Protein AF-A0A3R7N6T1-F1 (afdb_monomer_lite)

Organism: NCBI:txid83891

Sequence (391 aa):
VRDAAGRRRRAGGAPAGGGRRVVAGLAAGDVAAVARHVASHDGVRVFVAFSEFALLHADFAAAFGGGAGADRVVFATSLPHWDDANSTSATAREFLAAVPNPTQRTPLSLMGFAATQLLRTVLSRMDKVSAARLADFFYNNVAVTAKDMLYGPFVNGTACAAAAAAAGGAGCGKNYGATRISVWSLARALDPAVPVLFPAVTPTMEYAEPAARRPKLQKLNGVVAGSVVGGLLLVVVAALLLHFCRGSRDNANAPKEPTEPVTLVFTDIEGGTALWAACSELMHDAVASHHRLIRALIAKYRCYEVKTVGDSFVIACKSVSAAVQLVRELQQVFLRHDWGTGALDEAYRKFEEGRAEEVAEEYVPPTARLDAAVYRHYWNGLRVRVGVHTG

pLDDT: mean 81.39, std 19.06, range [28.62, 98.12]

InterPro domains:
  IPR001054 Adenylyl cyclase class-3/4/guanylyl cyclase [PF00211] (256-391)
  IPR001054 Adenylyl cyclase class-3/4/guanylyl cyclase [PS50125] (263-391)
  IPR001054 Adenylyl cyclase class-3/4/guanylyl cyclase [SM00044] (206-391)
  IPR029787 Nucleotide cyclase [G3DSA:3.30.70.1230] (250-391)
  IPR029787 Nucleotide cyclase [SSF55073] (253-391)
  IPR050697 Adenylyl/Guanylyl Cyclase Class-3/4 [PTHR43081] (23-391)
  IPR057398 Receptor-type adenylate cyclase GRESAG 4.1/3, periplasmic binding protein-like domain 2 [PF25493] (19-208)

Foldseek 3Di:
DAAPVRDDDDPPDDDDDQDEEEDDDDDLVCLLVVLVVLQVDVSYAYEYEVVVCQVNVVSNCVSCVVVRSLQRYKYKDLDDAQPDPPDPAPLNVVNCVVCVDPVCRTPVSSVVSQVVLQCVQQVVPDPDDDPVVSVVCQVVDQWDDRRPDIFHWDDDDDPPPPPVPDDDDDDDDIPRGRFQMFMAGSSCNNPVVDDTPGGGGRDDPDPPPPPDPDDPPPCPVVVVVVVVVVVVVVVVVVVVCCVVCVPPFPCVLPDDDPPQKKKKKKKAWVCLVLCCVQPVVLSVVLLVVLVVLLVVLCVVLSWGFPDDDRSMTIIIGSDPVSVVVSVVVSQVCQLPDCSVDCSQVVSLLVVLVVVCVVVVPPGDRPQNPDDPVVNSVRDDHTDMDMDIDID

Structure (mmCIF, N/CA/C/O backbone):
data_AF-A0A3R7N6T1-F1
#
_entry.id   AF-A0A3R7N6T1-F1
#
loop_
_atom_site.group_PDB
_atom_site.id
_atom_site.type_symbol
_atom_site.label_atom_id
_atom_site.label_alt_id
_atom_site.label_comp_id
_atom_site.label_asym_id
_atom_site.label_entity_id
_atom_site.label_seq_id
_atom_site.pdbx_PDB_ins_code
_atom_site.Cartn_x
_atom_site.Cartn_y
_atom_site.Cartn_z
_atom_site.occupancy
_atom_site.B_iso_or_equiv
_atom_site.auth_seq_id
_atom_site.auth_comp_id
_atom_site.auth_asym_id
_atom_site.auth_atom_id
_atom_site.pdbx_PDB_model_num
ATOM 1 N N . VAL A 1 1 ? 30.097 -12.038 -9.567 1.00 40.78 1 VAL A N 1
ATOM 2 C CA . VAL A 1 1 ? 28.713 -11.885 -10.082 1.00 40.78 1 VAL A CA 1
ATOM 3 C C . VAL A 1 1 ? 27.798 -11.417 -8.963 1.00 40.78 1 VAL A C 1
ATOM 5 O O . VAL A 1 1 ? 27.659 -12.128 -7.969 1.00 40.78 1 VAL A O 1
ATOM 8 N N . ARG A 1 2 ? 27.240 -10.208 -9.072 1.00 39.41 2 ARG A N 1
ATOM 9 C CA . ARG A 1 2 ? 26.185 -9.743 -8.164 1.00 39.41 2 ARG A CA 1
ATOM 10 C C . ARG A 1 2 ? 24.830 -10.090 -8.781 1.00 39.41 2 ARG A C 1
ATOM 12 O O . ARG A 1 2 ? 24.710 -10.124 -10.002 1.00 39.41 2 ARG A O 1
ATOM 19 N N . ASP A 1 3 ? 23.847 -10.446 -7.959 1.00 39.19 3 ASP A N 1
ATOM 20 C CA . ASP A 1 3 ? 22.480 -10.609 -8.464 1.00 39.19 3 ASP A CA 1
ATOM 21 C C . ASP A 1 3 ? 21.814 -9.237 -8.666 1.00 39.19 3 ASP A C 1
ATOM 23 O O . ASP A 1 3 ? 22.385 -8.197 -8.325 1.00 39.19 3 ASP A O 1
ATOM 27 N N . ALA A 1 4 ? 20.592 -9.233 -9.202 1.00 31.14 4 ALA A N 1
ATOM 28 C CA . ALA A 1 4 ? 19.801 -8.021 -9.425 1.00 31.14 4 ALA A CA 1
ATOM 29 C C . ALA A 1 4 ? 19.522 -7.196 -8.143 1.00 31.14 4 ALA A C 1
ATOM 31 O O . ALA A 1 4 ? 19.071 -6.061 -8.245 1.00 31.14 4 ALA A O 1
ATOM 32 N N . ALA A 1 5 ? 19.816 -7.728 -6.949 1.00 34.00 5 ALA A N 1
ATOM 33 C CA . ALA A 1 5 ? 19.723 -7.042 -5.660 1.00 34.00 5 ALA A CA 1
ATOM 34 C C . ALA A 1 5 ? 21.097 -6.581 -5.120 1.00 34.00 5 ALA A C 1
ATOM 36 O O . ALA A 1 5 ? 21.227 -6.248 -3.943 1.00 34.00 5 ALA A O 1
ATOM 37 N N . GLY A 1 6 ? 22.149 -6.582 -5.948 1.00 32.44 6 GLY A N 1
ATOM 38 C CA . GLY A 1 6 ? 23.463 -6.027 -5.607 1.00 32.44 6 GLY A CA 1
ATOM 39 C C . GLY A 1 6 ? 24.296 -6.870 -4.634 1.00 32.44 6 GLY A C 1
ATOM 40 O O . GLY A 1 6 ? 25.376 -6.437 -4.217 1.00 32.44 6 GLY A O 1
ATOM 41 N N . ARG A 1 7 ? 23.858 -8.087 -4.286 1.00 36.44 7 ARG A N 1
ATOM 42 C CA . ARG A 1 7 ? 24.577 -8.960 -3.344 1.00 36.44 7 ARG A CA 1
ATOM 43 C C . ARG A 1 7 ? 25.796 -9.602 -4.003 1.00 36.44 7 ARG A C 1
ATOM 45 O O . ARG A 1 7 ? 25.673 -10.268 -5.027 1.00 36.44 7 ARG A O 1
ATOM 52 N N . ARG A 1 8 ? 26.985 -9.463 -3.398 1.00 35.56 8 ARG A N 1
ATOM 53 C CA . ARG A 1 8 ? 28.201 -10.188 -3.823 1.00 35.56 8 ARG A CA 1
ATOM 54 C C . ARG A 1 8 ? 27.994 -11.697 -3.640 1.00 35.56 8 ARG A C 1
ATOM 56 O O . ARG A 1 8 ? 28.002 -12.176 -2.511 1.00 35.56 8 ARG A O 1
ATOM 63 N N . ARG A 1 9 ? 27.887 -12.465 -4.731 1.00 39.75 9 ARG A N 1
ATOM 64 C CA . ARG A 1 9 ? 28.112 -13.919 -4.682 1.00 39.75 9 ARG A CA 1
ATOM 65 C C . ARG A 1 9 ? 29.591 -14.223 -4.909 1.00 39.75 9 ARG A C 1
ATOM 67 O O . ARG A 1 9 ? 30.195 -13.717 -5.857 1.00 39.75 9 ARG A O 1
ATOM 74 N N . ARG A 1 10 ? 30.161 -15.081 -4.050 1.00 32.22 10 ARG A N 1
ATOM 75 C CA . ARG A 1 10 ? 31.450 -15.745 -4.303 1.00 32.22 10 ARG A CA 1
ATOM 76 C C . ARG A 1 10 ? 31.360 -16.502 -5.630 1.00 32.22 10 ARG A C 1
ATOM 78 O O . ARG A 1 10 ? 30.364 -17.176 -5.889 1.00 32.22 10 ARG A O 1
ATOM 85 N N . ALA A 1 11 ? 32.421 -16.432 -6.428 1.00 37.50 11 ALA A N 1
ATOM 86 C CA . ALA A 1 11 ? 32.549 -17.064 -7.743 1.00 37.50 11 ALA A CA 1
ATOM 87 C C . ALA A 1 11 ? 32.483 -18.615 -7.745 1.00 37.50 11 ALA A C 1
ATOM 89 O O . ALA A 1 11 ? 32.712 -19.223 -8.780 1.00 37.50 11 ALA A O 1
ATOM 90 N N . GLY A 1 12 ? 32.146 -19.261 -6.622 1.00 28.62 12 GLY A N 1
ATOM 91 C CA . GLY A 1 12 ? 32.078 -20.722 -6.475 1.00 28.62 12 GLY A CA 1
ATOM 92 C C . GLY A 1 12 ? 30.676 -21.302 -6.248 1.00 28.62 12 GLY A C 1
ATOM 93 O O . GLY A 1 12 ? 30.561 -22.472 -5.917 1.00 28.62 12 GLY A O 1
ATOM 94 N N . GLY A 1 13 ? 29.606 -20.511 -6.375 1.00 33.03 13 GLY A N 1
ATOM 95 C CA . GLY A 1 13 ? 28.233 -20.948 -6.075 1.00 33.03 13 GLY A CA 1
ATOM 96 C C . GLY A 1 13 ? 27.281 -20.811 -7.260 1.00 33.03 13 GLY A C 1
ATOM 97 O O . GLY A 1 13 ? 26.297 -20.069 -7.179 1.00 33.03 13 GLY A O 1
ATOM 98 N N . ALA A 1 14 ? 27.586 -21.471 -8.376 1.00 37.88 14 ALA A N 1
ATOM 99 C CA . ALA A 1 14 ? 26.655 -21.638 -9.487 1.00 37.88 14 ALA A CA 1
ATOM 100 C C . ALA A 1 14 ? 25.802 -22.897 -9.222 1.00 37.88 14 ALA A C 1
ATOM 102 O O . ALA A 1 14 ? 26.362 -23.987 -9.246 1.00 37.88 14 ALA A O 1
ATOM 103 N N . PRO A 1 15 ? 24.482 -22.797 -8.966 1.00 39.31 15 PRO A N 1
ATOM 104 C CA . PRO A 1 15 ? 23.651 -23.991 -8.819 1.00 39.31 15 PRO A CA 1
ATOM 105 C C . PRO A 1 15 ? 23.619 -24.753 -10.149 1.00 39.31 15 PRO A C 1
ATOM 107 O O . PRO A 1 15 ? 23.482 -24.139 -11.210 1.00 39.31 15 PRO A O 1
ATOM 110 N N . ALA A 1 16 ? 23.804 -26.069 -10.089 1.00 37.03 16 ALA A N 1
ATOM 111 C CA . ALA A 1 16 ? 23.759 -26.969 -11.232 1.00 37.03 16 ALA A CA 1
ATOM 112 C C . ALA A 1 16 ? 22.316 -27.062 -11.754 1.00 37.03 16 ALA A C 1
ATOM 114 O O . ALA A 1 16 ? 21.423 -27.531 -11.056 1.00 37.03 16 ALA A O 1
ATOM 115 N N . GLY A 1 17 ? 22.071 -26.557 -12.960 1.00 36.81 17 GLY A N 1
ATOM 116 C CA . GLY A 1 17 ? 20.762 -26.617 -13.605 1.00 36.81 17 GLY A CA 1
ATOM 117 C C . GLY A 1 17 ? 20.689 -25.690 -14.814 1.00 36.81 17 GLY A C 1
ATOM 118 O O . GLY A 1 17 ? 21.082 -24.522 -14.727 1.00 36.81 17 GLY A O 1
ATOM 119 N N . GLY A 1 18 ? 20.204 -26.217 -15.943 1.00 43.66 18 GLY A N 1
ATOM 120 C CA . GLY A 1 18 ? 19.883 -25.428 -17.132 1.00 43.66 18 GLY A CA 1
ATOM 121 C C . GLY A 1 18 ? 18.874 -24.337 -16.780 1.00 43.66 18 GLY A C 1
ATOM 122 O O . GLY A 1 18 ? 17.851 -24.600 -16.150 1.00 43.66 18 GLY A O 1
ATOM 123 N N . GLY A 1 19 ? 19.189 -23.092 -17.126 1.00 58.59 19 GLY A N 1
ATOM 124 C CA . GLY A 1 19 ? 18.402 -21.946 -16.694 1.00 58.59 19 GLY A CA 1
ATOM 125 C C . GLY A 1 19 ? 18.948 -20.624 -17.219 1.00 58.59 19 GLY A C 1
ATOM 126 O O . GLY A 1 19 ? 20.142 -20.480 -17.488 1.00 58.59 19 GLY A O 1
ATOM 127 N N . ARG A 1 20 ? 18.048 -19.647 -17.367 1.00 60.81 20 ARG A N 1
ATOM 128 C CA . ARG A 1 20 ? 18.384 -18.255 -17.697 1.00 60.81 20 ARG A CA 1
ATOM 129 C C . ARG A 1 20 ? 19.075 -17.620 -16.489 1.00 60.81 20 ARG A C 1
ATOM 131 O O . ARG A 1 20 ? 18.533 -17.676 -15.387 1.00 60.81 20 ARG A O 1
ATOM 138 N N . ARG A 1 21 ? 20.244 -17.009 -16.683 1.00 72.44 21 ARG A N 1
ATOM 139 C CA . ARG A 1 21 ? 20.974 -16.290 -15.628 1.00 72.44 21 ARG A CA 1
ATOM 140 C C . ARG A 1 21 ? 21.049 -14.813 -15.963 1.00 72.44 21 ARG A C 1
ATOM 142 O O . ARG A 1 21 ? 21.472 -14.474 -17.058 1.00 72.44 21 ARG A O 1
ATOM 149 N N . VAL A 1 22 ? 20.661 -13.952 -15.029 1.00 69.25 22 VAL A N 1
ATOM 150 C CA . VAL A 1 22 ? 20.842 -12.500 -15.149 1.00 69.25 22 VAL A CA 1
ATOM 151 C C . VAL A 1 22 ? 22.085 -12.112 -14.365 1.00 69.25 22 VAL A C 1
ATOM 153 O O . VAL A 1 22 ? 22.230 -12.499 -13.204 1.00 69.25 22 VAL A O 1
ATOM 156 N N . VAL A 1 23 ? 22.988 -11.388 -15.013 1.00 72.75 23 VAL A N 1
ATOM 157 C CA . VAL A 1 23 ? 24.261 -10.952 -14.453 1.00 72.75 23 VAL A CA 1
ATOM 158 C C . VAL A 1 23 ? 24.329 -9.430 -14.517 1.00 72.75 23 VAL A C 1
ATOM 160 O O . VAL A 1 23 ? 24.093 -8.839 -15.567 1.00 72.75 23 VAL A O 1
ATOM 163 N N . ALA A 1 24 ? 24.632 -8.825 -13.368 1.00 69.44 24 ALA A N 1
ATOM 164 C CA . ALA A 1 24 ? 24.882 -7.400 -13.209 1.00 69.44 24 ALA A CA 1
ATOM 165 C C . ALA A 1 24 ? 26.059 -7.173 -12.237 1.00 69.44 24 ALA A C 1
ATOM 167 O O . ALA A 1 24 ? 26.435 -8.051 -11.447 1.00 69.44 24 ALA A O 1
ATOM 168 N N . GLY A 1 25 ? 26.638 -5.982 -12.281 1.00 74.56 25 GLY A N 1
ATOM 169 C CA . GLY A 1 25 ? 27.860 -5.580 -11.591 1.00 74.56 25 GLY A CA 1
ATOM 170 C C . GLY A 1 25 ? 29.135 -6.235 -12.134 1.00 74.56 25 GLY A C 1
ATOM 171 O O . GLY A 1 25 ? 29.935 -6.692 -11.314 1.00 74.56 25 GLY A O 1
ATOM 172 N N . LEU A 1 26 ? 29.299 -6.344 -13.458 1.00 84.56 26 LEU A N 1
ATOM 173 C CA . LEU A 1 26 ? 30.487 -6.933 -14.097 1.00 84.56 26 LEU A CA 1
ATOM 174 C C . LEU A 1 26 ? 31.713 -6.009 -14.028 1.00 84.56 26 LEU A C 1
ATOM 176 O O . LEU A 1 26 ? 31.626 -4.815 -14.306 1.00 84.56 26 LEU A O 1
ATOM 180 N N . ALA A 1 27 ? 32.873 -6.588 -13.719 1.00 83.25 27 ALA A N 1
ATOM 181 C CA . ALA A 1 27 ? 34.187 -5.975 -13.907 1.00 83.25 27 ALA A CA 1
ATOM 182 C C . ALA A 1 27 ? 34.921 -6.605 -15.108 1.00 83.25 27 ALA A C 1
ATOM 184 O O . ALA A 1 27 ? 34.561 -7.695 -15.548 1.00 83.25 27 ALA A O 1
ATOM 185 N N . ALA A 1 28 ? 35.991 -5.969 -15.601 1.00 75.12 28 ALA A N 1
ATOM 186 C CA . ALA A 1 28 ? 36.751 -6.434 -16.775 1.00 75.12 28 ALA A CA 1
ATOM 187 C C . ALA A 1 28 ? 37.170 -7.921 -16.697 1.00 75.12 28 ALA A C 1
ATOM 189 O O . ALA A 1 28 ? 37.003 -8.682 -17.647 1.00 75.12 28 ALA A O 1
ATOM 190 N N . GLY A 1 29 ? 37.608 -8.391 -15.521 1.00 78.94 29 GLY A N 1
ATOM 191 C CA . GLY A 1 29 ? 37.992 -9.796 -15.316 1.00 78.94 29 GLY A CA 1
ATOM 192 C C . GLY A 1 29 ? 36.835 -10.810 -15.336 1.00 78.94 29 GLY A C 1
ATOM 193 O O . GLY A 1 29 ? 37.077 -12.013 -15.449 1.00 78.94 29 GLY A O 1
ATOM 194 N N . ASP A 1 30 ? 35.578 -10.366 -15.237 1.00 87.25 30 ASP A N 1
ATOM 195 C CA . ASP A 1 30 ? 34.416 -11.257 -15.191 1.00 87.25 30 ASP A CA 1
ATOM 196 C C . ASP A 1 30 ? 34.013 -11.782 -16.583 1.00 87.25 30 ASP A C 1
ATOM 198 O O . ASP A 1 30 ? 33.403 -12.851 -16.674 1.00 87.25 30 ASP A O 1
ATOM 202 N N . VAL A 1 31 ? 34.377 -11.098 -17.677 1.00 90.19 31 VAL A N 1
ATOM 203 C CA . VAL A 1 31 ? 33.984 -11.486 -19.049 1.00 90.19 31 VAL A CA 1
ATOM 204 C C . VAL A 1 31 ? 34.540 -12.861 -19.426 1.00 90.19 31 VAL A C 1
ATOM 206 O O . VAL A 1 31 ? 33.806 -13.724 -19.913 1.00 90.19 31 VAL A O 1
ATOM 209 N N . ALA A 1 32 ? 35.805 -13.129 -19.094 1.00 87.81 32 ALA A N 1
ATOM 210 C CA . ALA A 1 32 ? 36.427 -14.436 -19.301 1.00 87.81 32 ALA A CA 1
ATOM 211 C C . ALA A 1 32 ? 35.759 -15.553 -18.473 1.00 87.81 32 ALA A C 1
ATOM 213 O O . ALA A 1 32 ? 35.748 -16.722 -18.868 1.00 87.81 32 ALA A O 1
ATOM 214 N N . ALA A 1 33 ? 35.194 -15.224 -17.306 1.00 87.38 33 ALA A N 1
ATOM 215 C CA . ALA A 1 33 ? 34.427 -16.180 -16.511 1.00 87.38 33 ALA A CA 1
ATOM 216 C C . ALA A 1 33 ? 33.061 -16.477 -17.150 1.00 87.38 33 ALA A C 1
ATOM 218 O O . ALA A 1 33 ? 32.647 -17.636 -17.173 1.00 87.38 33 ALA A O 1
ATOM 219 N N . VAL A 1 34 ? 32.394 -15.463 -17.716 1.00 88.69 34 VAL A N 1
ATOM 220 C CA . VAL A 1 34 ? 31.153 -15.644 -18.485 1.00 88.69 34 VAL A CA 1
ATOM 221 C C . VAL A 1 34 ? 31.404 -16.531 -19.705 1.00 88.69 34 VAL A C 1
ATOM 223 O O . VAL A 1 34 ? 30.678 -17.507 -19.884 1.00 88.69 34 VAL A O 1
ATOM 226 N N . ALA A 1 35 ? 32.460 -16.269 -20.480 1.00 89.88 35 ALA A N 1
ATOM 227 C CA . ALA A 1 35 ? 32.827 -17.073 -21.649 1.00 89.88 35 ALA A CA 1
ATOM 228 C C . ALA A 1 35 ? 33.043 -18.553 -21.294 1.00 89.88 35 ALA A C 1
ATOM 230 O O . ALA A 1 35 ? 32.393 -19.431 -21.862 1.00 89.88 35 ALA A O 1
ATOM 231 N N . ARG A 1 36 ? 33.865 -18.839 -20.273 1.00 88.12 36 ARG A N 1
ATOM 232 C CA . ARG A 1 36 ? 34.080 -20.213 -19.782 1.00 88.12 36 ARG A CA 1
ATOM 233 C C . ARG A 1 36 ? 32.794 -20.873 -19.289 1.00 88.12 36 ARG A C 1
ATOM 235 O O . ARG A 1 36 ? 32.592 -22.068 -19.504 1.00 88.12 36 ARG A O 1
ATOM 242 N N . HIS A 1 37 ? 31.924 -20.123 -18.614 1.00 86.31 37 HIS A N 1
ATOM 243 C CA . HIS A 1 37 ? 30.673 -20.666 -18.091 1.00 86.31 37 HIS A CA 1
ATOM 244 C C . HIS A 1 37 ? 29.699 -21.044 -19.211 1.00 86.31 37 HIS A C 1
ATOM 246 O O . HIS A 1 37 ? 29.132 -22.132 -19.178 1.00 86.31 37 HIS A O 1
ATOM 252 N N . VAL A 1 38 ? 29.543 -20.176 -20.212 1.00 89.19 38 VAL A N 1
ATOM 253 C CA . VAL A 1 38 ? 28.692 -20.429 -21.381 1.00 89.19 38 VAL A CA 1
ATOM 254 C C . VAL A 1 38 ? 29.232 -21.611 -22.190 1.00 89.19 38 VAL A C 1
ATOM 256 O O . VAL A 1 38 ? 28.460 -22.505 -22.531 1.00 89.19 38 VAL A O 1
ATOM 259 N N . ALA A 1 39 ? 30.546 -21.675 -22.419 1.00 86.88 39 ALA A N 1
ATOM 260 C CA . ALA A 1 39 ? 31.186 -22.767 -23.156 1.00 86.88 39 ALA A CA 1
ATOM 261 C C . ALA A 1 39 ? 31.057 -24.137 -22.466 1.00 86.88 39 ALA A C 1
ATOM 263 O O . ALA A 1 39 ? 30.947 -25.152 -23.137 1.00 86.88 39 ALA A O 1
ATOM 264 N N . SER A 1 40 ? 31.048 -24.178 -21.130 1.00 86.12 40 SER A N 1
ATOM 265 C CA . SER A 1 40 ? 30.928 -25.430 -20.362 1.00 86.12 40 SER A CA 1
ATOM 266 C C . SER A 1 40 ? 29.485 -25.889 -20.122 1.00 86.12 40 SER A C 1
ATOM 268 O O . SER A 1 40 ? 29.277 -26.971 -19.579 1.00 86.12 40 SER A O 1
ATOM 270 N N . HIS A 1 41 ? 28.484 -25.074 -20.473 1.00 86.25 41 HIS A N 1
ATOM 271 C CA . HIS A 1 41 ? 27.077 -25.358 -20.183 1.00 86.25 41 HIS A CA 1
ATOM 272 C C . HIS A 1 41 ? 26.176 -24.970 -21.359 1.00 86.25 41 HIS A C 1
ATOM 274 O O . HIS A 1 41 ? 25.643 -23.860 -21.392 1.00 86.25 41 HIS A O 1
ATOM 280 N N . ASP A 1 42 ? 25.937 -25.891 -22.292 1.00 80.75 42 ASP A N 1
ATOM 281 C CA . ASP A 1 42 ? 25.185 -25.622 -23.532 1.00 80.75 42 ASP A CA 1
ATOM 282 C C . ASP A 1 42 ? 23.736 -25.156 -23.308 1.00 80.75 42 ASP A C 1
ATOM 284 O O . ASP A 1 42 ? 23.196 -24.368 -24.081 1.00 80.75 42 ASP A O 1
ATOM 288 N N . GLY A 1 43 ? 23.116 -25.559 -22.195 1.00 80.94 43 GLY A N 1
ATOM 289 C CA . GLY A 1 43 ? 21.746 -25.174 -21.834 1.00 80.94 43 GLY A CA 1
ATOM 290 C C . GLY A 1 43 ? 21.598 -23.817 -21.130 1.00 80.94 43 GLY A C 1
ATOM 291 O O . GLY A 1 43 ? 20.501 -23.493 -20.667 1.00 80.94 43 GLY A O 1
ATOM 292 N N . VAL A 1 44 ? 22.674 -23.036 -20.971 1.00 85.12 44 VAL A N 1
ATOM 293 C CA . VAL A 1 44 ? 22.647 -21.762 -20.228 1.00 85.12 44 VAL A CA 1
ATOM 294 C C . VAL A 1 44 ? 22.614 -20.566 -21.176 1.00 85.12 44 VAL A C 1
ATOM 296 O O . VAL A 1 44 ? 23.398 -20.487 -22.119 1.00 85.12 44 VAL A O 1
ATOM 299 N N . ARG A 1 45 ? 21.729 -19.606 -20.868 1.00 87.31 45 ARG A N 1
ATOM 300 C CA . ARG A 1 45 ? 21.671 -18.269 -21.480 1.00 87.31 45 ARG A CA 1
ATOM 301 C C . ARG A 1 45 ? 21.961 -17.210 -20.420 1.00 87.31 45 ARG A C 1
ATOM 303 O O . ARG A 1 45 ? 21.342 -17.231 -19.352 1.00 87.31 45 ARG A O 1
ATOM 310 N N . VAL A 1 46 ? 22.875 -16.294 -20.721 1.00 90.56 46 VAL A N 1
ATOM 311 C CA . VAL A 1 46 ? 23.334 -15.239 -19.812 1.00 90.56 46 VAL A CA 1
ATOM 312 C C . VAL A 1 46 ? 22.811 -13.893 -20.294 1.00 90.56 46 VAL A C 1
ATOM 314 O O . VAL A 1 46 ? 23.108 -13.478 -21.406 1.00 90.56 46 VAL A O 1
ATOM 317 N N . PHE A 1 47 ? 22.040 -13.213 -19.452 1.00 90.56 47 PHE A N 1
ATOM 318 C CA . PHE A 1 47 ? 21.574 -11.850 -19.670 1.00 90.56 47 PHE A CA 1
ATOM 319 C C . PHE A 1 47 ? 22.549 -10.872 -19.018 1.00 90.56 47 PHE A C 1
ATOM 321 O O . PHE A 1 47 ? 22.798 -10.981 -17.816 1.00 90.56 47 PHE A O 1
ATOM 328 N N . VAL A 1 48 ? 23.073 -9.931 -19.800 1.00 90.44 48 VAL A N 1
ATOM 329 C CA . VAL A 1 48 ? 24.018 -8.895 -19.362 1.00 90.44 48 VAL A CA 1
ATOM 330 C C . VAL A 1 48 ? 23.352 -7.525 -19.477 1.00 90.44 48 VAL A C 1
ATOM 332 O O . VAL A 1 48 ? 22.602 -7.266 -20.421 1.00 90.44 48 VAL A O 1
ATOM 335 N N . ALA A 1 49 ? 23.603 -6.636 -18.515 1.00 89.94 49 ALA A N 1
ATOM 336 C CA . ALA A 1 49 ? 23.139 -5.257 -18.610 1.00 89.94 49 ALA A CA 1
ATOM 337 C C . ALA A 1 49 ? 23.854 -4.531 -19.762 1.00 89.94 49 ALA A C 1
ATOM 339 O O . ALA A 1 49 ? 25.079 -4.587 -19.876 1.00 89.94 49 ALA A O 1
ATOM 340 N N . PHE A 1 50 ? 23.102 -3.812 -20.603 1.00 90.06 50 PHE A N 1
ATOM 341 C CA . PHE A 1 50 ? 23.671 -3.158 -21.786 1.00 90.06 50 PHE A CA 1
ATOM 342 C C . PHE A 1 50 ? 24.810 -2.189 -21.449 1.00 90.06 50 PHE A C 1
ATOM 344 O O . PHE A 1 50 ? 25.808 -2.161 -22.157 1.00 90.06 50 PHE A O 1
ATOM 351 N N . SER A 1 51 ? 24.704 -1.443 -20.346 1.00 89.31 51 SER A N 1
ATOM 352 C CA . SER A 1 51 ? 25.754 -0.520 -19.895 1.00 89.31 51 SER A CA 1
ATOM 353 C C . SER A 1 51 ? 27.091 -1.217 -19.630 1.00 89.31 51 SER A C 1
ATOM 355 O O . SER A 1 51 ? 28.145 -0.651 -19.897 1.00 89.31 51 SER A O 1
ATOM 357 N N . GLU A 1 52 ? 27.056 -2.449 -19.125 1.00 91.00 52 GLU A N 1
ATOM 358 C CA . GLU A 1 52 ? 28.256 -3.234 -18.821 1.00 91.00 52 GLU A CA 1
ATOM 359 C C . GLU A 1 52 ? 28.854 -3.834 -20.079 1.00 91.00 52 GLU A C 1
ATOM 361 O O . GLU A 1 52 ? 30.061 -3.759 -20.280 1.00 91.00 52 GLU A O 1
ATOM 366 N N . PHE A 1 53 ? 27.999 -4.378 -20.948 1.00 93.19 53 PHE A N 1
ATOM 367 C CA . PHE A 1 53 ? 28.416 -4.821 -22.272 1.00 93.19 53 PHE A CA 1
ATOM 368 C C . PHE A 1 53 ? 29.062 -3.671 -23.055 1.00 93.19 53 PHE A C 1
ATOM 370 O O . PHE A 1 53 ? 30.124 -3.853 -23.639 1.00 93.19 53 PHE A O 1
ATOM 377 N N . ALA A 1 54 ? 28.460 -2.480 -23.029 1.00 93.56 54 ALA A N 1
ATOM 378 C CA . ALA A 1 54 ? 28.993 -1.323 -23.725 1.00 93.56 54 ALA A CA 1
ATOM 379 C C . ALA A 1 54 ? 30.367 -0.913 -23.177 1.00 93.56 54 ALA A C 1
ATOM 381 O O . ALA A 1 54 ? 31.279 -0.662 -23.962 1.00 93.56 54 ALA A O 1
ATOM 382 N N . LEU A 1 55 ? 30.525 -0.890 -21.847 1.00 93.81 55 LEU A N 1
ATOM 383 C CA . LEU A 1 55 ? 31.791 -0.558 -21.192 1.00 93.81 55 LEU A CA 1
ATOM 384 C C . LEU A 1 55 ? 32.893 -1.588 -21.471 1.00 93.81 55 LEU A C 1
ATOM 386 O O . LEU A 1 55 ? 34.039 -1.214 -21.699 1.00 93.81 55 LEU A O 1
ATOM 390 N N . LEU A 1 56 ? 32.540 -2.873 -21.470 1.00 94.31 56 LEU A N 1
ATOM 391 C CA . LEU A 1 56 ? 33.465 -4.001 -21.615 1.00 94.31 56 LEU A CA 1
ATOM 392 C C . LEU A 1 56 ? 33.452 -4.590 -23.035 1.00 94.31 56 LEU A C 1
ATOM 394 O O . LEU A 1 56 ? 33.800 -5.752 -23.233 1.00 94.31 56 LEU A O 1
ATOM 398 N N . HIS A 1 57 ? 33.038 -3.808 -24.037 1.00 94.50 57 HIS A N 1
ATOM 399 C CA . HIS A 1 57 ? 32.840 -4.284 -25.409 1.00 94.50 57 HIS A CA 1
ATOM 400 C C . HIS A 1 57 ? 34.090 -4.960 -25.985 1.00 94.50 57 HIS A C 1
ATOM 402 O O . HIS A 1 57 ? 33.985 -6.021 -26.592 1.00 94.50 57 HIS A O 1
ATOM 408 N N . ALA A 1 58 ? 35.271 -4.376 -25.760 1.00 93.69 58 ALA A N 1
ATOM 409 C CA . ALA A 1 58 ? 36.537 -4.934 -26.231 1.00 93.69 58 ALA A CA 1
ATOM 410 C C . ALA A 1 58 ? 36.836 -6.308 -25.605 1.00 93.69 58 ALA A C 1
ATOM 412 O O . ALA A 1 58 ? 37.230 -7.228 -26.317 1.00 93.69 58 ALA A O 1
ATOM 413 N N . ASP A 1 59 ? 36.575 -6.473 -24.305 1.00 94.56 59 ASP A N 1
ATOM 414 C CA . ASP A 1 59 ? 36.766 -7.746 -23.604 1.00 94.56 59 ASP A CA 1
ATOM 415 C C . ASP A 1 59 ? 35.783 -8.809 -24.110 1.00 94.56 59 ASP A C 1
ATOM 417 O O . ASP A 1 59 ? 36.155 -9.968 -24.299 1.00 94.56 59 ASP A O 1
ATOM 421 N N . PHE A 1 60 ? 34.527 -8.426 -24.372 1.00 94.50 60 PHE A N 1
ATOM 422 C CA . PHE A 1 60 ? 33.528 -9.323 -24.958 1.00 94.50 60 PHE A CA 1
ATOM 423 C C . PHE A 1 60 ? 33.887 -9.716 -26.394 1.00 94.50 60 PHE A C 1
ATOM 425 O O . PHE A 1 60 ? 33.813 -10.896 -26.730 1.00 94.50 60 PHE A O 1
ATOM 432 N N . ALA A 1 61 ? 34.317 -8.767 -27.225 1.00 93.25 61 ALA A N 1
ATOM 433 C CA . ALA A 1 61 ? 34.772 -9.045 -28.583 1.00 93.25 61 ALA A CA 1
ATOM 434 C C . ALA A 1 61 ? 35.994 -9.978 -28.586 1.00 93.25 61 ALA A C 1
ATOM 436 O O . ALA A 1 61 ? 36.032 -10.935 -29.354 1.00 93.25 61 ALA A O 1
ATOM 437 N N . ALA A 1 62 ? 36.953 -9.765 -27.680 1.00 93.19 62 ALA A N 1
ATOM 438 C CA . ALA A 1 62 ? 38.122 -10.630 -27.541 1.00 93.19 62 ALA A CA 1
ATOM 439 C C . ALA A 1 62 ? 37.751 -12.043 -27.057 1.00 93.19 62 ALA A C 1
ATOM 441 O O . ALA A 1 62 ? 38.237 -13.033 -27.600 1.00 93.19 62 ALA A O 1
ATOM 442 N N . ALA A 1 63 ? 36.870 -12.155 -26.059 1.00 92.75 63 ALA A N 1
ATOM 443 C CA . ALA A 1 63 ? 36.491 -13.440 -25.475 1.00 92.75 63 ALA A CA 1
ATOM 444 C C . ALA A 1 63 ? 35.549 -14.273 -26.362 1.00 92.75 63 ALA A C 1
ATOM 446 O O . ALA A 1 63 ? 35.547 -15.499 -26.258 1.00 92.75 63 ALA A O 1
ATOM 447 N N . PHE A 1 64 ? 34.749 -13.628 -27.217 1.00 92.88 64 PHE A N 1
ATOM 448 C CA . PHE A 1 64 ? 33.719 -14.280 -28.034 1.00 92.88 64 PHE A CA 1
ATOM 449 C C . PHE A 1 64 ? 33.924 -14.121 -29.546 1.00 92.88 64 PHE A C 1
ATOM 451 O O . PHE A 1 64 ? 33.074 -14.563 -30.315 1.00 92.88 64 PHE A O 1
ATOM 458 N N . GLY A 1 65 ? 35.046 -13.554 -29.999 1.00 82.69 65 GLY A N 1
ATOM 459 C CA . GLY A 1 65 ? 35.334 -13.337 -31.423 1.00 82.69 65 GLY A CA 1
ATOM 460 C C . GLY A 1 65 ? 35.351 -14.617 -32.270 1.00 82.69 65 GLY A C 1
ATOM 461 O O . GLY A 1 65 ? 35.099 -14.563 -33.467 1.00 82.69 65 GLY A O 1
ATOM 462 N N . GLY A 1 66 ? 35.566 -15.784 -31.649 1.00 81.06 66 GLY A N 1
ATOM 463 C CA . GLY A 1 66 ? 35.431 -17.097 -32.295 1.00 81.06 66 GLY A CA 1
ATOM 464 C C . GLY A 1 66 ? 33.988 -17.614 -32.427 1.00 81.06 66 GLY A C 1
ATOM 465 O O . GLY A 1 66 ? 33.787 -18.747 -32.852 1.00 81.06 66 GLY A O 1
ATOM 466 N N . GLY A 1 67 ? 32.981 -16.842 -32.009 1.00 79.38 67 GLY A N 1
ATOM 467 C CA . GLY A 1 67 ? 31.550 -17.139 -32.164 1.00 79.38 67 GLY A CA 1
ATOM 468 C C . GLY A 1 67 ? 30.955 -18.144 -31.167 1.00 79.38 67 GLY A C 1
ATOM 469 O O . GLY A 1 67 ? 29.748 -18.118 -30.920 1.00 79.38 67 GLY A O 1
ATOM 470 N N . ALA A 1 68 ? 31.769 -19.001 -30.543 1.00 87.19 68 ALA A N 1
ATOM 471 C CA . ALA A 1 68 ? 31.293 -20.034 -29.622 1.00 87.19 68 ALA A CA 1
ATOM 472 C C . ALA A 1 68 ? 30.535 -19.444 -28.413 1.00 87.19 68 ALA A C 1
ATOM 474 O O . ALA A 1 68 ? 31.101 -18.739 -27.578 1.00 87.19 68 ALA A O 1
ATOM 475 N N . GLY A 1 69 ? 29.235 -19.746 -28.308 1.00 87.69 69 GLY A N 1
ATOM 476 C CA . GLY A 1 69 ? 28.376 -19.317 -27.199 1.00 87.69 69 GLY A CA 1
ATOM 477 C C . GLY A 1 69 ? 27.934 -17.847 -27.232 1.00 87.69 69 GLY A C 1
ATOM 478 O O . GLY A 1 69 ? 27.192 -17.420 -26.343 1.00 87.69 69 GLY A O 1
ATOM 479 N N . ALA A 1 70 ? 28.338 -17.068 -28.242 1.00 92.81 70 ALA A N 1
ATOM 480 C CA . ALA A 1 70 ? 27.952 -15.661 -28.386 1.00 92.81 70 ALA A CA 1
ATOM 481 C C . ALA A 1 70 ? 26.439 -15.484 -28.636 1.00 92.81 70 ALA A C 1
ATOM 483 O O . ALA A 1 70 ? 25.851 -14.461 -28.291 1.00 92.81 70 ALA A O 1
ATOM 484 N N . ASP A 1 71 ? 25.773 -16.500 -29.182 1.00 92.88 71 ASP A N 1
ATOM 485 C CA . ASP A 1 71 ? 24.320 -16.569 -29.358 1.00 92.88 71 ASP A CA 1
ATOM 486 C C . ASP A 1 71 ? 23.555 -16.655 -28.018 1.00 92.88 71 ASP A C 1
ATOM 488 O O . ASP A 1 71 ? 22.383 -16.271 -27.925 1.00 92.88 71 ASP A O 1
ATOM 492 N N . ARG A 1 72 ? 24.226 -17.126 -26.958 1.00 91.81 72 ARG A N 1
ATOM 493 C CA . ARG A 1 72 ? 23.656 -17.351 -25.619 1.00 91.81 72 ARG A CA 1
ATOM 494 C C . ARG A 1 72 ? 23.991 -16.257 -24.610 1.00 91.81 72 ARG A C 1
ATOM 496 O O . ARG A 1 72 ? 23.443 -16.281 -23.506 1.00 91.81 72 ARG A O 1
ATOM 503 N N . VAL A 1 73 ? 24.827 -15.288 -24.966 1.00 94.06 73 VAL A N 1
ATOM 504 C CA . VAL A 1 73 ? 24.990 -14.043 -24.204 1.00 94.06 73 VAL A CA 1
ATOM 505 C C . VAL A 1 73 ? 24.066 -13.006 -24.818 1.00 94.06 73 VAL A C 1
ATOM 507 O O . VAL A 1 73 ? 24.147 -12.744 -26.011 1.00 94.06 73 VAL A O 1
ATOM 510 N N . VAL A 1 74 ? 23.147 -12.455 -24.031 1.00 94.50 74 VAL A N 1
ATOM 511 C CA . VAL A 1 74 ? 22.060 -11.614 -24.538 1.00 94.50 74 VAL A CA 1
ATOM 512 C C . VAL A 1 74 ? 21.896 -10.349 -23.709 1.00 94.50 74 VAL A C 1
ATOM 514 O O . VAL A 1 74 ? 22.160 -10.340 -22.508 1.00 94.50 74 VAL A O 1
ATOM 517 N N . PHE A 1 75 ? 21.424 -9.279 -24.332 1.00 93.19 75 PHE A N 1
ATOM 518 C CA . PHE A 1 75 ? 21.143 -8.016 -23.655 1.00 93.19 75 PHE A CA 1
ATOM 519 C C . PHE A 1 75 ? 19.991 -7.284 -24.345 1.00 93.19 75 PHE A C 1
ATOM 521 O O . PHE A 1 75 ? 19.697 -7.520 -25.517 1.00 93.19 75 PHE A O 1
ATOM 528 N N . ALA A 1 76 ? 19.317 -6.406 -23.604 1.00 90.50 76 ALA A N 1
ATOM 529 C CA . ALA A 1 76 ? 18.259 -5.557 -24.140 1.00 90.50 76 ALA A CA 1
ATOM 530 C C . ALA A 1 76 ? 18.822 -4.180 -24.504 1.00 90.50 76 ALA A C 1
ATOM 532 O O . ALA A 1 76 ? 19.570 -3.600 -23.720 1.00 90.50 76 ALA A O 1
ATOM 533 N N . THR A 1 77 ? 18.453 -3.648 -25.667 1.00 89.94 77 THR A N 1
ATOM 534 C CA . THR A 1 77 ? 18.859 -2.309 -26.109 1.00 89.94 77 THR A CA 1
ATOM 535 C C . THR A 1 77 ? 17.781 -1.652 -26.969 1.00 89.94 77 THR A C 1
ATOM 537 O O . THR A 1 77 ? 17.040 -2.327 -27.688 1.00 89.94 77 THR A O 1
ATOM 540 N N . SER A 1 78 ? 17.685 -0.328 -26.882 1.00 88.50 78 SER A N 1
ATOM 541 C CA . SER A 1 78 ? 16.896 0.520 -27.787 1.00 88.50 78 SER A CA 1
ATOM 542 C C . SER A 1 78 ? 17.759 1.191 -28.862 1.00 88.50 78 SER A C 1
ATOM 544 O O . SER A 1 78 ? 17.230 1.903 -29.714 1.00 88.50 78 SER A O 1
ATOM 546 N N . LEU A 1 79 ? 19.082 0.992 -28.827 1.00 90.75 79 LEU A N 1
ATOM 547 C CA . LEU A 1 79 ? 19.990 1.571 -29.809 1.00 90.75 79 LEU A CA 1
ATOM 548 C C . LEU A 1 79 ? 19.946 0.799 -31.130 1.00 90.75 79 LEU A C 1
ATOM 550 O O . LEU A 1 79 ? 19.783 -0.426 -31.127 1.00 90.75 79 LEU A O 1
ATOM 554 N N . PRO A 1 80 ? 20.142 1.490 -32.263 1.00 93.19 80 PRO A N 1
ATOM 555 C CA . PRO A 1 80 ? 20.420 0.821 -33.520 1.00 93.19 80 PRO A CA 1
ATOM 556 C C . PRO A 1 80 ? 21.830 0.208 -33.504 1.00 93.19 80 PRO A C 1
ATOM 558 O O . PRO A 1 80 ? 22.636 0.459 -32.607 1.00 93.19 80 PRO A O 1
ATOM 561 N N . HIS A 1 81 ? 22.134 -0.622 -34.499 1.00 94.88 81 HIS A N 1
ATOM 562 C CA . HIS A 1 81 ? 23.438 -1.276 -34.594 1.00 94.88 81 HIS A CA 1
ATOM 563 C C . HIS A 1 81 ? 24.524 -0.275 -35.003 1.00 94.88 81 HIS A C 1
ATOM 565 O O . HIS A 1 81 ? 24.359 0.454 -35.979 1.00 94.88 81 HIS A O 1
ATOM 571 N N . TRP A 1 82 ? 25.624 -0.232 -34.245 1.00 94.88 82 TRP A N 1
ATOM 572 C CA . TRP A 1 82 ? 26.707 0.749 -34.419 1.00 94.88 82 TRP A CA 1
ATOM 573 C C . TRP A 1 82 ? 27.596 0.478 -35.633 1.00 94.88 82 TRP A C 1
ATOM 575 O O . TRP A 1 82 ? 28.336 1.365 -36.037 1.00 94.88 82 TRP A O 1
ATOM 585 N N . ASP A 1 83 ? 27.522 -0.716 -36.218 1.00 94.31 83 ASP A N 1
ATOM 586 C CA . ASP A 1 83 ? 28.322 -1.093 -37.391 1.00 94.31 83 ASP A CA 1
ATOM 587 C C . ASP A 1 83 ? 27.488 -1.694 -38.540 1.00 94.31 83 ASP A C 1
ATOM 589 O O . ASP A 1 83 ? 27.973 -2.489 -39.331 1.00 94.31 83 ASP A O 1
ATOM 593 N N . ASP A 1 84 ? 26.195 -1.357 -38.625 1.00 94.19 84 ASP A N 1
ATOM 594 C CA . ASP A 1 84 ? 25.318 -1.845 -39.703 1.00 94.19 84 ASP A CA 1
ATOM 595 C C . ASP A 1 84 ? 25.214 -0.832 -40.852 1.00 94.19 84 ASP A C 1
ATOM 597 O O . ASP A 1 84 ? 24.453 0.136 -40.782 1.00 94.19 84 ASP A O 1
ATOM 601 N N . ALA A 1 85 ? 25.962 -1.077 -41.931 1.00 90.81 85 ALA A N 1
ATOM 602 C CA . ALA A 1 85 ? 25.973 -0.225 -43.122 1.00 90.81 85 ALA A CA 1
ATOM 603 C C . ALA A 1 85 ? 24.606 -0.119 -43.825 1.00 90.81 85 ALA A C 1
ATOM 605 O O . ALA A 1 85 ? 24.347 0.873 -44.505 1.00 90.81 85 ALA A O 1
ATOM 606 N N . ASN A 1 86 ? 23.719 -1.101 -43.633 1.00 91.88 86 ASN A N 1
ATOM 607 C CA . ASN A 1 86 ? 22.392 -1.147 -44.248 1.00 91.88 86 ASN A CA 1
ATOM 608 C C . ASN A 1 86 ? 21.285 -0.694 -43.285 1.00 91.88 86 ASN A C 1
ATOM 610 O O . ASN A 1 86 ? 20.100 -0.941 -43.525 1.00 91.88 86 ASN A O 1
ATOM 614 N N . SER A 1 87 ? 21.650 -0.029 -42.186 1.00 90.88 87 SER A N 1
ATOM 615 C CA . SER A 1 87 ? 20.687 0.374 -41.171 1.00 90.88 87 SER A CA 1
ATOM 616 C C . SER A 1 87 ? 19.627 1.332 -41.720 1.00 90.88 87 SER A C 1
ATOM 618 O O . SER A 1 87 ? 19.925 2.371 -42.312 1.00 90.88 87 SER A O 1
ATOM 620 N N . THR A 1 88 ? 18.360 1.044 -41.420 1.00 90.38 88 THR A N 1
ATOM 621 C CA . THR A 1 88 ? 17.246 1.967 -41.681 1.00 90.38 88 THR A CA 1
ATOM 622 C C . THR A 1 88 ? 17.186 3.115 -40.669 1.00 90.38 88 THR A C 1
ATOM 624 O O . THR A 1 88 ? 16.415 4.056 -40.856 1.00 90.38 88 THR A O 1
ATOM 627 N N . SER A 1 89 ? 17.975 3.058 -39.589 1.00 92.69 89 SER A N 1
ATOM 628 C CA . SER A 1 89 ? 18.004 4.097 -38.561 1.00 92.69 89 SER A CA 1
ATOM 629 C C . SER A 1 89 ? 18.712 5.353 -39.066 1.00 92.69 89 SER A C 1
ATOM 631 O O . SER A 1 89 ? 19.831 5.295 -39.578 1.00 92.69 89 SER A O 1
ATOM 633 N N . ALA A 1 90 ? 18.072 6.512 -38.900 1.00 94.38 90 ALA A N 1
ATOM 634 C CA . ALA A 1 90 ? 18.693 7.796 -39.221 1.00 94.38 90 ALA A CA 1
ATOM 635 C C . ALA A 1 90 ? 19.912 8.058 -38.325 1.00 94.38 90 ALA A C 1
ATOM 637 O O . ALA A 1 90 ? 20.961 8.466 -38.820 1.00 94.38 90 ALA A O 1
ATOM 638 N N . THR A 1 91 ? 19.798 7.743 -37.032 1.00 94.19 91 THR A N 1
ATOM 639 C CA . THR A 1 91 ? 20.888 7.880 -36.060 1.00 94.19 91 THR A CA 1
ATOM 640 C C . THR A 1 91 ? 22.092 7.012 -36.421 1.00 94.19 91 THR A C 1
ATOM 642 O O . THR A 1 91 ? 23.214 7.514 -36.405 1.00 94.19 91 THR A O 1
ATOM 645 N N . ALA A 1 92 ? 21.886 5.744 -36.799 1.00 95.12 92 ALA A N 1
ATOM 646 C CA . ALA A 1 92 ? 22.992 4.869 -37.201 1.00 95.12 92 ALA A CA 1
ATOM 647 C C . ALA A 1 92 ? 23.686 5.355 -38.478 1.00 95.12 92 ALA A C 1
ATOM 649 O O . ALA A 1 92 ? 24.910 5.417 -38.518 1.00 95.12 92 ALA A O 1
ATOM 650 N N . ARG A 1 93 ? 22.930 5.767 -39.504 1.00 95.81 93 ARG A N 1
ATOM 651 C CA . ARG A 1 93 ? 23.516 6.278 -40.755 1.00 95.81 93 ARG A CA 1
ATOM 652 C C . ARG A 1 93 ? 24.356 7.535 -40.533 1.00 95.81 93 ARG A C 1
ATOM 654 O O . ARG A 1 93 ? 25.458 7.631 -41.065 1.00 95.81 93 ARG A O 1
ATOM 661 N N . GLU A 1 94 ? 23.868 8.482 -39.731 1.00 96.00 94 GLU A N 1
ATOM 662 C CA . GLU A 1 94 ? 24.641 9.686 -39.396 1.00 96.00 94 GLU A CA 1
ATOM 663 C C . GLU A 1 94 ? 25.863 9.365 -38.526 1.00 96.00 94 GLU A C 1
ATOM 665 O O . GLU A 1 94 ? 26.920 9.963 -38.719 1.00 96.00 94 GLU A O 1
ATOM 670 N N . PHE A 1 95 ? 25.752 8.397 -37.612 1.00 97.44 95 PHE A N 1
ATOM 671 C CA . PHE A 1 95 ? 26.884 7.924 -36.819 1.00 97.44 95 PHE A CA 1
ATOM 672 C C . PHE A 1 95 ? 27.979 7.308 -37.697 1.00 97.44 95 PHE A C 1
ATOM 674 O O . PHE A 1 95 ? 29.141 7.676 -37.558 1.00 97.44 95 PHE A O 1
ATOM 681 N N . LEU A 1 96 ? 27.618 6.424 -38.630 1.00 96.50 96 LEU A N 1
ATOM 682 C CA . LEU A 1 96 ? 28.569 5.792 -39.549 1.00 96.50 96 LEU A CA 1
ATOM 683 C C . LEU A 1 96 ? 29.262 6.814 -40.458 1.00 96.50 96 LEU A C 1
ATOM 685 O O . LEU A 1 96 ? 30.448 6.670 -40.747 1.00 96.50 96 LEU A O 1
ATOM 689 N N . ALA A 1 97 ? 28.544 7.864 -40.865 1.00 95.56 97 ALA A N 1
ATOM 690 C CA . ALA A 1 97 ? 29.127 8.978 -41.608 1.00 95.56 97 ALA A CA 1
ATOM 691 C C . ALA A 1 97 ? 30.089 9.817 -40.744 1.00 95.56 97 ALA A C 1
ATOM 693 O O . ALA A 1 97 ? 31.125 10.262 -41.235 1.00 95.56 97 ALA A O 1
ATOM 694 N N . ALA A 1 98 ? 29.770 10.024 -39.462 1.00 96.06 98 ALA A N 1
ATOM 695 C CA . ALA A 1 98 ? 30.602 10.781 -38.526 1.00 96.06 98 ALA A CA 1
ATOM 696 C C . ALA A 1 98 ? 31.816 9.990 -38.002 1.00 96.06 98 ALA A C 1
ATOM 698 O O . ALA A 1 98 ? 32.828 10.591 -37.643 1.00 96.06 98 ALA A O 1
ATOM 699 N N . VAL A 1 99 ? 31.727 8.658 -37.956 1.00 96.69 99 VAL A N 1
ATOM 700 C CA . VAL A 1 99 ? 32.770 7.745 -37.465 1.00 96.69 99 VAL A CA 1
ATOM 701 C C . VAL A 1 99 ? 33.115 6.736 -38.569 1.00 96.69 99 VAL A C 1
ATOM 703 O O . VAL A 1 99 ? 32.689 5.575 -38.537 1.00 96.69 99 VAL A O 1
ATOM 706 N N . PRO A 1 100 ? 33.898 7.159 -39.580 1.00 93.81 100 PRO A N 1
ATOM 707 C CA . PRO A 1 100 ? 34.181 6.330 -40.744 1.00 93.81 100 PRO A CA 1
ATOM 708 C C . PRO A 1 100 ? 35.088 5.142 -40.416 1.00 93.81 100 PRO A C 1
ATOM 710 O O . PRO A 1 100 ? 35.025 4.141 -41.121 1.00 93.81 100 PRO A O 1
ATOM 713 N N . ASN A 1 101 ? 35.897 5.209 -39.355 1.00 95.31 101 ASN A N 1
ATOM 714 C CA . ASN A 1 101 ? 36.792 4.122 -38.964 1.00 95.31 101 ASN A CA 1
ATOM 715 C C . ASN A 1 101 ? 36.035 3.014 -38.196 1.00 95.31 101 ASN A C 1
ATOM 717 O O . ASN A 1 101 ? 35.580 3.283 -37.081 1.00 95.31 101 ASN A O 1
ATOM 721 N N . PRO A 1 102 ? 35.946 1.772 -38.717 1.00 91.00 102 PRO A N 1
ATOM 722 C CA . PRO A 1 102 ? 35.220 0.681 -38.064 1.00 91.00 102 PRO A CA 1
ATOM 723 C C . PRO A 1 102 ? 35.715 0.351 -36.654 1.00 91.00 102 PRO A C 1
ATOM 725 O O . PRO A 1 102 ? 34.915 0.047 -35.778 1.00 91.00 102 PRO A O 1
ATOM 728 N N . THR A 1 103 ? 37.014 0.493 -36.379 1.00 91.06 103 THR A N 1
ATOM 729 C CA . THR A 1 103 ? 37.570 0.176 -35.049 1.00 91.06 103 THR A CA 1
ATOM 730 C C . THR A 1 103 ? 37.127 1.154 -33.961 1.00 91.06 103 THR A C 1
ATOM 732 O O . THR A 1 103 ? 37.212 0.847 -32.774 1.00 91.06 103 THR A O 1
ATOM 735 N N . GLN A 1 104 ? 36.624 2.328 -34.351 1.00 94.25 104 GLN A N 1
ATOM 736 C CA . GLN A 1 104 ? 36.067 3.332 -33.446 1.00 94.25 104 GLN A CA 1
ATOM 737 C C . GLN A 1 104 ? 34.547 3.195 -33.287 1.00 94.25 104 GLN A C 1
ATOM 739 O O . GLN A 1 104 ? 33.953 3.881 -32.449 1.00 94.25 104 GLN A O 1
ATOM 744 N N . ARG A 1 105 ? 33.897 2.318 -34.063 1.00 95.25 105 ARG A N 1
ATOM 745 C CA . ARG A 1 105 ? 32.457 2.064 -33.991 1.00 95.25 105 ARG A CA 1
ATOM 746 C C . ARG A 1 105 ? 32.187 1.054 -32.892 1.00 95.25 105 ARG A C 1
ATOM 748 O O . ARG A 1 105 ? 32.411 -0.142 -33.025 1.00 95.25 105 ARG A O 1
ATOM 755 N N . THR A 1 106 ? 31.722 1.565 -31.767 1.00 95.75 106 THR A N 1
ATOM 756 C CA . THR A 1 106 ? 31.470 0.789 -30.558 1.00 95.75 106 THR A CA 1
ATOM 757 C C . THR A 1 106 ? 30.112 1.193 -29.996 1.00 95.75 106 THR A C 1
ATOM 759 O O . THR A 1 106 ? 29.631 2.299 -30.275 1.00 95.75 106 THR A O 1
ATOM 762 N N . PRO A 1 107 ? 29.495 0.357 -29.149 1.00 95.38 107 PRO A N 1
ATOM 763 C CA . PRO A 1 107 ? 28.281 0.750 -28.440 1.00 95.38 107 PRO A CA 1
ATOM 764 C C . PRO A 1 107 ? 28.467 2.055 -27.644 1.00 95.38 107 PRO A C 1
ATOM 766 O O . PRO A 1 107 ? 27.559 2.883 -27.604 1.00 95.38 107 PRO A O 1
ATOM 769 N N . LEU A 1 108 ? 29.650 2.284 -27.056 1.00 95.06 108 LEU A N 1
ATOM 770 C CA . LEU A 1 108 ? 29.965 3.518 -26.328 1.00 95.06 108 LEU A CA 1
ATOM 771 C C . LEU A 1 108 ? 30.049 4.747 -27.235 1.00 95.06 108 LEU A C 1
ATOM 773 O O . LEU A 1 108 ? 29.484 5.787 -26.896 1.00 95.06 108 LEU A O 1
ATOM 777 N N . SER A 1 109 ? 30.729 4.650 -28.379 1.00 96.19 109 SER A N 1
ATOM 778 C CA . SER A 1 109 ? 30.836 5.786 -29.300 1.00 96.19 109 SER A CA 1
ATOM 779 C C . SER A 1 109 ? 29.487 6.134 -29.932 1.00 96.19 109 SER A C 1
ATOM 781 O O . SER A 1 109 ? 29.170 7.319 -30.043 1.00 96.19 109 SER A O 1
ATOM 783 N N . LEU A 1 110 ? 28.639 5.141 -30.230 1.00 95.62 110 LEU A N 1
ATOM 784 C CA . LEU A 1 110 ? 27.257 5.384 -30.653 1.00 95.62 110 LEU A CA 1
ATOM 785 C C . LEU A 1 110 ? 26.429 6.054 -29.545 1.00 95.62 110 LEU A C 1
ATOM 787 O O . LEU A 1 110 ? 25.701 7.004 -29.826 1.00 95.62 110 LEU A O 1
ATOM 791 N N . MET A 1 111 ? 26.551 5.614 -28.285 1.00 93.81 111 MET A N 1
ATOM 792 C CA . MET A 1 111 ? 25.886 6.282 -27.156 1.00 93.81 111 MET A CA 1
ATOM 793 C C . MET A 1 111 ? 26.323 7.743 -27.015 1.00 93.81 111 MET A C 1
ATOM 795 O O . MET A 1 111 ? 25.474 8.616 -26.840 1.00 93.81 111 MET A O 1
ATOM 799 N N . GLY A 1 112 ? 27.624 8.026 -27.127 1.00 94.06 112 GLY A N 1
ATOM 800 C CA . GLY A 1 112 ? 28.155 9.390 -27.086 1.00 94.06 112 GLY A CA 1
ATOM 801 C C . GLY A 1 112 ? 27.642 10.259 -28.238 1.00 94.06 112 GLY A C 1
ATOM 802 O O . GLY A 1 112 ? 27.263 11.416 -28.031 1.00 94.06 112 GLY A O 1
ATOM 803 N N . PHE A 1 113 ? 27.550 9.687 -29.440 1.00 95.81 113 PHE A N 1
ATOM 804 C CA . PHE A 1 113 ? 26.962 10.356 -30.597 1.00 95.81 113 PHE A CA 1
ATOM 805 C C . PHE A 1 113 ? 25.473 10.656 -30.384 1.00 95.81 113 PHE A C 1
ATOM 807 O O . PHE A 1 113 ? 25.045 11.798 -30.546 1.00 95.81 113 PHE A O 1
ATOM 814 N N . ALA A 1 114 ? 24.688 9.665 -29.956 1.00 93.25 114 ALA A N 1
ATOM 815 C CA . ALA A 1 114 ? 23.259 9.819 -29.698 1.00 93.25 114 ALA A CA 1
ATOM 816 C C . ALA A 1 114 ? 22.983 10.851 -28.587 1.00 93.25 114 ALA A C 1
ATOM 818 O O . ALA A 1 114 ? 22.122 11.718 -28.743 1.00 93.25 114 ALA A O 1
ATOM 819 N N . ALA A 1 115 ? 23.770 10.835 -27.504 1.00 91.50 115 ALA A N 1
ATOM 820 C CA . ALA A 1 115 ? 23.702 11.838 -26.441 1.00 91.50 115 ALA A CA 1
ATOM 821 C C . ALA A 1 115 ? 24.017 13.250 -26.962 1.00 91.50 115 ALA A C 1
ATOM 823 O O . ALA A 1 115 ? 23.320 14.207 -26.627 1.00 91.50 115 ALA A O 1
ATOM 824 N N . THR A 1 116 ? 25.015 13.383 -27.838 1.00 93.31 116 THR A N 1
ATOM 825 C CA . THR A 1 116 ? 25.337 14.658 -28.496 1.00 93.31 116 THR A CA 1
ATOM 826 C C . THR A 1 116 ? 24.182 15.155 -29.368 1.00 93.31 116 THR A C 1
ATOM 828 O O . THR A 1 116 ? 23.842 16.335 -29.315 1.00 93.31 116 THR A O 1
ATOM 831 N N . GLN A 1 117 ? 23.535 14.279 -30.142 1.00 93.31 117 GLN A N 1
ATOM 832 C CA . GLN A 1 117 ? 22.379 14.650 -30.971 1.00 93.31 117 GLN A CA 1
ATOM 833 C C . GLN A 1 117 ? 21.175 15.082 -30.127 1.00 93.31 117 GLN A C 1
ATOM 835 O O . GLN A 1 117 ? 20.498 16.063 -30.457 1.00 93.31 117 GLN A O 1
ATOM 840 N N . LEU A 1 118 ? 20.939 14.396 -29.006 1.00 90.38 118 LEU A N 1
ATOM 841 C CA . LEU A 1 118 ? 19.931 14.789 -28.030 1.00 90.38 118 LEU A CA 1
ATOM 842 C C . LEU A 1 118 ? 20.231 16.182 -27.471 1.00 90.38 118 LEU A C 1
ATOM 844 O O . LEU A 1 118 ? 19.375 17.059 -27.543 1.00 90.38 118 LEU A O 1
ATOM 848 N N . LEU A 1 119 ? 21.455 16.419 -26.991 1.00 90.06 119 LEU A N 1
ATOM 849 C CA . LEU A 1 119 ? 21.857 17.723 -26.464 1.00 90.06 119 LEU A CA 1
ATOM 850 C C . LEU A 1 119 ? 21.721 18.827 -27.514 1.00 90.06 119 LEU A C 1
ATOM 852 O O . LEU A 1 119 ? 21.153 19.867 -27.208 1.00 90.06 119 LEU A O 1
ATOM 856 N N . ARG A 1 120 ? 22.144 18.605 -28.763 1.00 90.56 120 ARG A N 1
ATOM 857 C CA . ARG A 1 120 ? 21.942 19.579 -29.853 1.00 90.56 120 ARG A CA 1
ATOM 858 C C . ARG A 1 120 ? 20.465 19.910 -30.059 1.00 90.56 120 ARG A C 1
ATOM 860 O O . ARG A 1 120 ? 20.117 21.079 -30.202 1.00 90.56 120 ARG A O 1
ATOM 867 N N . THR A 1 121 ? 19.602 18.895 -30.032 1.00 90.00 121 THR A N 1
ATOM 868 C CA . THR A 1 121 ? 18.149 19.069 -30.168 1.00 90.00 121 THR A CA 1
ATOM 869 C C . THR A 1 121 ? 17.581 19.891 -29.014 1.00 90.00 121 THR A C 1
ATOM 871 O O . THR A 1 121 ? 16.807 20.815 -29.251 1.00 90.00 121 THR A O 1
ATOM 874 N N . VAL A 1 122 ? 17.989 19.602 -27.777 1.00 88.19 122 VAL A N 1
ATOM 875 C CA . VAL A 1 122 ? 17.528 20.336 -26.592 1.00 88.19 122 VAL A CA 1
ATOM 876 C C . VAL A 1 122 ? 18.034 21.774 -26.600 1.00 88.19 122 VAL A C 1
ATOM 878 O O . VAL A 1 122 ? 17.230 22.695 -26.524 1.00 88.19 122 VAL A O 1
ATOM 881 N N . LEU A 1 123 ? 19.342 21.977 -26.770 1.00 89.12 123 LEU A N 1
ATOM 882 C CA . LEU A 1 123 ? 19.977 23.296 -26.743 1.00 89.12 123 LEU A CA 1
ATOM 883 C C . LEU A 1 123 ? 19.435 24.232 -27.831 1.00 89.12 123 LEU A C 1
ATOM 885 O O . LEU A 1 123 ? 19.303 25.425 -27.584 1.00 89.12 123 LEU A O 1
ATOM 889 N N . SER A 1 124 ? 19.054 23.704 -29.002 1.00 86.94 124 SER A N 1
ATOM 890 C CA . SER A 1 124 ? 18.431 24.502 -30.073 1.00 86.94 124 SER A CA 1
ATOM 891 C C . SER A 1 124 ? 17.078 25.121 -29.697 1.00 86.94 124 SER A C 1
ATOM 893 O O . SER A 1 124 ? 16.631 26.055 -30.352 1.00 86.94 124 SER A O 1
ATOM 895 N N . ARG A 1 125 ? 16.427 24.610 -28.645 1.00 83.56 125 ARG A N 1
ATOM 896 C CA . ARG A 1 125 ? 15.126 25.082 -28.146 1.00 83.56 125 ARG A CA 1
ATOM 897 C C . ARG A 1 125 ? 15.264 26.030 -26.953 1.00 83.56 125 ARG A C 1
ATOM 899 O O . ARG A 1 125 ? 14.276 26.300 -26.277 1.00 83.56 125 ARG A O 1
ATOM 906 N N . MET A 1 126 ? 16.483 26.474 -26.640 1.00 83.44 126 MET A N 1
ATOM 907 C CA . MET A 1 126 ? 16.779 27.266 -25.450 1.00 83.44 126 MET A CA 1
ATOM 908 C C . MET A 1 126 ? 17.319 28.640 -25.833 1.00 83.44 126 MET A C 1
ATOM 910 O O . MET A 1 126 ? 18.401 28.748 -26.401 1.00 83.44 126 MET A O 1
ATOM 914 N N . ASP A 1 127 ? 16.626 29.698 -25.412 1.00 80.62 127 ASP A N 1
ATOM 915 C CA . ASP A 1 127 ? 17.052 31.079 -25.695 1.00 80.62 127 ASP A CA 1
ATOM 916 C C . ASP A 1 127 ? 18.349 31.470 -24.971 1.00 80.62 127 ASP A C 1
ATOM 918 O O . ASP A 1 127 ? 19.110 32.320 -25.426 1.00 80.62 127 ASP A O 1
ATOM 922 N N . LYS A 1 128 ? 18.605 30.864 -23.804 1.00 85.62 128 LYS A N 1
ATOM 923 C CA . LYS A 1 128 ? 19.886 30.963 -23.090 1.00 85.62 128 LYS A CA 1
ATOM 924 C C . LYS A 1 128 ? 20.225 29.608 -22.501 1.00 85.62 128 LYS A C 1
ATOM 926 O O . LYS A 1 128 ? 19.411 29.036 -21.771 1.00 85.62 128 LYS A O 1
ATOM 931 N N . VAL A 1 129 ? 21.430 29.133 -22.789 1.00 86.56 129 VAL A N 1
ATOM 932 C CA . VAL A 1 129 ? 21.940 27.857 -22.290 1.00 86.56 129 VAL A CA 1
ATOM 933 C C . VAL A 1 129 ? 22.426 28.029 -20.851 1.00 86.56 129 VAL A C 1
ATOM 935 O O . VAL A 1 129 ? 23.309 28.838 -20.578 1.00 86.56 129 VAL A O 1
ATOM 938 N N . SER A 1 130 ? 21.853 27.264 -19.923 1.00 88.00 130 SER A N 1
ATOM 939 C CA . SER A 1 130 ? 22.349 27.136 -18.550 1.00 88.00 130 SER A CA 1
ATOM 940 C C . SER A 1 130 ? 22.068 25.736 -18.008 1.00 88.00 130 SER A C 1
ATOM 942 O O . SER A 1 130 ? 21.134 25.070 -18.457 1.00 88.00 130 SER A O 1
ATOM 944 N N . ALA A 1 131 ? 22.856 25.294 -17.023 1.00 84.94 131 ALA A N 1
ATOM 945 C CA . ALA A 1 131 ? 22.672 23.984 -16.395 1.00 84.94 131 ALA A CA 1
ATOM 946 C C . ALA A 1 131 ? 21.273 23.832 -15.769 1.00 84.94 131 ALA A C 1
ATOM 948 O O . ALA A 1 131 ? 20.642 22.792 -15.937 1.00 84.94 131 ALA A O 1
ATOM 949 N N . ALA A 1 132 ? 20.764 24.890 -15.123 1.00 84.12 132 ALA A N 1
ATOM 950 C CA . ALA A 1 132 ? 19.426 24.908 -14.530 1.00 84.12 132 ALA A CA 1
ATOM 951 C C . ALA A 1 132 ? 18.336 24.715 -15.591 1.00 84.12 132 ALA A C 1
ATOM 953 O O . ALA A 1 132 ? 17.523 23.807 -15.480 1.00 84.12 132 ALA A O 1
ATOM 954 N N . ARG A 1 133 ? 18.384 25.487 -16.684 1.00 81.75 133 ARG A N 1
ATOM 955 C CA . ARG A 1 133 ? 17.390 25.372 -17.760 1.00 81.75 133 ARG A CA 1
ATOM 956 C C . ARG A 1 133 ? 17.466 24.023 -18.471 1.00 81.75 133 ARG A C 1
ATOM 958 O O . ARG A 1 133 ? 16.449 23.529 -18.944 1.00 81.75 133 ARG A O 1
ATOM 965 N N . LEU A 1 134 ? 18.662 23.436 -18.571 1.00 81.62 134 LEU A N 1
ATOM 966 C CA . LEU A 1 134 ? 18.856 22.128 -19.195 1.00 81.62 134 LEU A CA 1
ATOM 967 C C . LEU A 1 134 ? 18.236 21.027 -18.331 1.00 81.62 134 LEU A C 1
ATOM 969 O O . LEU A 1 134 ? 17.527 20.171 -18.854 1.00 81.62 134 LEU A O 1
ATOM 973 N N . ALA A 1 135 ? 18.456 21.080 -17.015 1.00 79.56 135 ALA A N 1
ATOM 974 C CA . ALA A 1 135 ? 17.803 20.187 -16.067 1.00 79.56 135 ALA A CA 1
ATOM 975 C C . ALA A 1 135 ? 16.276 20.365 -16.102 1.00 79.56 135 ALA A C 1
ATOM 977 O O . ALA A 1 135 ? 15.559 19.383 -16.287 1.00 79.56 135 ALA A O 1
ATOM 978 N N . ASP A 1 136 ? 15.784 21.606 -16.025 1.00 77.88 136 ASP A N 1
ATOM 979 C CA . ASP A 1 136 ? 14.353 21.929 -16.088 1.00 77.88 136 ASP A CA 1
ATOM 980 C C . ASP A 1 136 ? 13.707 21.423 -17.377 1.00 77.88 136 ASP A C 1
ATOM 982 O O . ASP A 1 136 ? 12.576 20.942 -17.355 1.00 77.88 136 ASP A O 1
ATOM 986 N N . PHE A 1 137 ? 14.414 21.487 -18.507 1.00 79.25 137 PHE A N 1
ATOM 987 C CA . PHE A 1 137 ? 13.911 20.948 -19.763 1.00 79.25 137 PHE A CA 1
ATOM 988 C C . PHE A 1 137 ? 13.634 19.444 -19.648 1.00 79.25 137 PHE A C 1
ATOM 990 O O . PHE A 1 137 ? 12.548 19.004 -20.020 1.00 79.25 137 PHE A O 1
ATOM 997 N N . PHE A 1 138 ? 14.562 18.655 -19.102 1.00 74.94 138 PHE A N 1
ATOM 998 C CA . PHE A 1 138 ? 14.357 17.212 -18.933 1.00 74.94 138 PHE A CA 1
ATOM 999 C C . PHE A 1 138 ? 13.338 16.861 -17.839 1.00 74.94 138 PHE A C 1
ATOM 1001 O O . PHE A 1 138 ? 12.672 15.836 -17.954 1.00 74.94 138 PHE A O 1
ATOM 1008 N N . TYR A 1 139 ? 13.183 17.698 -16.808 1.00 70.75 139 TYR A N 1
ATOM 1009 C CA . TYR A 1 139 ? 12.170 17.491 -15.767 1.00 70.75 139 TYR A CA 1
ATOM 1010 C C . TYR A 1 139 ? 10.751 17.860 -16.222 1.00 70.75 139 TYR A C 1
ATOM 1012 O O . TYR A 1 139 ? 9.800 17.183 -15.835 1.00 70.75 139 TYR A O 1
ATOM 1020 N N . ASN A 1 140 ? 10.602 18.899 -17.049 1.00 68.12 140 ASN A N 1
ATOM 1021 C CA . ASN A 1 140 ? 9.295 19.405 -17.482 1.00 68.12 140 ASN A CA 1
ATOM 1022 C C . ASN A 1 140 ? 8.795 18.788 -18.795 1.00 68.12 140 ASN A C 1
ATOM 1024 O O . ASN A 1 140 ? 7.593 18.798 -19.054 1.00 68.12 140 ASN A O 1
ATOM 1028 N N . ASN A 1 141 ? 9.680 18.253 -19.642 1.00 64.62 141 ASN A N 1
ATOM 1029 C CA . ASN A 1 141 ? 9.277 17.645 -20.910 1.00 64.62 141 ASN A CA 1
ATOM 1030 C C . ASN A 1 141 ? 9.114 16.130 -20.774 1.00 64.62 141 ASN A C 1
ATOM 1032 O O . ASN A 1 141 ? 10.025 15.406 -20.383 1.00 64.62 141 ASN A O 1
ATOM 1036 N N . VAL A 1 142 ? 7.938 15.645 -21.174 1.00 62.69 142 VAL A N 1
ATOM 1037 C CA . VAL A 1 142 ? 7.550 14.228 -21.080 1.00 62.69 142 VAL A CA 1
ATOM 1038 C C . VAL A 1 142 ? 8.218 13.374 -22.165 1.00 62.69 142 VAL A C 1
ATOM 1040 O O . VAL A 1 142 ? 8.371 12.170 -21.990 1.00 62.69 142 VAL A O 1
ATOM 1043 N N . ALA A 1 143 ? 8.642 13.967 -23.284 1.00 73.19 143 ALA A N 1
ATOM 1044 C CA . ALA A 1 143 ? 9.420 13.263 -24.293 1.00 73.19 143 ALA A CA 1
ATOM 1045 C C . ALA A 1 143 ? 10.225 14.214 -25.190 1.00 73.19 143 ALA A C 1
ATOM 1047 O O . ALA A 1 143 ? 9.787 15.315 -25.523 1.00 73.19 143 ALA A O 1
ATOM 1048 N N . VAL A 1 144 ? 11.390 13.750 -25.629 1.00 79.12 144 VAL A N 1
ATOM 1049 C CA . VAL A 1 144 ? 12.296 14.423 -26.554 1.00 79.12 144 VAL A CA 1
ATOM 1050 C C . VAL A 1 144 ? 12.624 13.446 -27.668 1.00 79.12 144 VAL A C 1
ATOM 1052 O O . VAL A 1 144 ? 13.178 12.375 -27.433 1.00 79.12 144 VAL A O 1
ATOM 1055 N N . THR A 1 145 ? 12.267 13.809 -28.893 1.00 84.56 145 THR A N 1
ATOM 1056 C CA . THR A 1 145 ? 12.685 13.069 -30.084 1.00 84.56 145 THR A CA 1
ATOM 1057 C C . THR A 1 145 ? 13.944 13.717 -30.640 1.00 84.56 145 THR A C 1
ATOM 1059 O O . THR A 1 145 ? 13.921 14.902 -30.973 1.00 84.56 145 THR A O 1
ATOM 1062 N N . ALA A 1 146 ? 15.025 12.950 -30.741 1.00 87.06 146 ALA A N 1
ATOM 1063 C CA . ALA A 1 146 ? 16.227 13.338 -31.463 1.00 87.06 146 ALA A CA 1
ATOM 1064 C C . ALA A 1 146 ? 16.417 12.342 -32.609 1.00 87.06 146 ALA A C 1
ATOM 1066 O O . ALA A 1 146 ? 16.667 11.160 -32.380 1.00 87.06 146 ALA A O 1
ATOM 1067 N N . LYS A 1 147 ? 16.251 12.827 -33.845 1.00 87.50 147 LYS A N 1
ATOM 1068 C CA . LYS A 1 147 ? 16.193 11.988 -35.052 1.00 87.50 147 LYS A CA 1
ATOM 1069 C C . LYS A 1 147 ? 15.093 10.923 -34.927 1.00 87.50 147 LYS A C 1
ATOM 1071 O O . LYS A 1 147 ? 13.936 11.272 -34.730 1.00 87.50 147 LYS A O 1
ATOM 1076 N N . ASP A 1 148 ? 15.444 9.652 -35.067 1.00 88.25 148 ASP A N 1
ATOM 1077 C CA . ASP A 1 148 ? 14.559 8.494 -34.939 1.00 88.25 148 ASP A CA 1
ATOM 1078 C C . ASP A 1 148 ? 14.580 7.862 -33.535 1.00 88.25 148 ASP A C 1
ATOM 1080 O O . ASP A 1 148 ? 13.979 6.808 -33.327 1.00 88.25 148 ASP A O 1
ATOM 1084 N N . MET A 1 149 ? 15.242 8.503 -32.564 1.00 86.75 149 MET A N 1
ATOM 1085 C CA . MET A 1 149 ? 15.277 8.075 -31.167 1.00 86.75 149 MET A CA 1
ATOM 1086 C C . MET A 1 149 ? 14.358 8.922 -30.280 1.00 86.75 149 MET A C 1
ATOM 1088 O O . MET A 1 149 ? 14.307 10.148 -30.399 1.00 86.75 149 MET A O 1
ATOM 1092 N N . LEU A 1 150 ? 13.668 8.261 -29.346 1.00 81.31 150 LEU A N 1
ATOM 1093 C CA . LEU A 1 150 ? 12.806 8.884 -28.340 1.00 81.31 150 LEU A CA 1
ATOM 1094 C C . LEU A 1 150 ? 13.408 8.719 -26.939 1.00 81.31 150 LEU A C 1
ATOM 1096 O O . LEU A 1 150 ? 13.815 7.622 -26.564 1.00 81.31 150 LEU A O 1
ATOM 1100 N N . TYR A 1 151 ? 13.412 9.805 -26.171 1.00 80.44 151 TYR A N 1
ATOM 1101 C CA . TYR A 1 151 ? 13.853 9.888 -24.777 1.00 80.44 151 TYR A CA 1
ATOM 1102 C C . TYR A 1 151 ? 12.718 10.505 -23.945 1.00 80.44 151 TYR A C 1
ATOM 1104 O O . TYR A 1 151 ? 12.026 11.374 -24.456 1.00 80.44 151 TYR A O 1
ATOM 1112 N N . GLY A 1 152 ? 12.487 10.119 -22.689 1.00 69.62 152 GLY A N 1
ATOM 1113 C CA . GLY A 1 152 ? 11.376 10.679 -21.884 1.00 69.62 152 GLY A CA 1
ATOM 1114 C C . GLY A 1 152 ? 11.047 9.828 -20.659 1.00 69.62 152 GLY A C 1
ATOM 1115 O O . GLY A 1 152 ? 11.845 8.987 -20.313 1.00 69.62 152 GLY A O 1
ATOM 1116 N N . PRO A 1 153 ? 9.941 10.008 -19.930 1.00 57.53 153 PRO A N 1
ATOM 1117 C CA . PRO A 1 153 ? 9.312 8.947 -19.127 1.00 57.53 153 PRO A CA 1
ATOM 1118 C C . PRO A 1 153 ? 8.474 7.970 -19.971 1.00 57.53 153 PRO A C 1
ATOM 1120 O O . PRO A 1 153 ? 8.058 8.283 -21.080 1.00 57.53 153 PRO A O 1
ATOM 1123 N N . PHE A 1 154 ? 8.181 6.781 -19.429 1.00 48.84 154 PHE A N 1
ATOM 1124 C CA . PHE A 1 154 ? 7.249 5.830 -20.050 1.00 48.84 154 PHE A CA 1
ATOM 1125 C C . PHE A 1 154 ? 6.065 5.532 -19.164 1.00 48.84 154 PHE A C 1
ATOM 1127 O O . PHE A 1 154 ? 6.221 5.200 -17.988 1.00 48.84 154 PHE A O 1
ATOM 1134 N N . VAL A 1 155 ? 4.897 5.626 -19.782 1.00 48.59 155 VAL A N 1
ATOM 1135 C CA . VAL A 1 155 ? 3.598 5.302 -19.218 1.00 48.59 155 VAL A CA 1
ATOM 1136 C C . VAL A 1 155 ? 2.942 4.355 -20.201 1.00 48.59 155 VAL A C 1
ATOM 1138 O O . VAL A 1 155 ? 2.849 4.674 -21.386 1.00 48.59 155 VAL A O 1
ATOM 1141 N N . ASN A 1 156 ? 2.468 3.212 -19.713 1.00 46.19 156 ASN A N 1
ATOM 1142 C CA . ASN A 1 156 ? 1.564 2.406 -20.506 1.00 46.19 156 ASN A CA 1
ATOM 1143 C C . ASN A 1 156 ? 0.099 2.626 -20.099 1.00 46.19 156 ASN A C 1
ATOM 1145 O O . ASN A 1 156 ? -0.323 2.235 -19.012 1.00 46.19 156 ASN A O 1
ATOM 1149 N N . GLY A 1 157 ? -0.669 3.163 -21.044 1.00 48.81 157 GLY A N 1
ATOM 1150 C CA . GLY A 1 157 ? -1.998 2.655 -21.379 1.00 48.81 157 GLY A CA 1
ATOM 1151 C C . GLY A 1 157 ? -3.186 3.101 -20.533 1.00 48.81 157 GLY A C 1
ATOM 1152 O O . GLY A 1 157 ? -4.074 3.744 -21.079 1.00 48.81 157 GLY A O 1
ATOM 1153 N N . THR A 1 158 ? -3.285 2.719 -19.254 1.00 47.62 158 THR A N 1
ATOM 1154 C CA . THR A 1 158 ? -4.618 2.673 -18.602 1.00 47.62 158 THR A CA 1
ATOM 1155 C C . THR A 1 158 ? -4.735 3.194 -17.162 1.00 47.62 158 THR A C 1
ATOM 1157 O O . THR A 1 158 ? -5.860 3.353 -16.700 1.00 47.62 158 THR A O 1
ATOM 1160 N N . ALA A 1 159 ? -3.656 3.540 -16.442 1.00 49.94 159 ALA A N 1
ATOM 1161 C CA . ALA A 1 159 ? -3.773 3.921 -15.019 1.00 49.94 159 ALA A CA 1
ATOM 1162 C C . ALA A 1 159 ? -2.816 5.020 -14.507 1.00 49.94 159 ALA A C 1
ATOM 1164 O O . ALA A 1 159 ? -2.311 4.919 -13.392 1.00 49.94 159 ALA A O 1
ATOM 1165 N N . CYS A 1 160 ? -2.607 6.120 -15.237 1.00 46.75 160 CYS A N 1
ATOM 1166 C CA . CYS A 1 160 ? -2.077 7.339 -14.589 1.00 46.75 160 CYS A CA 1
ATOM 1167 C C . CYS A 1 160 ? -3.167 8.266 -14.028 1.00 46.75 160 CYS A C 1
ATOM 1169 O O . CYS A 1 160 ? -2.835 9.227 -13.345 1.00 46.75 160 CYS A O 1
ATOM 1171 N N . ALA A 1 161 ? -4.451 7.975 -14.260 1.00 42.44 161 ALA A N 1
ATOM 1172 C CA . ALA A 1 161 ? -5.536 8.854 -13.826 1.00 42.44 161 ALA A CA 1
ATOM 1173 C C . ALA A 1 161 ? -6.085 8.564 -12.409 1.00 42.44 161 ALA A C 1
ATOM 1175 O O . ALA A 1 161 ? -6.682 9.458 -11.826 1.00 42.44 161 ALA A O 1
ATOM 1176 N N . ALA A 1 162 ? -5.882 7.369 -11.823 1.00 41.03 162 ALA A N 1
ATOM 1177 C CA . ALA A 1 162 ? -6.567 6.980 -10.571 1.00 41.03 162 ALA A CA 1
ATOM 1178 C C . ALA A 1 162 ? -5.671 6.479 -9.411 1.00 41.03 162 ALA A C 1
ATOM 1180 O O . ALA A 1 162 ? -6.108 6.498 -8.265 1.00 41.03 162 ALA A O 1
ATOM 1181 N N . ALA A 1 163 ? -4.419 6.062 -9.652 1.00 40.06 163 ALA A N 1
ATOM 1182 C CA . ALA A 1 163 ? -3.596 5.377 -8.636 1.00 40.06 163 ALA A CA 1
ATOM 1183 C C . ALA A 1 163 ? -2.596 6.267 -7.862 1.00 40.06 163 ALA A C 1
ATOM 1185 O O . ALA A 1 163 ? -1.967 5.795 -6.921 1.00 40.06 163 ALA A O 1
ATOM 1186 N N . ALA A 1 164 ? -2.454 7.558 -8.191 1.00 41.84 164 ALA A N 1
ATOM 1187 C CA . ALA A 1 164 ? -1.692 8.497 -7.351 1.00 41.84 164 ALA A CA 1
ATOM 1188 C C . ALA A 1 164 ? -2.493 8.996 -6.127 1.00 41.84 164 ALA A C 1
ATOM 1190 O O . ALA A 1 164 ? -1.937 9.670 -5.265 1.00 41.84 164 ALA A O 1
ATOM 1191 N N . ALA A 1 165 ? -3.789 8.673 -6.046 1.00 39.47 165 ALA A N 1
ATOM 1192 C CA . ALA A 1 165 ? -4.698 9.229 -5.046 1.00 39.47 165 ALA A CA 1
ATOM 1193 C C . ALA A 1 165 ? -4.816 8.415 -3.742 1.00 39.47 165 ALA A C 1
ATOM 1195 O O . ALA A 1 165 ? -5.374 8.928 -2.777 1.00 39.47 165 ALA A O 1
ATOM 1196 N N . ALA A 1 166 ? -4.305 7.180 -3.654 1.00 40.59 166 ALA A N 1
ATOM 1197 C CA . ALA A 1 166 ? -4.477 6.369 -2.445 1.00 40.59 166 ALA A CA 1
ATOM 1198 C C . ALA A 1 166 ? -3.311 5.393 -2.207 1.00 40.59 166 ALA A C 1
ATOM 1200 O O . ALA A 1 166 ? -3.217 4.359 -2.850 1.00 40.59 166 ALA A O 1
ATOM 1201 N N . ALA A 1 167 ? -2.452 5.749 -1.250 1.00 37.47 167 ALA A N 1
ATOM 1202 C CA . ALA A 1 167 ? -1.661 4.868 -0.383 1.00 37.47 167 ALA A CA 1
ATOM 1203 C C . ALA A 1 167 ? -0.882 3.664 -0.987 1.00 37.47 167 ALA A C 1
ATOM 1205 O O . ALA A 1 167 ? -1.434 2.630 -1.341 1.00 37.47 167 ALA A O 1
ATOM 1206 N N . GLY A 1 168 ? 0.452 3.720 -0.866 1.00 44.69 168 GLY A N 1
ATOM 1207 C CA . GLY A 1 168 ? 1.216 2.627 -0.238 1.00 44.69 168 GLY A CA 1
ATOM 1208 C C . GLY A 1 168 ? 1.468 1.308 -0.990 1.00 44.69 168 GLY A C 1
ATOM 1209 O O . GLY A 1 168 ? 1.824 0.337 -0.328 1.00 44.69 168 GLY A O 1
ATOM 1210 N N . GLY A 1 169 ? 1.347 1.233 -2.318 1.00 32.59 169 GLY A N 1
ATOM 1211 C CA . GLY A 1 169 ? 1.608 0.003 -3.088 1.00 32.59 169 GLY A CA 1
ATOM 1212 C C . GLY A 1 169 ? 2.610 0.189 -4.233 1.00 32.59 169 GLY A C 1
ATOM 1213 O O . GLY A 1 169 ? 2.616 1.228 -4.881 1.00 32.59 169 GLY A O 1
ATOM 1214 N N . ALA A 1 170 ? 3.465 -0.819 -4.442 1.00 37.50 170 ALA A N 1
ATOM 1215 C CA . ALA A 1 170 ? 4.559 -0.930 -5.415 1.00 37.50 170 ALA A CA 1
ATOM 1216 C C . ALA A 1 170 ? 4.462 -0.034 -6.672 1.00 37.50 170 ALA A C 1
ATOM 1218 O O . ALA A 1 170 ? 3.532 -0.118 -7.471 1.00 37.50 170 ALA A O 1
ATOM 1219 N N . GLY A 1 171 ? 5.485 0.812 -6.833 1.00 42.75 171 GLY A N 1
ATOM 1220 C CA . GLY A 1 171 ? 5.579 1.856 -7.845 1.00 42.75 171 GLY A CA 1
ATOM 1221 C C . GLY A 1 171 ? 5.411 1.379 -9.287 1.00 42.75 171 GLY A C 1
ATOM 1222 O O . GLY A 1 171 ? 5.987 0.386 -9.721 1.00 42.75 171 GLY A O 1
ATOM 1223 N N . CYS A 1 172 ? 4.662 2.181 -10.039 1.00 47.94 172 CYS A N 1
ATOM 1224 C CA . CYS A 1 172 ? 4.589 2.151 -11.492 1.00 47.94 172 CYS A CA 1
ATOM 1225 C C . CYS A 1 172 ? 6.004 2.032 -12.095 1.00 47.94 172 CYS A C 1
ATOM 1227 O O . CYS A 1 172 ? 6.842 2.918 -11.902 1.00 47.94 172 CYS A O 1
ATOM 1229 N N . GLY A 1 173 ? 6.287 0.931 -12.798 1.00 47.00 173 GLY A N 1
ATOM 1230 C CA . GLY A 1 173 ? 7.549 0.737 -13.506 1.00 47.00 173 GLY A CA 1
ATOM 1231 C C . GLY A 1 173 ? 7.683 1.761 -14.631 1.00 47.00 173 GLY A C 1
ATOM 1232 O O . GLY A 1 173 ? 7.089 1.608 -15.695 1.00 47.00 173 GLY A O 1
ATOM 1233 N N . LYS A 1 174 ? 8.462 2.822 -14.406 1.00 50.31 174 LYS A N 1
ATOM 1234 C CA . LYS A 1 174 ? 8.772 3.839 -15.420 1.00 50.31 174 LYS A CA 1
ATOM 1235 C C . LYS A 1 174 ? 9.922 3.322 -16.285 1.00 50.31 174 LYS A C 1
ATOM 1237 O O . LYS A 1 174 ? 11.018 3.127 -15.775 1.00 50.31 174 LYS A O 1
ATOM 1242 N N . ASN A 1 175 ? 9.713 3.123 -17.589 1.00 51.06 175 ASN A N 1
ATOM 1243 C CA . ASN A 1 175 ? 10.786 2.689 -18.506 1.00 51.06 175 ASN A CA 1
ATOM 1244 C C . ASN A 1 175 ? 11.694 3.842 -19.010 1.00 51.06 175 ASN A C 1
ATOM 1246 O O . ASN A 1 175 ? 12.537 3.630 -19.876 1.00 51.06 175 ASN A O 1
ATOM 1250 N N . TYR A 1 176 ? 11.557 5.052 -18.446 1.00 52.28 176 TYR A N 1
ATOM 1251 C CA . TYR A 1 176 ? 12.315 6.253 -18.839 1.00 52.28 176 TYR A CA 1
ATOM 1252 C C . TYR A 1 176 ? 12.380 6.450 -20.365 1.00 52.28 176 TYR A C 1
ATOM 1254 O O . TYR A 1 176 ? 13.413 6.824 -20.923 1.00 52.28 176 TYR A O 1
ATOM 1262 N N . GLY A 1 177 ? 11.236 6.265 -21.037 1.00 58.81 177 GLY A N 1
ATOM 1263 C CA . GLY A 1 177 ? 11.042 6.683 -22.427 1.00 58.81 177 GLY A CA 1
ATOM 1264 C C . GLY A 1 177 ? 11.773 5.808 -23.440 1.00 58.81 177 GLY A C 1
ATOM 1265 O O . GLY A 1 177 ? 11.750 6.114 -24.631 1.00 58.81 177 GLY A O 1
ATOM 1266 N N . ALA A 1 178 ? 12.384 4.707 -22.990 1.00 64.25 178 ALA A N 1
ATOM 1267 C CA . ALA A 1 178 ? 12.971 3.704 -23.856 1.00 64.25 178 ALA A CA 1
ATOM 1268 C C . ALA A 1 178 ? 11.857 3.006 -24.653 1.00 64.25 178 ALA A C 1
ATOM 1270 O O . ALA A 1 178 ? 11.087 2.190 -24.145 1.00 64.25 178 ALA A O 1
ATOM 1271 N N . THR A 1 179 ? 11.772 3.341 -25.936 1.00 73.19 179 THR A N 1
ATOM 1272 C CA . THR A 1 179 ? 10.888 2.683 -26.905 1.00 73.19 179 THR A CA 1
ATOM 1273 C C . THR A 1 179 ? 11.700 1.771 -27.816 1.00 73.19 179 THR A C 1
ATOM 1275 O O . THR A 1 179 ? 12.929 1.849 -27.839 1.00 73.19 179 THR A O 1
ATOM 1278 N N . ARG A 1 180 ? 11.024 0.882 -28.558 1.00 79.81 180 ARG A N 1
ATOM 1279 C CA . ARG A 1 180 ? 11.671 -0.022 -29.527 1.00 79.81 180 ARG A CA 1
ATOM 1280 C C . ARG A 1 180 ? 12.789 -0.877 -28.905 1.00 79.81 180 ARG A C 1
ATOM 1282 O O . ARG A 1 180 ? 13.813 -1.128 -29.535 1.00 79.81 180 ARG A O 1
ATOM 1289 N N . ILE A 1 181 ? 12.586 -1.332 -27.670 1.00 84.62 181 ILE A N 1
ATOM 1290 C CA . ILE A 1 181 ? 13.506 -2.222 -26.964 1.00 84.62 181 ILE A CA 1
ATOM 1291 C C . ILE A 1 181 ? 13.533 -3.561 -27.700 1.00 84.62 181 ILE A C 1
ATOM 1293 O O . ILE A 1 181 ? 12.513 -4.230 -27.860 1.00 84.62 181 ILE A O 1
ATOM 1297 N N . SER A 1 182 ? 14.718 -3.947 -28.140 1.00 89.56 182 SER A N 1
ATOM 1298 C CA . SER A 1 182 ? 15.000 -5.230 -28.774 1.00 89.56 182 SER A CA 1
ATOM 1299 C C . SER A 1 182 ? 15.946 -6.044 -27.896 1.00 89.56 182 SER A C 1
ATOM 1301 O O . SER A 1 182 ? 16.655 -5.485 -27.057 1.00 89.56 182 SER A O 1
ATOM 1303 N N . VAL A 1 183 ? 15.957 -7.367 -28.069 1.00 92.06 183 VAL A N 1
ATOM 1304 C CA . VAL A 1 183 ? 16.927 -8.245 -27.395 1.00 92.06 183 VAL A CA 1
ATOM 1305 C C . VAL A 1 183 ? 17.898 -8.768 -28.429 1.00 92.06 183 VAL A C 1
ATOM 1307 O O . VAL A 1 183 ? 17.490 -9.360 -29.429 1.00 92.06 183 VAL A O 1
ATOM 1310 N N . TRP A 1 184 ? 19.181 -8.527 -28.199 1.00 94.88 184 TRP A N 1
ATOM 1311 C CA . TRP A 1 184 ? 20.254 -8.956 -29.086 1.00 94.88 184 TRP A CA 1
ATOM 1312 C C . TRP A 1 184 ? 21.033 -10.078 -28.423 1.00 94.88 184 TRP A C 1
ATOM 1314 O O . TRP A 1 184 ? 21.163 -10.119 -27.198 1.00 94.88 184 TRP A O 1
ATOM 1324 N N . SER A 1 185 ? 21.548 -10.986 -29.244 1.00 95.44 185 SER A N 1
ATOM 1325 C CA . SER A 1 185 ? 22.676 -11.818 -28.852 1.00 95.44 185 SER A CA 1
ATOM 1326 C C . SER A 1 185 ? 23.976 -11.033 -29.018 1.00 95.44 185 SER A C 1
ATOM 1328 O O . SER A 1 185 ? 24.056 -10.098 -29.819 1.00 95.44 185 SER A O 1
ATOM 1330 N N . LEU A 1 186 ? 25.019 -11.442 -28.301 1.00 95.25 186 LEU A N 1
ATOM 1331 C CA . LEU A 1 186 ? 26.368 -10.935 -28.517 1.00 95.25 186 LEU A CA 1
ATOM 1332 C C . LEU A 1 186 ? 26.841 -11.242 -29.944 1.00 95.25 186 LEU A C 1
ATOM 1334 O O . LEU A 1 186 ? 27.515 -10.414 -30.538 1.00 95.25 186 LEU A O 1
ATOM 1338 N N . ALA A 1 187 ? 26.416 -12.367 -30.530 1.00 95.06 187 ALA A N 1
ATOM 1339 C CA . ALA A 1 187 ? 26.670 -12.667 -31.940 1.00 95.06 187 ALA A CA 1
ATOM 1340 C C . ALA A 1 187 ? 26.153 -11.557 -32.877 1.00 95.06 187 ALA A C 1
ATOM 1342 O O . ALA A 1 187 ? 26.907 -11.093 -33.720 1.00 95.06 187 ALA A O 1
ATOM 1343 N N . ARG A 1 188 ? 24.920 -11.059 -32.680 1.00 94.94 188 ARG A N 1
ATOM 1344 C CA . ARG A 1 188 ? 24.405 -9.890 -33.423 1.00 94.94 188 ARG A CA 1
ATOM 1345 C C . ARG A 1 188 ? 25.179 -8.623 -33.107 1.00 94.94 188 ARG A C 1
ATOM 1347 O O . ARG A 1 188 ? 25.441 -7.849 -34.005 1.00 94.94 188 ARG A O 1
ATOM 1354 N N . ALA A 1 189 ? 25.578 -8.410 -31.862 1.00 94.69 189 ALA A N 1
ATOM 1355 C CA . ALA A 1 189 ? 26.376 -7.239 -31.508 1.00 94.69 189 ALA A CA 1
ATOM 1356 C C . ALA A 1 189 ? 27.735 -7.175 -32.235 1.00 94.69 189 ALA A C 1
ATOM 1358 O O . ALA A 1 189 ? 28.234 -6.086 -32.502 1.00 94.69 189 ALA A O 1
ATOM 1359 N N . LEU A 1 190 ? 28.343 -8.335 -32.499 1.00 93.25 190 LEU A N 1
ATOM 1360 C CA . LEU A 1 190 ? 29.634 -8.455 -33.180 1.00 93.25 190 LEU A CA 1
ATOM 1361 C C . LEU A 1 190 ? 29.491 -8.558 -34.705 1.00 93.25 190 LEU A C 1
ATOM 1363 O O . LEU A 1 190 ? 30.425 -8.205 -35.417 1.00 93.25 190 LEU A O 1
ATOM 1367 N N . ASP A 1 191 ? 28.341 -9.025 -35.196 1.00 92.75 191 ASP A N 1
ATOM 1368 C CA . ASP A 1 191 ? 28.044 -9.169 -36.618 1.00 92.75 191 ASP A CA 1
ATOM 1369 C C . ASP A 1 191 ? 26.632 -8.635 -36.959 1.00 92.75 191 ASP A C 1
ATOM 1371 O O . ASP A 1 191 ? 25.618 -9.265 -36.615 1.00 92.75 191 ASP A O 1
ATOM 1375 N N . PRO A 1 192 ? 26.528 -7.512 -37.701 1.00 92.94 192 PRO A N 1
ATOM 1376 C CA . PRO A 1 192 ? 25.252 -6.938 -38.121 1.00 92.94 192 PRO A CA 1
ATOM 1377 C C . PRO A 1 192 ? 24.453 -7.823 -39.088 1.00 92.94 192 PRO A C 1
ATOM 1379 O O . PRO A 1 192 ? 23.295 -7.502 -39.363 1.00 92.94 192 PRO A O 1
ATOM 1382 N N . ALA A 1 193 ? 25.001 -8.919 -39.619 1.00 93.00 193 ALA A N 1
ATOM 1383 C CA . ALA A 1 193 ? 24.249 -9.866 -40.441 1.00 93.00 193 ALA A CA 1
ATOM 1384 C C . ALA A 1 193 ? 23.377 -10.819 -39.601 1.00 93.00 193 ALA A C 1
ATOM 1386 O O . ALA A 1 193 ? 22.331 -11.276 -40.067 1.00 93.00 193 ALA A O 1
ATOM 1387 N N . VAL A 1 194 ? 23.751 -11.094 -38.347 1.00 94.44 194 VAL A N 1
ATOM 1388 C CA . VAL A 1 194 ? 23.029 -12.042 -37.479 1.00 94.44 194 VAL A CA 1
ATOM 1389 C C . VAL A 1 194 ? 21.689 -11.441 -37.046 1.00 94.44 194 VAL A C 1
ATOM 1391 O O . VAL A 1 194 ? 21.679 -10.365 -36.463 1.00 94.44 194 VAL A O 1
ATOM 1394 N N . PRO A 1 195 ? 20.531 -12.081 -37.259 1.00 92.31 195 PRO A N 1
ATOM 1395 C CA . PRO A 1 195 ? 19.243 -11.470 -36.940 1.00 92.31 195 PRO A CA 1
ATOM 1396 C C . PRO A 1 195 ? 19.087 -11.159 -35.446 1.00 92.31 195 PRO A C 1
ATOM 1398 O O . PRO A 1 195 ? 19.649 -11.815 -34.567 1.00 92.31 195 PRO A O 1
ATOM 1401 N N . VAL A 1 196 ? 18.268 -10.150 -35.155 1.00 90.38 196 VAL A N 1
ATOM 1402 C CA . VAL A 1 196 ? 17.901 -9.788 -33.785 1.00 90.38 196 VAL A CA 1
ATOM 1403 C C . VAL A 1 196 ? 17.185 -10.967 -33.110 1.00 90.38 196 VAL A C 1
ATOM 1405 O O . VAL A 1 196 ? 16.260 -11.540 -33.681 1.00 90.38 196 VAL A O 1
ATOM 1408 N N . LEU A 1 197 ? 17.580 -11.306 -31.876 1.00 89.44 197 LEU A N 1
ATOM 1409 C CA . LEU A 1 197 ? 17.015 -12.440 -31.135 1.00 89.44 197 LEU A CA 1
ATOM 1410 C C . LEU A 1 197 ? 15.544 -12.215 -30.747 1.00 89.44 197 LEU A C 1
ATOM 1412 O O . LEU A 1 197 ? 14.750 -13.153 -30.761 1.00 89.44 197 LEU A O 1
ATOM 1416 N N . PHE A 1 198 ? 15.184 -10.983 -30.385 1.00 87.12 198 PHE A N 1
ATOM 1417 C CA . PHE A 1 198 ? 13.795 -10.567 -30.202 1.00 87.12 198 PHE A CA 1
ATOM 1418 C C . PHE A 1 198 ? 13.575 -9.181 -30.818 1.00 87.12 198 PHE A C 1
ATOM 1420 O O . PHE A 1 198 ? 14.282 -8.242 -30.425 1.00 87.12 198 PHE A O 1
ATOM 1427 N N . PRO A 1 199 ? 12.631 -9.033 -31.767 1.00 85.69 199 PRO A N 1
ATOM 1428 C CA . PRO A 1 199 ? 12.452 -7.795 -32.513 1.00 85.69 199 PRO A CA 1
ATOM 1429 C C . PRO A 1 199 ? 12.115 -6.623 -31.592 1.00 85.69 199 PRO A C 1
ATOM 1431 O O . PRO A 1 199 ? 11.615 -6.798 -30.481 1.00 85.69 199 PRO A O 1
ATOM 1434 N N . ALA A 1 200 ? 12.395 -5.413 -32.075 1.00 83.31 200 ALA A N 1
ATOM 1435 C CA . ALA A 1 200 ? 12.103 -4.193 -31.344 1.00 83.31 200 ALA A CA 1
ATOM 1436 C C . ALA A 1 200 ? 10.606 -4.098 -31.030 1.00 83.31 200 ALA A C 1
ATOM 1438 O O . ALA A 1 200 ? 9.773 -3.988 -31.928 1.00 83.31 200 ALA A O 1
ATOM 1439 N N . VAL A 1 201 ? 10.287 -4.100 -29.743 1.00 75.06 201 VAL A N 1
ATOM 1440 C CA . VAL A 1 201 ? 8.946 -3.857 -29.224 1.00 75.06 201 VAL A CA 1
ATOM 1441 C C . VAL A 1 201 ? 8.973 -2.606 -28.366 1.00 75.06 201 VAL A C 1
ATOM 1443 O O . VAL A 1 201 ? 9.985 -2.261 -27.762 1.00 75.06 201 VAL A O 1
ATOM 1446 N N . THR A 1 202 ? 7.850 -1.913 -28.281 1.00 68.44 202 THR A N 1
ATOM 1447 C CA . THR A 1 202 ? 7.635 -0.914 -27.233 1.00 68.44 202 THR A CA 1
ATOM 1448 C C . THR A 1 202 ? 6.683 -1.562 -26.235 1.00 68.44 202 THR A C 1
ATOM 1450 O O . THR A 1 202 ? 5.471 -1.433 -26.401 1.00 68.44 202 THR A O 1
ATOM 1453 N N . PRO A 1 203 ? 7.184 -2.372 -25.281 1.00 54.81 203 PRO A N 1
ATOM 1454 C CA . PRO A 1 203 ? 6.313 -3.171 -24.448 1.00 54.81 203 PRO A CA 1
ATOM 1455 C C . PRO A 1 203 ? 5.730 -2.301 -23.346 1.00 54.81 203 PRO A C 1
ATOM 1457 O O . PRO A 1 203 ? 6.435 -1.541 -22.685 1.00 54.81 203 PRO A O 1
ATOM 1460 N N . THR A 1 204 ? 4.446 -2.499 -23.103 1.00 47.00 204 THR A N 1
ATOM 1461 C CA . THR A 1 204 ? 3.793 -2.268 -21.825 1.00 47.00 204 THR A CA 1
ATOM 1462 C C . THR A 1 204 ? 4.580 -3.007 -20.737 1.00 47.00 204 THR A C 1
ATOM 1464 O O . THR A 1 204 ? 4.640 -4.235 -20.769 1.00 47.00 204 THR A O 1
ATOM 1467 N N . MET A 1 205 ? 5.234 -2.313 -19.795 1.00 43.09 205 MET A N 1
ATOM 1468 C CA . MET A 1 205 ? 5.782 -2.984 -18.604 1.00 43.09 205 MET A CA 1
ATOM 1469 C C . MET A 1 205 ? 4.605 -3.427 -17.724 1.00 43.09 205 MET A C 1
ATOM 1471 O O . MET A 1 205 ? 4.236 -2.753 -16.767 1.00 43.09 205 MET A O 1
ATOM 1475 N N . GLU A 1 206 ? 3.971 -4.544 -18.071 1.00 39.75 206 GLU A N 1
ATOM 1476 C CA . GLU A 1 206 ? 3.165 -5.285 -17.112 1.00 39.75 206 GLU A CA 1
ATOM 1477 C C . GLU A 1 206 ? 4.139 -6.037 -16.210 1.00 39.75 206 GLU A C 1
ATOM 1479 O O . GLU A 1 206 ? 4.807 -6.984 -16.632 1.00 39.75 206 GLU A O 1
ATOM 1484 N N . TYR A 1 207 ? 4.239 -5.600 -14.955 1.00 36.09 207 TYR A N 1
ATOM 1485 C CA . TYR A 1 207 ? 4.765 -6.448 -13.894 1.00 36.09 207 TYR A CA 1
ATOM 1486 C C . TYR A 1 207 ? 3.777 -7.601 -13.698 1.00 36.09 207 TYR A C 1
ATOM 1488 O O . TYR A 1 207 ? 2.915 -7.570 -12.826 1.00 36.09 207 TYR A O 1
ATOM 1496 N N . ALA A 1 208 ? 3.880 -8.624 -14.540 1.00 37.84 208 ALA A N 1
ATOM 1497 C CA . ALA A 1 208 ? 3.318 -9.916 -14.216 1.00 37.84 208 ALA A CA 1
ATOM 1498 C C . ALA A 1 208 ? 4.215 -10.512 -13.128 1.00 37.84 208 ALA A C 1
ATOM 1500 O O . ALA A 1 208 ? 5.285 -11.058 -13.413 1.00 37.84 208 ALA A O 1
ATOM 1501 N N . GLU A 1 209 ? 3.796 -10.391 -11.867 1.00 32.88 209 GLU A N 1
ATOM 1502 C CA . GLU A 1 209 ? 4.263 -11.335 -10.857 1.00 32.88 209 GLU A CA 1
ATOM 1503 C C . GLU A 1 209 ? 4.060 -12.745 -11.429 1.00 32.88 209 GLU A C 1
ATOM 1505 O O . GLU A 1 209 ? 2.991 -13.026 -11.986 1.00 32.88 209 GLU A O 1
ATOM 1510 N N . PRO A 1 210 ? 5.072 -13.630 -11.378 1.00 36.88 210 PRO A N 1
ATOM 1511 C CA . PRO A 1 210 ? 4.913 -14.977 -11.884 1.00 36.88 210 PRO A CA 1
ATOM 1512 C C . PRO A 1 210 ? 3.763 -15.599 -11.109 1.00 36.88 210 PRO A C 1
ATOM 1514 O O . PRO A 1 210 ? 3.887 -15.836 -9.907 1.00 36.88 210 PRO A O 1
ATOM 1517 N N . ALA A 1 211 ? 2.647 -15.816 -11.809 1.00 39.91 211 ALA A N 1
ATOM 1518 C CA . ALA A 1 211 ? 1.469 -16.457 -11.267 1.00 39.91 211 ALA A CA 1
ATOM 1519 C C . ALA A 1 211 ? 1.940 -17.658 -10.454 1.00 39.91 211 ALA A C 1
ATOM 1521 O O . ALA A 1 211 ? 2.557 -18.585 -10.997 1.00 39.91 211 ALA A O 1
ATOM 1522 N N . ALA A 1 212 ? 1.701 -17.598 -9.141 1.00 42.25 212 ALA A N 1
ATOM 1523 C CA . ALA A 1 212 ? 1.878 -18.730 -8.261 1.00 42.25 212 ALA A CA 1
ATOM 1524 C C . ALA A 1 212 ? 1.305 -19.947 -8.990 1.00 42.25 212 ALA A C 1
ATOM 1526 O O . ALA A 1 212 ? 0.165 -19.905 -9.460 1.00 42.25 212 ALA A O 1
ATOM 1527 N N . ARG A 1 213 ? 2.155 -20.966 -9.183 1.00 44.09 213 ARG A N 1
ATOM 1528 C CA . ARG A 1 213 ? 1.835 -22.247 -9.825 1.00 44.09 213 ARG A CA 1
ATOM 1529 C C . ARG A 1 213 ? 0.344 -22.547 -9.698 1.00 44.09 213 ARG A C 1
ATOM 1531 O O . ARG A 1 213 ? -0.128 -22.779 -8.586 1.00 44.09 213 ARG A O 1
ATOM 1538 N N . ARG A 1 214 ? -0.367 -22.558 -10.832 1.00 45.22 214 ARG A N 1
ATOM 1539 C CA . ARG A 1 214 ? -1.760 -23.016 -10.920 1.00 45.22 214 ARG A CA 1
ATOM 1540 C C . ARG A 1 214 ? -1.919 -24.279 -10.063 1.00 45.22 214 ARG A C 1
ATOM 1542 O O . ARG A 1 214 ? -1.266 -25.281 -10.375 1.00 45.22 214 ARG A O 1
ATOM 1549 N N . PRO A 1 215 ? -2.746 -24.291 -9.005 1.00 43.47 215 PRO A N 1
ATOM 1550 C CA . PRO A 1 215 ? -3.114 -25.550 -8.398 1.00 43.47 215 PRO A CA 1
ATOM 1551 C C . PRO A 1 215 ? -4.087 -26.256 -9.346 1.00 43.47 215 PRO A C 1
ATOM 1553 O O . PRO A 1 215 ? -4.963 -25.631 -9.943 1.00 43.47 215 PRO A O 1
ATOM 1556 N N . LYS A 1 216 ? -3.902 -27.570 -9.505 1.00 54.34 216 LYS A N 1
ATOM 1557 C CA . LYS A 1 216 ? -4.830 -28.473 -10.201 1.00 54.34 216 LYS A CA 1
ATOM 1558 C C . LYS A 1 216 ? -6.283 -28.160 -9.803 1.00 54.34 216 LYS A C 1
ATOM 1560 O O . LYS A 1 216 ? -6.548 -27.897 -8.629 1.00 54.34 216 LYS A O 1
ATOM 1565 N N . LEU A 1 217 ? -7.196 -28.250 -10.777 1.00 48.03 217 LEU A N 1
ATOM 1566 C CA . LEU A 1 217 ? -8.624 -27.871 -10.743 1.00 48.03 217 LEU A CA 1
ATOM 1567 C C . LEU A 1 217 ? -9.436 -28.284 -9.494 1.00 48.03 217 LEU A C 1
ATOM 1569 O O . LEU A 1 217 ? -10.508 -27.741 -9.266 1.00 48.03 217 LEU A O 1
ATOM 1573 N N . GLN A 1 218 ? -8.947 -29.192 -8.655 1.00 51.88 218 GLN A N 1
ATOM 1574 C CA . GLN A 1 218 ? -9.640 -29.642 -7.447 1.00 51.88 218 GLN A CA 1
ATOM 1575 C C . GLN A 1 218 ? -9.672 -28.599 -6.313 1.00 51.88 218 GLN A C 1
ATOM 1577 O O . GLN A 1 218 ? -10.531 -28.689 -5.443 1.00 51.88 218 GLN A O 1
ATOM 1582 N N . LYS A 1 219 ? -8.792 -27.582 -6.311 1.00 51.25 219 LYS A N 1
ATOM 1583 C CA . LYS A 1 219 ? -8.788 -26.544 -5.255 1.00 51.25 219 LYS A CA 1
ATOM 1584 C C . LYS A 1 219 ? -9.714 -25.348 -5.521 1.00 51.25 219 LYS A C 1
ATOM 1586 O O . LYS A 1 219 ? -9.981 -24.595 -4.590 1.00 51.25 219 LYS A O 1
ATOM 1591 N N . LEU A 1 220 ? -10.227 -25.166 -6.742 1.00 51.16 220 LEU A N 1
ATOM 1592 C CA . LEU A 1 220 ? -10.999 -23.967 -7.106 1.00 51.16 220 LEU A CA 1
ATOM 1593 C C . LEU A 1 220 ? -12.391 -23.940 -6.445 1.00 51.16 220 LEU A C 1
ATOM 1595 O O . LEU A 1 220 ? -12.803 -22.897 -5.945 1.00 51.16 220 LEU A O 1
ATOM 1599 N N . ASN A 1 221 ? -13.061 -25.092 -6.325 1.00 54.88 221 ASN A N 1
ATOM 1600 C CA . ASN A 1 221 ? -14.353 -25.183 -5.631 1.00 54.88 221 ASN A CA 1
ATOM 1601 C C . ASN A 1 221 ? -14.220 -24.885 -4.128 1.00 54.88 221 ASN A C 1
ATOM 1603 O O . ASN A 1 221 ? -15.092 -24.246 -3.547 1.00 54.88 221 ASN A O 1
ATOM 1607 N N . GLY A 1 222 ? -13.107 -25.293 -3.507 1.00 56.22 222 GLY A N 1
ATOM 1608 C CA . GLY A 1 222 ? -12.842 -25.038 -2.088 1.00 56.22 222 GLY A CA 1
ATOM 1609 C C . GLY A 1 222 ? -12.542 -23.571 -1.781 1.00 56.22 222 GLY A C 1
ATOM 1610 O O . GLY A 1 222 ? -12.950 -23.074 -0.738 1.00 56.22 222 GLY A O 1
ATOM 1611 N N . VAL A 1 223 ? -11.881 -22.857 -2.699 1.00 62.00 223 VAL A N 1
ATOM 1612 C CA . VAL A 1 223 ? -11.604 -21.420 -2.540 1.00 62.00 223 VAL A CA 1
ATOM 1613 C C . VAL A 1 223 ? -12.872 -20.597 -2.749 1.00 62.00 223 VAL A C 1
ATOM 1615 O O . VAL A 1 223 ? -13.147 -19.727 -1.936 1.00 62.00 223 VAL A O 1
ATOM 1618 N N . VAL A 1 224 ? -13.691 -20.904 -3.762 1.00 67.38 224 VAL A N 1
ATOM 1619 C CA . VAL A 1 224 ? -14.969 -20.198 -3.969 1.00 67.38 224 VAL A CA 1
ATOM 1620 C C . VAL A 1 224 ? -15.928 -20.454 -2.803 1.00 67.38 224 VAL A C 1
ATOM 1622 O O . VAL A 1 224 ? -16.471 -19.501 -2.249 1.00 67.38 224 VAL A O 1
ATOM 1625 N N . ALA A 1 225 ? -16.077 -21.708 -2.361 1.00 71.00 225 ALA A N 1
ATOM 1626 C CA . ALA A 1 225 ? -16.888 -22.026 -1.186 1.00 71.00 225 ALA A CA 1
ATOM 1627 C C . ALA A 1 225 ? -16.335 -21.356 0.085 1.00 71.00 225 ALA A C 1
ATOM 1629 O O . ALA A 1 225 ? -17.096 -20.764 0.845 1.00 71.00 225 ALA A O 1
ATOM 1630 N N . GLY A 1 226 ? -15.014 -21.373 0.285 1.00 69.94 226 GLY A N 1
ATOM 1631 C CA . GLY A 1 226 ? -14.359 -20.730 1.425 1.00 69.94 226 GLY A CA 1
ATOM 1632 C C . GLY A 1 226 ? -14.513 -19.208 1.435 1.00 69.94 226 GLY A C 1
ATOM 1633 O O . GLY A 1 226 ? -14.750 -18.631 2.491 1.00 69.94 226 GLY A O 1
ATOM 1634 N N . SER A 1 227 ? -14.447 -18.552 0.275 1.00 73.94 227 SER A N 1
ATOM 1635 C CA . SER A 1 227 ? -14.654 -17.106 0.146 1.00 73.94 227 SER A CA 1
ATOM 1636 C C . SER A 1 227 ? -16.115 -16.706 0.342 1.00 73.94 227 SER A C 1
ATOM 1638 O O . SER A 1 227 ? -16.373 -15.689 0.978 1.00 73.94 227 SER A O 1
ATOM 1640 N N . VAL A 1 228 ? -17.074 -17.503 -0.144 1.00 82.31 228 VAL A N 1
ATOM 1641 C CA . VAL A 1 228 ? -18.508 -17.252 0.081 1.00 82.31 228 VAL A CA 1
ATOM 1642 C C . VAL A 1 228 ? -18.866 -17.453 1.553 1.00 82.31 228 VAL A C 1
ATOM 1644 O O . VAL A 1 228 ? -19.521 -16.597 2.141 1.00 82.31 228 VAL A O 1
ATOM 1647 N N . VAL A 1 229 ? -18.383 -18.532 2.177 1.00 81.88 229 VAL A N 1
ATOM 1648 C CA . VAL A 1 229 ? -18.593 -18.793 3.609 1.00 81.88 229 VAL A CA 1
ATOM 1649 C C . VAL A 1 229 ? -17.893 -17.737 4.462 1.00 81.88 229 VAL A C 1
ATOM 1651 O O . VAL A 1 229 ? -18.509 -17.201 5.374 1.00 81.88 229 VAL A O 1
ATOM 1654 N N . GLY A 1 230 ? -16.647 -17.378 4.144 1.00 83.06 230 GLY A N 1
ATOM 1655 C CA . GLY A 1 230 ? -15.908 -16.327 4.845 1.00 83.06 230 GLY A CA 1
ATOM 1656 C C . GLY A 1 230 ? -16.557 -14.949 4.703 1.00 83.06 230 GLY A C 1
ATOM 1657 O O . GLY A 1 230 ? -16.647 -14.213 5.682 1.00 83.06 230 GLY A O 1
ATOM 1658 N N . GLY A 1 231 ? -17.077 -14.626 3.516 1.00 84.25 231 GLY A N 1
ATOM 1659 C CA . GLY A 1 231 ? -17.841 -13.404 3.266 1.00 84.25 231 GLY A CA 1
ATOM 1660 C C . GLY A 1 231 ? -19.155 -13.367 4.046 1.00 84.25 231 GLY A C 1
ATOM 1661 O O . GLY A 1 231 ? -19.440 -12.374 4.711 1.00 84.25 231 GLY A O 1
ATOM 1662 N N . LEU A 1 232 ? -19.924 -14.460 4.043 1.00 86.56 232 LEU A N 1
ATOM 1663 C CA . LEU A 1 232 ? -21.144 -14.588 4.847 1.00 86.56 232 LEU A CA 1
ATOM 1664 C C . LEU A 1 232 ? -20.848 -14.479 6.346 1.00 86.56 232 LEU A C 1
A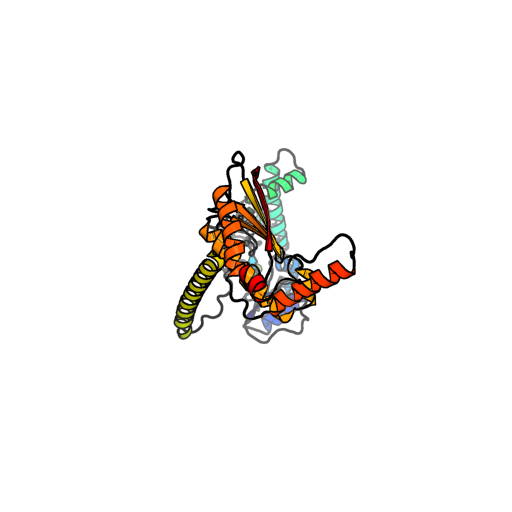TOM 1666 O O . LEU A 1 232 ? -21.570 -13.785 7.057 1.00 86.56 232 LEU A O 1
ATOM 1670 N N . LEU A 1 233 ? -19.764 -15.096 6.821 1.00 86.56 233 LEU A N 1
ATOM 1671 C CA . LEU A 1 233 ? -19.350 -15.014 8.219 1.00 86.56 233 LEU A CA 1
ATOM 1672 C C . LEU A 1 233 ? -18.975 -13.577 8.603 1.00 86.56 233 LEU A C 1
ATOM 1674 O O . LEU A 1 233 ? -19.379 -13.108 9.65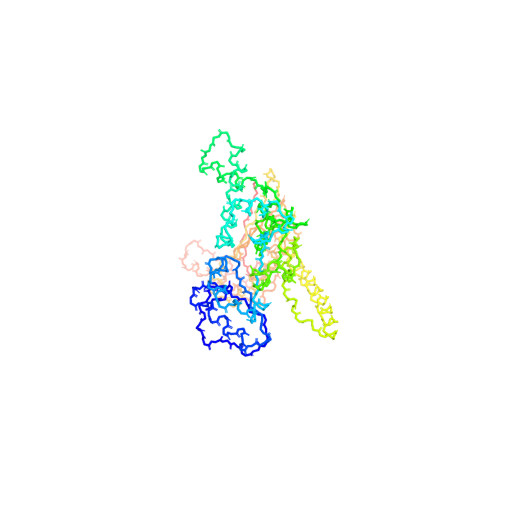9 1.00 86.56 233 LEU A O 1
ATOM 1678 N N . LEU A 1 234 ? -18.272 -12.851 7.728 1.00 85.06 234 LEU A N 1
ATOM 1679 C CA . LEU A 1 234 ? -17.954 -11.432 7.916 1.00 85.06 234 LEU A CA 1
ATOM 1680 C C . LEU A 1 234 ? -19.206 -10.555 7.963 1.00 85.06 234 LEU A C 1
ATOM 1682 O O . LEU A 1 234 ? -19.282 -9.664 8.803 1.00 85.06 234 LEU A O 1
ATOM 1686 N N . VAL A 1 235 ? -20.199 -10.816 7.110 1.00 87.25 235 VAL A N 1
ATOM 1687 C CA . VAL A 1 235 ? -21.482 -10.096 7.128 1.00 87.25 235 VAL A CA 1
ATOM 1688 C C . VAL A 1 235 ? -22.258 -10.393 8.410 1.00 87.25 235 VAL A C 1
ATOM 1690 O O . VAL A 1 235 ? -22.795 -9.469 9.014 1.00 87.25 235 VAL A O 1
ATOM 1693 N N . VAL A 1 236 ? -22.279 -11.646 8.872 1.00 87.25 236 VAL A N 1
ATOM 1694 C CA . VAL A 1 236 ? -22.917 -12.026 10.143 1.00 87.25 236 VAL A CA 1
ATOM 1695 C C . VAL A 1 236 ? -22.192 -11.394 11.329 1.00 87.25 236 VAL A C 1
ATOM 1697 O O . VAL A 1 236 ? -22.845 -10.831 12.199 1.00 87.25 236 VAL A O 1
ATOM 1700 N N . VAL A 1 237 ? -20.858 -11.407 11.352 1.00 85.88 237 VAL A N 1
ATOM 1701 C CA . VAL A 1 237 ? -20.060 -10.740 12.392 1.00 85.88 237 VAL A CA 1
ATOM 1702 C C . VAL A 1 237 ? -20.286 -9.232 12.360 1.00 85.88 237 VAL A C 1
ATOM 1704 O O . VAL A 1 237 ? -20.487 -8.640 13.411 1.00 85.88 237 VAL A O 1
ATOM 1707 N N . ALA A 1 238 ? -20.328 -8.603 11.186 1.00 82.75 238 ALA A N 1
ATOM 1708 C CA . ALA A 1 238 ? -20.636 -7.183 11.058 1.00 82.75 238 ALA A CA 1
ATOM 1709 C C . ALA A 1 238 ? -22.068 -6.867 11.513 1.00 82.75 238 ALA A C 1
ATOM 1711 O O . ALA A 1 238 ? -22.276 -5.885 12.215 1.00 82.75 238 ALA A O 1
ATOM 1712 N N . ALA A 1 239 ? -23.050 -7.707 11.179 1.00 81.81 239 ALA A N 1
ATOM 1713 C CA . ALA A 1 239 ? -24.429 -7.555 11.632 1.00 81.81 239 ALA A CA 1
ATOM 1714 C C . ALA A 1 239 ? -24.557 -7.747 13.150 1.00 81.81 239 ALA A C 1
ATOM 1716 O O . ALA A 1 239 ? -25.256 -6.973 13.798 1.00 81.81 239 ALA A O 1
ATOM 1717 N N . LEU A 1 240 ? -23.841 -8.716 13.729 1.00 80.25 240 LEU A N 1
ATOM 1718 C CA . LEU A 1 240 ? -23.756 -8.924 15.174 1.00 80.25 240 LEU A CA 1
ATOM 1719 C C . LEU A 1 240 ? -23.060 -7.746 15.851 1.00 80.25 240 LEU A C 1
ATOM 1721 O O . LEU A 1 240 ? -23.593 -7.220 16.815 1.00 80.25 240 LEU A O 1
ATOM 1725 N N . LEU A 1 241 ? -21.932 -7.263 15.330 1.00 76.38 241 LEU A N 1
ATOM 1726 C CA . LEU A 1 241 ? -21.252 -6.072 15.840 1.00 76.38 241 LEU A CA 1
ATOM 1727 C C . LEU A 1 241 ? -22.148 -4.839 15.739 1.00 76.38 241 LEU A C 1
ATOM 1729 O O . LEU A 1 241 ? -22.223 -4.080 16.688 1.00 76.38 241 LEU A O 1
ATOM 1733 N N . LEU A 1 242 ? -22.888 -4.648 14.648 1.00 72.62 242 LEU A N 1
ATOM 1734 C CA . LEU A 1 242 ? -23.861 -3.561 14.539 1.00 72.62 242 LEU A CA 1
ATOM 1735 C C . LEU A 1 242 ? -25.043 -3.750 15.496 1.00 72.62 242 LEU A C 1
ATOM 1737 O O . LEU A 1 242 ? -25.573 -2.763 15.991 1.00 72.62 242 LEU A O 1
ATOM 1741 N N . HIS A 1 243 ? -25.456 -4.982 15.786 1.00 71.12 243 HIS A N 1
ATOM 1742 C CA . HIS A 1 243 ? -26.512 -5.279 16.753 1.00 71.12 243 HIS A CA 1
ATOM 1743 C C . HIS A 1 243 ? -26.048 -5.052 18.203 1.00 71.12 243 HIS A C 1
ATOM 1745 O O . HIS A 1 243 ? -26.755 -4.409 18.973 1.00 71.12 243 HIS A O 1
ATOM 1751 N N . PHE A 1 244 ? -24.833 -5.481 18.554 1.00 64.12 244 PHE A N 1
ATOM 1752 C CA . PHE A 1 244 ? -24.223 -5.279 19.871 1.00 64.12 244 PHE A CA 1
ATOM 1753 C C . PHE A 1 244 ? -23.755 -3.827 20.085 1.00 64.12 244 PHE A C 1
ATOM 1755 O O . PHE A 1 244 ? -23.919 -3.284 21.174 1.00 64.12 244 PHE A O 1
ATOM 1762 N N . CYS A 1 245 ? -23.254 -3.145 19.049 1.00 58.97 245 CYS A N 1
ATOM 1763 C CA . CYS A 1 245 ? -22.865 -1.730 19.101 1.00 58.97 245 CYS A CA 1
ATOM 1764 C C . CYS A 1 245 ? -24.048 -0.765 18.924 1.00 58.97 245 CYS A C 1
ATOM 1766 O O . CYS A 1 245 ? -23.887 0.434 19.153 1.00 58.97 245 CYS A O 1
ATOM 1768 N N . ARG A 1 246 ? -25.251 -1.247 18.577 1.00 54.62 246 ARG A N 1
ATOM 1769 C CA . ARG A 1 246 ? -26.488 -0.441 18.591 1.00 54.62 246 ARG A CA 1
ATOM 1770 C C . ARG A 1 246 ? -26.922 -0.009 19.994 1.00 54.62 246 ARG A C 1
ATOM 1772 O O . ARG A 1 246 ? -27.811 0.826 20.109 1.00 54.62 246 ARG A O 1
ATOM 1779 N N . GLY A 1 247 ? -26.257 -0.502 21.041 1.00 53.03 247 GLY A N 1
ATOM 1780 C CA . GLY A 1 247 ? -26.331 0.052 22.395 1.00 53.03 247 GLY A CA 1
ATOM 1781 C C . GLY A 1 247 ? -25.487 1.318 22.615 1.00 53.03 247 GLY A C 1
ATOM 1782 O O . GLY A 1 247 ? -25.450 1.837 23.729 1.00 53.03 247 GLY A O 1
ATOM 1783 N N . SER A 1 248 ? -24.790 1.829 21.592 1.00 49.59 248 SER A N 1
ATOM 1784 C CA . SER A 1 248 ? -24.001 3.060 21.688 1.00 49.59 248 SER A CA 1
ATOM 1785 C C . SER A 1 248 ? -24.915 4.289 21.757 1.00 49.59 248 SER A C 1
ATOM 1787 O O . SER A 1 248 ? -25.356 4.801 20.732 1.00 49.59 248 SER A O 1
ATOM 1789 N N . ARG A 1 249 ? -25.210 4.725 22.991 1.00 56.53 249 ARG A N 1
ATOM 1790 C CA . ARG A 1 249 ? -25.783 6.029 23.381 1.00 56.53 249 ARG A CA 1
ATOM 1791 C C . ARG A 1 249 ? -26.841 6.577 22.415 1.00 56.53 249 ARG A C 1
ATOM 1793 O O . ARG A 1 249 ? -26.570 7.494 21.638 1.00 56.53 249 ARG A O 1
ATOM 1800 N N . ASP A 1 250 ? -28.068 6.072 22.528 1.00 63.94 250 ASP A N 1
ATOM 1801 C CA . ASP A 1 250 ? -29.228 6.738 21.932 1.00 63.94 250 ASP A CA 1
ATOM 1802 C C . ASP A 1 250 ? -29.383 8.144 22.545 1.00 63.94 250 ASP A C 1
ATOM 1804 O O . ASP A 1 250 ? -29.841 8.322 23.676 1.00 63.94 250 ASP A O 1
ATOM 1808 N N . ASN A 1 251 ? -28.944 9.159 21.798 1.00 78.19 251 ASN A N 1
ATOM 1809 C CA . ASN A 1 251 ? -29.024 10.558 22.201 1.00 78.19 251 ASN A CA 1
ATOM 18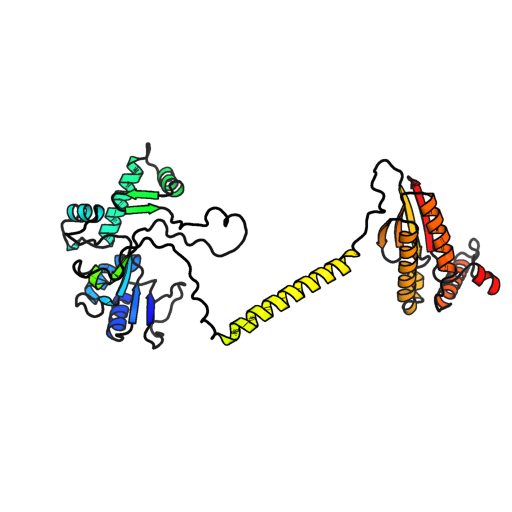10 C C . ASN A 1 251 ? -30.333 11.227 21.756 1.00 78.19 251 ASN A C 1
ATOM 1812 O O . ASN A 1 251 ? -30.440 12.453 21.831 1.00 78.19 251 ASN A O 1
ATOM 1816 N N . ALA A 1 252 ? -31.332 10.473 21.275 1.00 82.44 252 ALA A N 1
ATOM 1817 C CA . ALA A 1 252 ? -32.619 11.034 20.860 1.00 82.44 252 ALA A CA 1
ATOM 1818 C C . ALA A 1 252 ? -33.287 11.833 21.993 1.00 82.44 252 ALA A C 1
ATOM 1820 O O . ALA A 1 252 ? -33.884 12.891 21.766 1.00 82.44 252 ALA A O 1
ATOM 1821 N N . ASN A 1 253 ? -33.120 11.360 23.229 1.00 86.31 253 ASN A N 1
ATOM 1822 C CA . ASN A 1 253 ? -33.674 11.985 24.424 1.00 86.31 253 ASN A CA 1
ATOM 1823 C C . ASN A 1 253 ? -32.775 13.075 25.034 1.00 86.31 253 ASN A C 1
ATOM 1825 O O . ASN A 1 253 ? -33.215 13.762 25.953 1.00 86.31 253 ASN A O 1
ATOM 1829 N N . ALA A 1 254 ? -31.559 13.292 24.518 1.00 90.44 254 ALA A N 1
ATOM 1830 C CA . ALA A 1 254 ? -30.701 14.373 24.997 1.00 90.44 254 ALA A CA 1
ATOM 1831 C C . ALA A 1 254 ? -31.361 15.740 24.719 1.00 90.44 254 ALA A C 1
ATOM 1833 O O . ALA A 1 254 ? -31.859 15.953 23.604 1.00 90.44 254 ALA A O 1
ATOM 1834 N N . PRO A 1 255 ? -31.395 16.666 25.692 1.00 88.88 255 PRO A N 1
ATOM 1835 C CA . PRO A 1 255 ? -31.648 18.079 25.424 1.00 88.88 255 PRO A CA 1
ATOM 1836 C C . PRO A 1 255 ? -30.580 18.611 24.458 1.00 88.88 255 PRO A C 1
ATOM 1838 O O . PRO A 1 255 ? -29.390 18.387 24.674 1.00 88.88 255 PRO A O 1
ATOM 1841 N N . LYS A 1 256 ? -31.008 19.229 23.354 1.00 90.38 256 LYS A N 1
ATOM 1842 C CA . LYS A 1 256 ? -30.124 19.681 22.261 1.00 90.38 256 LYS A CA 1
ATOM 1843 C C . LYS A 1 256 ? -30.289 21.162 21.930 1.00 90.38 256 LYS A C 1
ATOM 1845 O O . LYS A 1 256 ? -29.434 21.699 21.237 1.00 90.38 256 LYS A O 1
ATOM 1850 N N . GLU A 1 257 ? -31.370 21.784 22.392 1.00 92.06 257 GLU A N 1
ATOM 1851 C CA . GLU A 1 257 ? -31.688 23.178 22.102 1.00 92.06 257 GLU A CA 1
ATOM 1852 C C . GLU A 1 257 ? -30.975 24.091 23.115 1.00 92.06 257 GLU A C 1
ATOM 1854 O O . GLU A 1 257 ? -31.289 24.004 24.302 1.00 92.06 257 GLU A O 1
ATOM 1859 N N . PRO A 1 258 ? -30.009 24.937 22.705 1.00 87.50 258 PRO A N 1
ATOM 1860 C CA . PRO A 1 258 ? -29.195 25.719 23.639 1.00 87.50 258 PRO A CA 1
ATOM 1861 C C . PRO A 1 258 ? -29.964 26.776 24.439 1.00 87.50 258 PRO A C 1
ATOM 1863 O O . PRO A 1 258 ? -29.461 27.244 25.456 1.00 87.50 258 PRO A O 1
ATOM 1866 N N . THR A 1 259 ? -31.141 27.192 23.966 1.00 90.31 259 THR A N 1
ATOM 1867 C CA . THR A 1 259 ? -31.964 28.226 24.613 1.00 90.31 259 THR A CA 1
ATOM 1868 C C . THR A 1 259 ? -33.038 27.665 25.542 1.00 90.31 259 THR A C 1
ATOM 1870 O O . THR A 1 259 ? -33.700 28.439 26.231 1.00 90.31 259 THR A O 1
ATOM 1873 N N . GLU A 1 260 ? -33.256 26.347 25.549 1.00 91.12 260 GLU A N 1
ATOM 1874 C CA . GLU A 1 260 ? -34.213 25.708 26.453 1.00 91.12 260 GLU A CA 1
ATOM 1875 C C . GLU A 1 260 ? -33.519 25.285 27.758 1.00 91.12 260 GLU A C 1
ATOM 1877 O O . GLU A 1 260 ? -32.467 24.643 27.699 1.00 91.12 260 GLU A O 1
ATOM 1882 N N . PRO A 1 261 ? -34.100 25.590 28.935 1.00 92.50 261 PRO A N 1
ATOM 1883 C CA . PRO A 1 261 ? -33.546 25.153 30.209 1.00 92.50 261 PRO A CA 1
ATOM 1884 C C . PRO A 1 261 ? -33.408 23.633 30.284 1.00 92.50 261 PRO A C 1
ATOM 1886 O O . PRO A 1 261 ? -34.301 22.886 29.871 1.00 92.50 261 PRO A O 1
ATOM 1889 N N . VAL A 1 262 ? -32.316 23.163 30.881 1.00 96.31 262 VAL A N 1
ATOM 1890 C CA . VAL A 1 262 ? -32.054 21.732 31.060 1.00 96.31 262 VAL A CA 1
ATOM 1891 C C . VAL A 1 262 ? -32.177 21.372 32.529 1.00 96.31 262 VAL A C 1
ATOM 1893 O O . VAL A 1 262 ? -31.523 21.964 33.385 1.00 96.31 262 VAL A O 1
ATOM 1896 N N . THR A 1 263 ? -32.970 20.345 32.837 1.00 97.25 263 THR A N 1
ATOM 1897 C CA . THR A 1 263 ? -32.990 19.784 34.188 1.00 97.25 263 THR A CA 1
ATOM 1898 C C . THR A 1 263 ? -31.912 18.716 34.317 1.00 97.25 263 THR A C 1
ATOM 1900 O O . THR A 1 263 ? -31.995 17.660 33.686 1.00 97.25 263 THR A O 1
ATOM 1903 N N . LEU A 1 264 ? -30.908 18.978 35.148 1.00 97.62 264 LEU A N 1
ATOM 1904 C CA . LEU A 1 264 ? -29.860 18.029 35.500 1.00 97.62 264 LEU A CA 1
ATOM 1905 C C . LEU A 1 264 ? -30.185 17.338 36.825 1.00 97.62 264 LEU A C 1
ATOM 1907 O O . LEU A 1 264 ? -30.549 17.983 37.809 1.00 97.62 264 LEU A O 1
ATOM 1911 N N . VAL A 1 265 ? -30.015 16.019 36.840 1.00 98.00 265 VAL A N 1
ATOM 1912 C CA . VAL A 1 265 ? -30.125 15.167 38.023 1.00 98.00 265 VAL A CA 1
ATOM 1913 C C . VAL A 1 265 ? -28.769 14.522 38.278 1.00 98.00 265 VAL A C 1
ATOM 1915 O O . VAL A 1 265 ? -28.204 13.873 37.396 1.00 98.00 265 VAL A O 1
ATOM 1918 N N . PHE A 1 266 ? -28.261 14.696 39.491 1.00 97.69 266 PHE A N 1
ATOM 1919 C CA . PHE A 1 266 ? -27.034 14.077 39.975 1.00 97.69 266 PHE A CA 1
ATOM 1920 C C . PHE A 1 266 ? -27.396 13.045 41.028 1.00 97.69 266 PHE A C 1
ATOM 1922 O O . PHE A 1 266 ? -28.112 13.375 41.973 1.00 97.69 266 PHE A O 1
ATOM 1929 N N . THR A 1 267 ? -26.908 11.819 40.883 1.00 97.44 267 THR A N 1
ATOM 1930 C CA . THR A 1 267 ? -27.099 10.764 41.883 1.00 97.44 267 THR A CA 1
ATOM 1931 C C . THR A 1 267 ? -25.759 10.267 42.379 1.00 97.44 267 THR A C 1
ATOM 1933 O O . THR A 1 267 ? -24.773 10.330 41.644 1.00 97.44 267 THR A O 1
ATOM 1936 N N . ASP A 1 268 ? -25.727 9.755 43.604 1.00 96.94 268 ASP A N 1
ATOM 1937 C CA . ASP A 1 268 ? -24.582 9.008 44.119 1.00 96.94 268 ASP A CA 1
ATOM 1938 C C . ASP A 1 268 ? -24.993 8.112 45.301 1.00 96.94 268 ASP A C 1
ATOM 1940 O O . ASP A 1 268 ? -25.948 8.445 46.013 1.00 96.94 268 ASP A O 1
ATOM 1944 N N . ILE A 1 269 ? -24.296 6.997 45.543 1.00 96.94 269 ILE A N 1
ATOM 1945 C CA . ILE A 1 269 ? -24.594 6.135 46.700 1.00 96.94 269 ILE A CA 1
ATOM 1946 C C . ILE A 1 269 ? -23.992 6.769 47.949 1.00 96.94 269 ILE A C 1
ATOM 1948 O O . ILE A 1 269 ? -22.803 7.092 48.020 1.00 96.94 269 ILE A O 1
ATOM 1952 N N . GLU A 1 270 ? -2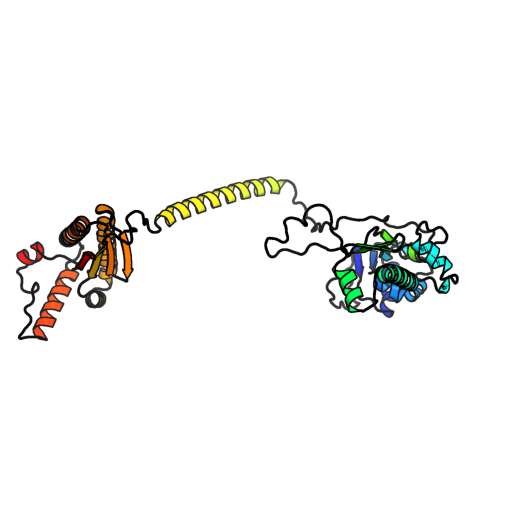4.825 7.002 48.958 1.00 94.38 270 GLU A N 1
ATOM 1953 C CA . GLU A 1 270 ? -24.385 7.510 50.252 1.00 94.38 270 GLU A CA 1
ATOM 1954 C C . GLU A 1 270 ? -23.400 6.534 50.896 1.00 94.38 270 GLU A C 1
ATOM 1956 O O . GLU A 1 270 ? -23.655 5.334 50.955 1.00 94.38 270 GLU A O 1
ATOM 1961 N N . GLY A 1 271 ? -22.252 7.042 51.352 1.00 90.19 271 GLY A N 1
ATOM 1962 C CA . GLY A 1 271 ? -21.229 6.211 51.985 1.00 90.19 271 GLY A CA 1
ATOM 1963 C C . GLY A 1 271 ? -20.631 5.131 51.075 1.00 90.19 271 GLY A C 1
ATOM 1964 O O . GLY A 1 271 ? -20.080 4.167 51.601 1.00 90.19 271 GLY A O 1
ATOM 1965 N N . GLY A 1 272 ? -20.711 5.271 49.742 1.00 88.94 272 GLY A N 1
ATOM 1966 C CA . GLY A 1 272 ? -20.279 4.249 48.778 1.00 88.94 272 GLY A CA 1
ATOM 1967 C C . GLY A 1 272 ? -18.887 3.674 49.066 1.00 88.94 272 GLY A C 1
ATOM 1968 O O . GLY A 1 272 ? -18.731 2.460 49.155 1.00 88.94 272 GLY A O 1
ATOM 1969 N N . THR A 1 273 ? -17.886 4.520 49.331 1.00 90.00 273 THR A N 1
ATOM 1970 C CA . THR A 1 273 ? -16.524 4.074 49.694 1.00 90.00 273 THR A CA 1
ATOM 1971 C C . THR A 1 273 ? -16.488 3.223 50.969 1.00 90.00 273 THR A C 1
ATOM 1973 O O . THR A 1 273 ? -15.776 2.222 51.020 1.00 90.00 273 THR A O 1
ATOM 1976 N N . ALA A 1 274 ? -17.260 3.592 51.995 1.00 90.81 274 ALA A N 1
ATOM 1977 C CA . ALA A 1 274 ? -17.325 2.844 53.249 1.00 90.81 274 ALA A CA 1
ATOM 1978 C C . ALA A 1 274 ? -18.038 1.496 53.061 1.00 90.81 274 ALA A C 1
ATOM 1980 O O . ALA A 1 274 ? -17.597 0.487 53.606 1.00 90.81 274 ALA A O 1
ATOM 1981 N N . LEU A 1 275 ? -19.084 1.452 52.230 1.00 93.81 275 LEU A N 1
ATOM 1982 C CA . LEU A 1 275 ? -19.742 0.202 51.851 1.00 93.81 275 LEU A CA 1
ATOM 1983 C C . LEU A 1 275 ? -18.821 -0.719 51.050 1.00 93.81 275 LEU A C 1
ATOM 1985 O O . LEU A 1 275 ? -18.799 -1.919 51.302 1.00 93.81 275 LEU A O 1
ATOM 1989 N N . TRP A 1 276 ? -18.020 -0.180 50.129 1.00 92.44 276 TRP A N 1
ATOM 1990 C CA . TRP A 1 276 ? -17.006 -0.960 49.415 1.00 92.44 276 TRP A CA 1
ATOM 1991 C C . TRP A 1 276 ? -15.960 -1.560 50.358 1.00 92.44 276 TRP A C 1
ATOM 1993 O O . TRP A 1 276 ? -15.515 -2.682 50.129 1.00 92.44 276 TRP A O 1
ATOM 2003 N N . ALA A 1 277 ? -15.598 -0.850 51.429 1.00 90.94 277 ALA A N 1
ATOM 2004 C CA . ALA A 1 277 ? -14.687 -1.363 52.448 1.00 90.94 277 ALA A CA 1
ATOM 2005 C C . ALA A 1 277 ? -15.340 -2.420 53.360 1.00 90.94 277 ALA A C 1
ATOM 2007 O O . ALA A 1 277 ? -14.684 -3.387 53.736 1.00 90.94 277 ALA A O 1
ATOM 2008 N N . ALA A 1 278 ? -16.617 -2.249 53.716 1.00 89.31 278 ALA A N 1
ATOM 2009 C CA . ALA A 1 278 ? -17.318 -3.116 54.665 1.00 89.31 278 ALA A CA 1
ATOM 2010 C C . ALA A 1 278 ? -17.972 -4.354 54.023 1.00 89.31 278 ALA A C 1
ATOM 2012 O O . ALA A 1 278 ? -18.118 -5.385 54.678 1.00 89.31 278 ALA A O 1
ATOM 2013 N N . CYS A 1 279 ? -18.398 -4.255 52.763 1.00 89.50 279 CYS A N 1
ATOM 2014 C CA . CYS A 1 279 ? -19.242 -5.235 52.076 1.00 89.50 279 CYS A CA 1
ATOM 2015 C C . CYS A 1 279 ? -18.787 -5.460 50.621 1.00 89.50 279 CYS A C 1
ATOM 2017 O O . CYS A 1 279 ? -19.616 -5.519 49.711 1.00 89.50 279 CYS A O 1
ATOM 2019 N N . SER A 1 280 ? -17.476 -5.569 50.385 1.00 87.75 280 SER A N 1
ATOM 2020 C CA . SER A 1 280 ? -16.871 -5.639 49.043 1.00 87.75 280 SER A CA 1
ATOM 2021 C C . SER A 1 280 ? -17.489 -6.703 48.125 1.00 87.75 280 SER A C 1
ATOM 2023 O O . SER A 1 280 ? -17.771 -6.414 46.964 1.00 87.75 280 SER A O 1
ATOM 2025 N N . GLU A 1 281 ? -17.756 -7.906 48.643 1.00 88.94 281 GLU A N 1
ATOM 2026 C CA . GLU A 1 281 ? -18.345 -9.012 47.872 1.00 88.94 281 GLU A CA 1
ATOM 2027 C C . GLU A 1 281 ? -19.775 -8.707 47.396 1.00 88.94 281 GLU A C 1
ATOM 2029 O O . GLU A 1 281 ? -20.146 -9.062 46.281 1.00 88.94 281 GLU A O 1
ATOM 2034 N N . LEU A 1 282 ? -20.564 -7.991 48.205 1.00 90.44 282 LEU A N 1
ATOM 2035 C CA . LEU A 1 282 ? -21.961 -7.650 47.907 1.00 90.44 282 LEU A CA 1
ATOM 2036 C C . LEU A 1 282 ? -22.083 -6.401 47.027 1.00 90.44 282 LEU A C 1
ATOM 2038 O O . LEU A 1 282 ? -23.035 -6.265 46.255 1.00 90.44 282 LEU A O 1
ATOM 2042 N N . MET A 1 283 ? -21.126 -5.475 47.135 1.00 91.62 283 MET A N 1
ATOM 2043 C CA . MET A 1 283 ? -21.182 -4.186 46.445 1.00 91.62 283 MET A CA 1
ATOM 2044 C C . MET A 1 283 ? -21.117 -4.313 44.923 1.00 91.62 283 MET A C 1
ATOM 2046 O O . MET A 1 283 ? -21.726 -3.501 44.228 1.00 91.62 283 MET A O 1
ATOM 2050 N N . HIS A 1 284 ? -20.459 -5.345 44.390 1.00 90.50 284 HIS A N 1
ATOM 2051 C CA . HIS A 1 284 ? -20.449 -5.600 42.948 1.00 90.50 284 HIS A CA 1
ATOM 2052 C C . HIS A 1 284 ? -21.864 -5.815 42.390 1.00 90.50 284 HIS A C 1
ATOM 2054 O O . HIS A 1 284 ? -22.278 -5.111 41.462 1.00 90.50 284 HIS A O 1
ATOM 2060 N N . ASP A 1 285 ? -22.625 -6.733 42.986 1.00 92.06 285 ASP A N 1
ATOM 2061 C CA . ASP A 1 285 ? -23.984 -7.050 42.541 1.00 92.06 285 ASP A CA 1
ATOM 2062 C C . ASP A 1 285 ? -24.974 -5.936 42.895 1.00 92.06 285 ASP A C 1
ATOM 2064 O O . ASP A 1 285 ? -25.836 -5.586 42.081 1.00 92.06 285 ASP A O 1
ATOM 2068 N N . ALA A 1 286 ? -24.812 -5.308 44.065 1.00 94.00 286 ALA A N 1
ATOM 2069 C CA . ALA A 1 286 ? -25.646 -4.189 44.487 1.00 94.00 286 ALA A CA 1
ATOM 2070 C C . ALA A 1 286 ? -25.502 -2.984 43.540 1.00 94.00 286 ALA A C 1
ATOM 2072 O O . ALA A 1 286 ? -26.506 -2.430 43.086 1.00 94.00 286 ALA A O 1
ATOM 2073 N N . VAL A 1 287 ? -24.274 -2.609 43.157 1.00 94.62 287 VAL A N 1
ATOM 2074 C CA . VAL A 1 287 ? -24.032 -1.511 42.204 1.00 94.62 287 VAL A CA 1
ATOM 2075 C C . VAL A 1 287 ? -24.542 -1.868 40.806 1.00 94.62 287 VAL A C 1
ATOM 2077 O O . VAL A 1 287 ? -25.114 -1.009 40.127 1.00 94.62 287 VAL A O 1
ATOM 2080 N N . ALA A 1 288 ? -24.417 -3.131 40.381 1.00 93.31 288 ALA A N 1
ATOM 2081 C CA . ALA A 1 288 ? -24.982 -3.596 39.115 1.00 93.31 288 ALA A CA 1
ATOM 2082 C C . ALA A 1 288 ? -26.518 -3.486 39.096 1.00 93.31 288 ALA A C 1
ATOM 2084 O O . ALA A 1 288 ? -27.092 -2.997 38.116 1.00 93.31 288 ALA A O 1
ATOM 2085 N N . SER A 1 289 ? -27.199 -3.877 40.179 1.00 95.12 289 SER A N 1
ATOM 2086 C CA . SER A 1 289 ? -28.641 -3.659 40.345 1.00 95.12 289 SER A CA 1
ATOM 2087 C C . SER A 1 289 ? -28.994 -2.172 40.373 1.00 95.12 289 SER A C 1
ATOM 2089 O O . SER A 1 289 ? -29.873 -1.759 39.617 1.00 95.12 289 SER A O 1
ATOM 2091 N N . HIS A 1 290 ? -28.258 -1.346 41.122 1.00 96.25 290 HIS A N 1
ATOM 2092 C CA . HIS A 1 290 ? -28.431 0.111 41.146 1.00 96.25 290 HIS A CA 1
ATOM 2093 C C . HIS A 1 290 ? -28.350 0.723 39.734 1.00 96.25 290 HIS A C 1
ATOM 2095 O O . HIS A 1 290 ? -29.255 1.451 39.321 1.00 96.25 290 HIS A O 1
ATOM 2101 N N . HIS A 1 291 ? -27.335 0.359 38.939 1.00 95.94 291 HIS A N 1
ATOM 2102 C CA . HIS A 1 291 ? -27.195 0.810 37.548 1.00 95.94 291 HIS A CA 1
ATOM 2103 C C . HIS A 1 291 ? -28.387 0.391 36.683 1.00 95.94 291 HIS A C 1
ATOM 2105 O O . HIS A 1 291 ? -28.899 1.203 35.911 1.00 95.94 291 HIS A O 1
ATOM 2111 N N . ARG A 1 292 ? -28.834 -0.868 36.788 1.00 96.44 292 ARG A N 1
ATOM 2112 C CA . ARG A 1 292 ? -29.976 -1.379 36.010 1.00 96.44 292 ARG A CA 1
ATOM 2113 C C . ARG A 1 292 ? -31.265 -0.630 36.336 1.00 96.44 292 ARG A C 1
ATOM 2115 O O . ARG A 1 292 ? -31.976 -0.234 35.415 1.00 96.44 292 ARG A O 1
ATOM 2122 N N . LEU A 1 293 ? -31.548 -0.416 37.621 1.00 96.94 293 LEU A N 1
ATOM 2123 C CA . LEU A 1 293 ? -32.758 0.269 38.078 1.00 96.94 293 LEU A CA 1
ATOM 2124 C C . LEU A 1 293 ? -32.775 1.730 37.612 1.00 96.94 293 LEU A C 1
ATOM 2126 O O . LEU A 1 293 ? -33.768 2.176 37.039 1.00 96.94 293 LEU A O 1
ATOM 2130 N N . ILE A 1 294 ? -31.662 2.455 37.765 1.00 96.81 294 ILE A N 1
ATOM 2131 C CA . ILE A 1 294 ? -31.562 3.846 37.302 1.00 96.81 294 ILE A CA 1
ATOM 2132 C C . ILE A 1 294 ? -31.720 3.930 35.782 1.00 96.81 294 ILE A C 1
ATOM 2134 O O . ILE A 1 294 ? -32.505 4.743 35.296 1.00 96.81 294 ILE A O 1
ATOM 2138 N N . ARG A 1 295 ? -31.052 3.063 35.011 1.00 96.31 295 ARG A N 1
ATOM 2139 C CA . ARG A 1 295 ? -31.173 3.050 33.542 1.00 96.31 295 ARG A CA 1
ATOM 2140 C C . ARG A 1 295 ? -32.587 2.733 33.063 1.00 96.31 295 ARG A C 1
ATOM 2142 O O . ARG A 1 295 ? -33.049 3.347 32.101 1.00 96.31 295 ARG A O 1
ATOM 2149 N N . ALA A 1 296 ? -33.299 1.839 33.750 1.00 95.56 296 ALA A N 1
ATOM 2150 C CA . ALA A 1 296 ? -34.704 1.564 33.461 1.00 95.56 296 ALA A CA 1
ATOM 2151 C C . ALA A 1 296 ? -35.582 2.812 33.669 1.00 95.56 296 ALA A C 1
ATOM 2153 O O . ALA A 1 296 ? -36.443 3.103 32.838 1.00 95.56 296 ALA A O 1
ATOM 2154 N N . LEU A 1 297 ? -35.326 3.592 34.724 1.00 96.75 297 LEU A N 1
ATOM 2155 C CA . LEU A 1 297 ? -36.041 4.844 34.986 1.00 96.75 297 LEU A CA 1
ATOM 2156 C C . LEU A 1 297 ? -35.680 5.948 33.984 1.00 96.75 297 LEU A C 1
ATOM 2158 O O . LEU A 1 297 ? -36.576 6.637 33.498 1.00 96.75 297 LEU A O 1
ATOM 2162 N N . ILE A 1 298 ? -34.402 6.079 33.609 1.00 95.75 298 ILE A N 1
ATOM 2163 C CA . ILE A 1 298 ? -33.958 7.006 32.554 1.00 95.75 298 ILE A CA 1
ATOM 2164 C C . ILE A 1 298 ? -34.717 6.724 31.253 1.00 95.75 298 ILE A C 1
ATOM 2166 O O . ILE A 1 298 ? -35.265 7.650 30.650 1.00 95.75 298 ILE A O 1
ATOM 2170 N N . ALA A 1 299 ? -34.808 5.452 30.853 1.00 93.69 299 ALA A N 1
ATOM 2171 C CA . ALA A 1 299 ? -35.551 5.041 29.666 1.00 93.69 299 ALA A CA 1
ATOM 2172 C C . ALA A 1 299 ? -37.060 5.315 29.801 1.00 93.69 299 ALA A C 1
ATOM 2174 O O . ALA A 1 299 ? -37.655 5.907 28.898 1.00 93.69 299 ALA A O 1
ATOM 2175 N N . LYS A 1 300 ? -37.671 4.950 30.939 1.00 95.06 300 LYS A N 1
ATOM 2176 C CA . LYS A 1 300 ? -39.104 5.152 31.221 1.00 95.06 300 LYS A CA 1
ATOM 2177 C C . LYS A 1 300 ? -39.519 6.619 31.105 1.00 95.06 300 LYS A C 1
ATOM 2179 O O . LYS A 1 300 ? -40.534 6.925 30.485 1.00 95.06 300 LYS A O 1
ATOM 2184 N N . TYR A 1 301 ? -38.724 7.521 31.677 1.00 95.88 301 TYR A N 1
ATOM 2185 C CA . TYR A 1 301 ? -38.999 8.959 31.689 1.00 95.88 301 TYR A CA 1
ATOM 2186 C C . TYR A 1 301 ? -38.406 9.713 30.502 1.00 95.88 301 TYR A C 1
ATOM 2188 O O . TYR A 1 301 ? -38.529 10.935 30.432 1.00 95.88 301 TYR A O 1
ATOM 2196 N N . ARG A 1 302 ? -37.791 8.994 29.552 1.00 93.94 302 ARG A N 1
ATOM 2197 C CA . ARG A 1 302 ? -37.153 9.567 28.361 1.00 93.94 302 ARG A CA 1
ATOM 2198 C C . ARG A 1 302 ? -36.153 10.672 28.716 1.00 93.94 302 ARG A C 1
ATOM 2200 O O . ARG A 1 302 ? -36.066 11.683 28.022 1.00 93.94 302 ARG A O 1
ATOM 2207 N N . CYS A 1 303 ? -35.408 10.475 29.800 1.00 94.81 303 CYS A N 1
ATOM 2208 C CA . CYS A 1 303 ? -34.244 11.291 30.122 1.00 94.81 303 CYS A CA 1
ATOM 2209 C C . CYS A 1 303 ? -32.999 10.717 29.426 1.00 94.81 303 CYS A C 1
ATOM 2211 O O . CYS A 1 303 ? -33.055 9.698 28.732 1.00 94.81 303 CYS A O 1
ATOM 2213 N N . TYR A 1 304 ? -31.866 11.387 29.590 1.00 94.81 304 TYR A N 1
ATOM 2214 C CA . TYR A 1 304 ? -30.614 11.051 28.931 1.00 94.81 304 TYR A CA 1
ATOM 2215 C C . TYR A 1 304 ? -29.486 10.860 29.947 1.00 94.81 304 TYR A C 1
ATOM 2217 O O . TYR A 1 304 ? -29.188 11.763 30.725 1.00 94.81 304 TYR A O 1
ATOM 2225 N N . GLU A 1 305 ? -28.843 9.689 29.928 1.00 95.06 305 GLU A N 1
ATOM 2226 C CA . GLU A 1 305 ? -27.624 9.416 30.700 1.00 95.06 305 GLU A CA 1
ATOM 2227 C C . GLU A 1 305 ? -26.448 10.171 30.062 1.00 95.06 305 GLU A C 1
ATOM 2229 O O . GLU A 1 305 ? -25.940 9.782 29.009 1.00 95.06 305 GLU A O 1
ATOM 2234 N N . VAL A 1 306 ? -26.005 11.261 30.692 1.00 92.62 306 VAL A N 1
ATOM 2235 C CA . VAL A 1 306 ? -24.855 12.044 30.216 1.00 92.62 306 VAL A CA 1
ATOM 2236 C C . VAL A 1 306 ? -23.573 11.252 30.460 1.00 92.62 306 VAL A C 1
ATOM 2238 O O . VAL A 1 306 ? -22.794 10.985 29.539 1.00 92.62 306 VAL A O 1
ATOM 2241 N N . LYS A 1 307 ? -23.356 10.856 31.717 1.00 90.44 307 LYS A N 1
ATOM 2242 C CA . LYS A 1 307 ? -22.210 10.052 32.143 1.00 90.44 307 LYS A CA 1
ATOM 2243 C C . LYS A 1 307 ? -22.492 9.340 33.462 1.00 90.44 307 LYS A C 1
ATOM 2245 O O . LYS A 1 307 ? -23.289 9.815 34.268 1.00 90.44 307 LYS A O 1
ATOM 2250 N N . THR A 1 308 ? -21.730 8.278 33.689 1.00 91.25 308 THR A N 1
ATOM 2251 C CA . THR A 1 308 ? -21.631 7.577 34.968 1.00 91.25 308 THR A CA 1
ATOM 2252 C C . THR A 1 308 ? -20.164 7.534 35.375 1.00 91.25 308 THR A C 1
ATOM 2254 O O . THR A 1 308 ? -19.308 7.218 34.546 1.00 91.25 308 THR A O 1
ATOM 2257 N N . VAL A 1 309 ? -19.861 7.878 36.624 1.00 88.50 309 VAL A N 1
ATOM 2258 C CA . VAL A 1 309 ? -18.512 7.801 37.202 1.00 88.50 309 VAL A CA 1
ATOM 2259 C C . VAL A 1 309 ? -18.629 6.984 38.483 1.00 88.50 309 VAL A C 1
ATOM 2261 O O . VAL A 1 309 ? -19.142 7.478 39.480 1.00 88.50 309 VAL A O 1
ATOM 2264 N N . GLY A 1 310 ? -18.209 5.717 38.429 1.00 90.12 310 GLY A N 1
ATOM 2265 C CA . GLY A 1 310 ? -18.445 4.760 39.511 1.00 90.12 310 GLY A CA 1
ATOM 2266 C C . GLY A 1 310 ? -19.939 4.471 39.690 1.00 90.12 310 GLY A C 1
ATOM 2267 O O . GLY A 1 310 ? -20.599 3.926 38.802 1.00 90.12 310 GLY A O 1
ATOM 2268 N N . ASP A 1 311 ? -20.461 4.851 40.843 1.00 91.75 311 ASP A N 1
ATOM 2269 C CA . ASP A 1 311 ? -21.856 4.797 41.266 1.00 91.75 311 ASP A CA 1
ATOM 2270 C C . ASP A 1 311 ? -22.608 6.125 41.085 1.00 91.75 311 ASP A C 1
ATOM 2272 O O . ASP A 1 311 ? -23.831 6.160 41.221 1.00 91.75 311 ASP A O 1
ATOM 2276 N N . SER A 1 312 ? -21.927 7.195 40.670 1.00 93.62 312 SER A N 1
ATOM 2277 C CA . SER A 1 312 ? -22.577 8.475 40.404 1.00 93.62 312 SER A CA 1
ATOM 2278 C C . SER A 1 312 ? -23.127 8.571 38.980 1.00 93.62 312 SER A C 1
ATOM 2280 O O . SER A 1 312 ? -22.400 8.322 38.012 1.00 93.62 312 SER A O 1
ATOM 2282 N N . PHE A 1 313 ? -24.390 8.991 38.829 1.00 96.81 313 PHE A N 1
ATOM 2283 C CA . PHE A 1 313 ? -24.999 9.310 37.531 1.00 96.81 313 PHE A CA 1
ATOM 2284 C C . PHE A 1 313 ? -25.194 10.813 37.350 1.00 96.81 313 PHE A C 1
ATOM 2286 O O . PHE A 1 313 ? -25.615 11.522 38.263 1.00 96.81 313 PHE A O 1
ATOM 2293 N N . VAL A 1 314 ? -24.972 11.274 36.117 1.00 96.81 314 VAL A N 1
ATOM 2294 C CA . VAL A 1 314 ? -25.422 12.579 35.626 1.00 96.81 314 VAL A CA 1
ATOM 2295 C C . VAL A 1 314 ? -26.468 12.344 34.546 1.00 96.81 314 VAL A C 1
ATOM 2297 O O . VAL A 1 314 ? -26.171 11.762 33.499 1.00 96.81 314 VAL A O 1
ATOM 2300 N N . ILE A 1 315 ? -27.690 12.798 34.799 1.00 97.38 315 ILE A N 1
ATOM 2301 C CA . ILE A 1 315 ? -28.852 12.586 33.937 1.00 97.38 315 ILE A CA 1
ATOM 2302 C C . ILE A 1 315 ? -29.383 13.951 33.503 1.00 97.38 315 ILE A C 1
ATOM 2304 O O . ILE A 1 315 ? -29.540 14.847 34.326 1.00 97.38 315 ILE A O 1
ATOM 2308 N N . ALA A 1 316 ? -29.679 14.106 32.218 1.00 96.69 316 ALA A N 1
ATOM 2309 C CA . ALA A 1 316 ? -30.309 15.296 31.664 1.00 96.69 316 ALA A CA 1
ATOM 2310 C C . ALA A 1 316 ? -31.745 14.980 31.236 1.00 96.69 316 ALA A C 1
ATOM 2312 O O . ALA A 1 316 ? -31.990 14.013 30.515 1.00 96.69 316 ALA A O 1
ATOM 2313 N N . CYS A 1 317 ? -32.697 15.806 31.648 1.00 95.69 317 CYS A N 1
ATOM 2314 C CA . CYS A 1 317 ? -34.099 15.692 31.272 1.00 95.69 317 CYS A CA 1
ATOM 2315 C C . CYS A 1 317 ? -34.543 16.982 30.570 1.00 95.69 317 CYS A C 1
ATOM 2317 O O . CYS A 1 317 ? -34.218 18.082 31.010 1.00 95.69 317 CYS A O 1
ATOM 2319 N N . LYS A 1 318 ? -35.335 16.845 29.498 1.00 94.31 318 LYS A N 1
ATOM 2320 C CA . LYS A 1 318 ? -35.971 17.983 28.799 1.00 94.31 318 LYS A CA 1
ATOM 2321 C C . LYS A 1 318 ? -37.117 18.617 29.600 1.00 94.31 318 LYS A C 1
ATOM 2323 O O . LYS A 1 318 ? -37.661 19.636 29.207 1.00 94.31 318 LYS A O 1
ATOM 2328 N N . SER A 1 319 ? -37.551 17.964 30.676 1.00 93.12 319 SER A N 1
ATOM 2329 C CA . SER A 1 319 ? -38.710 18.364 31.464 1.00 93.12 319 SER A CA 1
ATOM 2330 C C . SER A 1 319 ? -38.421 18.220 32.952 1.00 93.12 319 SER A C 1
ATOM 2332 O O . SER A 1 319 ? -38.022 17.146 33.413 1.00 93.12 319 SER A O 1
ATOM 2334 N N . VAL A 1 320 ? -38.703 19.287 33.703 1.00 96.12 320 VAL A N 1
ATOM 2335 C CA . VAL A 1 320 ? -38.613 19.313 35.169 1.00 96.12 320 VAL A CA 1
ATOM 2336 C C . VAL A 1 320 ? -39.508 18.238 35.786 1.00 96.12 320 VAL A C 1
ATOM 2338 O O . VAL A 1 320 ? -39.101 17.539 36.711 1.00 96.12 320 VAL A O 1
ATOM 2341 N N . SER A 1 321 ? -40.722 18.056 35.256 1.00 96.12 321 SER A N 1
ATOM 2342 C CA . SER A 1 321 ? -41.667 17.075 35.795 1.00 96.12 321 SER A CA 1
ATOM 2343 C C . SER A 1 321 ? -41.185 15.641 35.576 1.00 96.12 321 SER A C 1
ATOM 2345 O O . SER A 1 321 ? -41.328 14.818 36.479 1.00 96.12 321 SER A O 1
ATOM 2347 N N . ALA A 1 322 ? -40.555 15.350 34.432 1.00 95.25 322 ALA A N 1
ATOM 2348 C CA . ALA A 1 322 ? -39.937 14.052 34.170 1.00 95.25 322 ALA A CA 1
ATOM 2349 C C . ALA A 1 322 ? -38.774 13.778 35.136 1.00 95.25 322 ALA A C 1
ATOM 2351 O O . ALA A 1 322 ? -38.697 12.687 35.697 1.00 95.25 322 ALA A O 1
ATOM 2352 N N . ALA A 1 323 ? -37.922 14.777 35.395 1.00 97.12 323 ALA A N 1
ATOM 2353 C CA . ALA A 1 323 ? -36.831 14.657 36.359 1.00 97.12 323 ALA A CA 1
ATOM 2354 C C . ALA A 1 323 ? -37.347 14.378 37.778 1.00 97.12 323 ALA A C 1
ATOM 2356 O O . ALA A 1 323 ? -36.907 13.428 38.418 1.00 97.12 323 ALA A O 1
ATOM 2357 N N . VAL A 1 324 ? -38.324 15.149 38.263 1.00 97.44 324 VAL A N 1
ATOM 2358 C CA . VAL A 1 324 ? -38.891 14.959 39.610 1.00 97.44 324 VAL A CA 1
ATOM 2359 C C . VAL A 1 324 ? -39.583 13.598 39.744 1.00 97.44 324 VAL A C 1
ATOM 2361 O O . VAL A 1 324 ? -39.435 12.932 40.770 1.00 97.44 324 VAL A O 1
ATOM 2364 N N . GLN A 1 325 ? -40.303 13.146 38.712 1.00 97.81 325 GLN A N 1
ATOM 2365 C CA . GLN A 1 325 ? -40.911 11.813 38.707 1.00 97.81 325 GLN A CA 1
ATOM 2366 C C . GLN A 1 325 ? -39.856 10.701 38.721 1.00 97.81 325 GLN A C 1
ATOM 2368 O O . GLN A 1 325 ? -39.998 9.759 39.499 1.00 97.81 325 GLN A O 1
ATOM 2373 N N . LEU A 1 326 ? -38.779 10.847 37.940 1.00 97.75 326 LEU A N 1
ATOM 2374 C CA . LEU A 1 326 ? -37.641 9.929 37.946 1.00 97.75 326 LEU A CA 1
ATOM 2375 C C . LEU A 1 326 ? 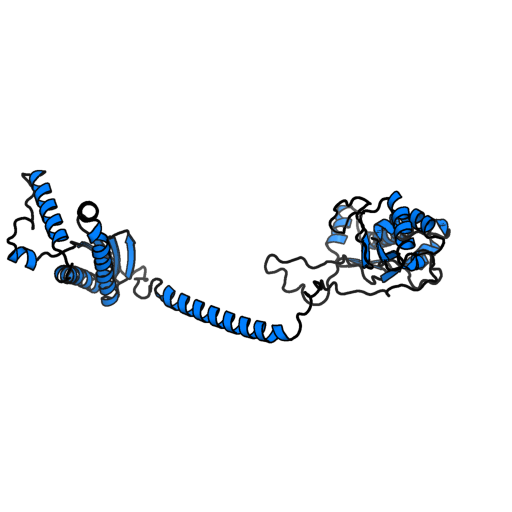-37.031 9.820 39.343 1.00 97.75 326 LEU A C 1
ATOM 2377 O O . LEU A 1 326 ? -36.852 8.709 39.830 1.00 97.75 326 LEU A O 1
ATOM 2381 N N . VAL A 1 327 ? -36.758 10.946 40.009 1.00 97.69 327 VAL A N 1
ATOM 2382 C CA . VAL A 1 327 ? -36.155 10.952 41.353 1.00 97.69 327 VAL A CA 1
ATOM 2383 C C . VAL A 1 327 ? -37.079 10.327 42.393 1.00 97.69 327 VAL A C 1
ATOM 2385 O O . VAL A 1 327 ? -36.634 9.512 43.200 1.00 97.69 327 VAL A O 1
ATOM 2388 N N . ARG A 1 328 ? -38.374 10.656 42.362 1.00 98.00 328 ARG A N 1
ATOM 2389 C CA . ARG A 1 328 ? -39.358 10.046 43.263 1.00 98.00 328 ARG A CA 1
ATOM 2390 C C . ARG A 1 328 ? -39.427 8.533 43.062 1.00 98.00 328 ARG A C 1
ATOM 2392 O O . ARG A 1 328 ? -39.403 7.790 44.040 1.00 98.00 328 ARG A O 1
ATOM 2399 N N . GLU A 1 329 ? -39.550 8.073 41.818 1.00 98.12 329 GLU A N 1
ATOM 2400 C CA . GLU A 1 329 ? -39.665 6.641 41.539 1.00 98.12 329 GLU A CA 1
ATOM 2401 C C . GLU A 1 329 ? -38.354 5.903 41.824 1.00 98.12 329 GLU A C 1
ATOM 2403 O O . GLU A 1 329 ? -38.411 4.775 42.301 1.00 98.12 329 GLU A O 1
ATOM 2408 N N . LEU A 1 330 ? -37.194 6.548 41.649 1.00 98.00 330 LEU A N 1
ATOM 2409 C CA . LEU A 1 330 ? -35.891 6.013 42.055 1.00 98.00 330 LEU A CA 1
ATOM 2410 C C . LEU A 1 330 ? -35.907 5.624 43.532 1.00 98.00 330 LEU A C 1
ATOM 2412 O O . LEU A 1 330 ? -35.667 4.461 43.844 1.00 98.00 330 LEU A O 1
ATOM 2416 N N . GLN A 1 331 ? -36.282 6.541 44.426 1.00 97.75 331 GLN A N 1
ATOM 2417 C CA . GLN A 1 331 ? -36.336 6.245 45.864 1.00 97.75 331 GLN A CA 1
ATOM 2418 C C . GLN A 1 331 ? -37.308 5.093 46.176 1.00 97.75 331 GLN A C 1
ATOM 2420 O O . GLN A 1 331 ? -36.991 4.184 46.939 1.00 97.75 331 GLN A O 1
ATOM 2425 N N . GLN A 1 332 ? -38.478 5.070 45.530 1.00 97.69 332 GLN A N 1
ATOM 2426 C CA . GLN A 1 332 ? -39.481 4.021 45.745 1.00 97.69 332 GLN A CA 1
ATOM 2427 C C . GLN A 1 332 ? -39.060 2.646 45.214 1.00 97.69 332 GLN A C 1
ATOM 2429 O O . GLN A 1 332 ? -39.398 1.621 45.802 1.00 97.69 332 GLN A O 1
ATOM 2434 N N . VAL A 1 333 ? -38.388 2.609 44.064 1.00 97.44 333 VAL A N 1
ATOM 2435 C CA . VAL A 1 333 ? -37.915 1.370 43.443 1.00 97.44 333 VAL A CA 1
ATOM 2436 C C . VAL A 1 333 ? -36.775 0.780 44.256 1.00 97.44 333 VAL A C 1
ATOM 2438 O O . VAL A 1 333 ? -36.790 -0.421 44.487 1.00 97.44 333 VAL A O 1
ATOM 2441 N N . PHE A 1 334 ? -35.850 1.606 44.744 1.00 97.25 334 PHE A N 1
ATOM 2442 C CA . PHE A 1 334 ? -34.757 1.158 45.607 1.00 97.25 334 PHE A CA 1
ATOM 2443 C C . PHE A 1 334 ? -35.271 0.611 46.940 1.00 97.25 334 PHE A C 1
ATOM 2445 O O . PHE A 1 334 ? -34.870 -0.479 47.339 1.00 97.25 334 PHE A O 1
ATOM 2452 N N . LEU A 1 335 ? -36.241 1.296 47.556 1.00 97.00 335 LEU A N 1
ATOM 2453 C CA . LEU A 1 335 ? -36.894 0.834 48.781 1.00 97.00 335 LEU A CA 1
ATOM 2454 C C . LEU A 1 335 ? -37.605 -0.519 48.602 1.00 97.00 335 LEU A C 1
ATOM 2456 O O . LEU A 1 335 ? -37.598 -1.347 49.505 1.00 97.00 335 LEU A O 1
ATOM 2460 N N . ARG A 1 336 ? -38.236 -0.763 47.447 1.00 96.56 336 ARG A N 1
ATOM 2461 C CA . ARG A 1 336 ? -38.969 -2.015 47.172 1.00 96.56 336 ARG A CA 1
ATOM 2462 C C . ARG A 1 336 ? -38.110 -3.120 46.560 1.00 96.56 336 ARG A C 1
ATOM 2464 O O . ARG A 1 336 ? -38.616 -4.225 46.376 1.00 96.56 336 ARG A O 1
ATOM 2471 N N . HIS A 1 337 ? -36.873 -2.824 46.172 1.00 96.88 337 HIS A N 1
ATOM 2472 C CA . HIS A 1 337 ? -36.012 -3.810 45.540 1.00 96.88 337 HIS A CA 1
ATOM 2473 C C . HIS A 1 337 ? -35.599 -4.867 46.563 1.00 96.88 337 HIS A C 1
ATOM 2475 O O . HIS A 1 337 ? -35.207 -4.542 47.682 1.00 96.88 337 HIS A O 1
ATOM 2481 N N . ASP A 1 338 ? -35.689 -6.136 46.180 1.00 95.50 338 ASP A N 1
ATOM 2482 C CA . ASP A 1 338 ? -35.121 -7.210 46.981 1.00 95.50 338 ASP A CA 1
ATOM 2483 C C . ASP A 1 338 ? -33.609 -7.250 46.745 1.00 95.50 338 ASP A C 1
ATOM 2485 O O . ASP A 1 338 ? -33.139 -7.697 45.698 1.00 95.50 338 ASP A O 1
ATOM 2489 N N . TRP A 1 339 ? -32.856 -6.734 47.714 1.00 94.19 339 TRP A N 1
ATOM 2490 C CA . TRP A 1 339 ? -31.395 -6.725 47.685 1.00 94.19 339 TRP A CA 1
ATOM 2491 C C . TRP A 1 339 ? -30.789 -8.087 48.048 1.00 94.19 339 TRP A C 1
ATOM 2493 O O . TRP A 1 339 ? -29.575 -8.250 47.951 1.00 94.19 339 TRP A O 1
ATOM 2503 N N . GLY A 1 340 ? -31.601 -9.060 48.483 1.00 91.94 340 GLY A N 1
ATOM 2504 C CA . GLY A 1 340 ? -31.156 -10.401 48.868 1.00 91.94 340 GLY A CA 1
ATOM 2505 C C . GLY A 1 340 ? -30.302 -10.451 50.140 1.00 91.94 340 GLY A C 1
ATOM 2506 O O . GLY A 1 340 ? -29.803 -11.513 50.507 1.00 91.94 340 GLY A O 1
ATOM 2507 N N . THR A 1 341 ? -30.106 -9.316 50.818 1.00 90.75 341 THR A N 1
ATOM 2508 C CA . THR A 1 341 ? -29.265 -9.190 52.011 1.00 90.75 341 THR A CA 1
ATOM 2509 C C . THR A 1 341 ? -29.686 -7.993 52.862 1.00 90.75 341 THR A C 1
ATOM 2511 O O . THR A 1 341 ? -30.060 -6.956 52.325 1.00 90.75 341 THR A O 1
ATOM 2514 N N . GLY A 1 342 ? -29.581 -8.124 54.188 1.00 92.19 342 GLY A N 1
ATOM 2515 C CA . GLY A 1 342 ? -29.709 -7.006 55.136 1.00 92.19 342 GLY A CA 1
ATOM 2516 C C . GLY A 1 342 ? -28.366 -6.382 55.535 1.00 92.19 342 GLY A C 1
ATOM 2517 O O . GLY A 1 342 ? -28.329 -5.473 56.360 1.00 92.19 342 GLY A O 1
ATOM 2518 N N . ALA A 1 343 ? -27.248 -6.873 54.986 1.00 94.06 343 ALA A N 1
ATOM 2519 C CA . ALA A 1 343 ? -25.911 -6.418 55.371 1.00 94.06 343 ALA A CA 1
ATOM 2520 C C . ALA A 1 343 ? -25.649 -4.948 55.002 1.00 94.06 343 ALA A C 1
ATOM 2522 O O . ALA A 1 343 ? -24.929 -4.258 55.719 1.00 94.06 343 ALA A O 1
ATOM 2523 N N . LEU A 1 344 ? -26.254 -4.463 53.910 1.00 94.94 344 LEU A N 1
ATOM 2524 C CA . LEU A 1 344 ? -26.158 -3.061 53.493 1.00 94.94 344 LEU A CA 1
ATOM 2525 C C . LEU A 1 344 ? -26.830 -2.136 54.516 1.00 94.94 344 LEU A C 1
ATOM 2527 O O . LEU A 1 344 ? -26.232 -1.152 54.948 1.00 94.94 344 LEU A O 1
ATOM 2531 N N . ASP A 1 345 ? -28.044 -2.482 54.943 1.00 95.94 345 ASP A N 1
ATOM 2532 C CA . ASP A 1 345 ? -28.789 -1.741 55.961 1.00 95.94 345 ASP A CA 1
ATOM 2533 C C . ASP A 1 345 ? -28.053 -1.726 57.304 1.00 95.94 345 ASP A C 1
ATOM 2535 O O . ASP A 1 345 ? -27.929 -0.671 57.929 1.00 95.94 345 ASP A O 1
ATOM 2539 N N . GLU A 1 346 ? -27.504 -2.868 57.725 1.00 95.31 346 GLU A N 1
ATOM 2540 C CA . GLU A 1 346 ? -26.727 -2.968 58.963 1.00 95.31 346 GLU A CA 1
ATOM 2541 C C . GLU A 1 346 ? -25.444 -2.127 58.909 1.00 95.31 346 GLU A C 1
ATOM 2543 O O . GLU A 1 346 ? -25.120 -1.427 59.870 1.00 95.31 346 GLU A O 1
ATOM 2548 N N . ALA A 1 347 ? -24.745 -2.115 57.767 1.00 95.56 347 ALA A N 1
ATOM 2549 C CA . ALA A 1 347 ? -23.576 -1.263 57.572 1.00 95.56 347 ALA A CA 1
ATOM 2550 C C . ALA A 1 347 ? -23.932 0.224 57.719 1.00 95.56 347 ALA A C 1
ATOM 2552 O O . ALA A 1 347 ? -23.246 0.946 58.443 1.00 95.56 347 ALA A O 1
ATOM 2553 N N . TYR A 1 348 ? -25.037 0.676 57.116 1.00 96.25 348 TYR A N 1
ATOM 2554 C CA . TYR A 1 348 ? -25.506 2.054 57.282 1.00 96.25 348 TYR A CA 1
ATOM 2555 C C . TYR A 1 348 ? -25.840 2.398 58.733 1.00 96.25 348 TYR A C 1
ATOM 2557 O O . TYR A 1 348 ? -25.438 3.460 59.210 1.00 96.25 348 TYR A O 1
ATOM 2565 N N . ARG A 1 349 ? -26.539 1.509 59.452 1.00 95.06 349 ARG A N 1
ATOM 2566 C CA . ARG A 1 349 ? -26.856 1.727 60.872 1.00 95.06 349 ARG A CA 1
ATOM 2567 C C . ARG A 1 349 ? -25.579 1.860 61.703 1.00 95.06 349 ARG A C 1
ATOM 2569 O O . ARG A 1 349 ? -25.459 2.803 62.481 1.00 95.06 349 ARG A O 1
ATOM 2576 N N . LYS A 1 350 ? -24.590 0.997 61.458 1.00 95.00 350 LYS A N 1
ATOM 2577 C CA . LYS A 1 350 ? -23.279 1.058 62.114 1.00 95.00 350 LYS A CA 1
ATOM 2578 C C . LYS A 1 350 ? -22.521 2.351 61.803 1.00 95.00 350 LYS A C 1
ATOM 2580 O O . LYS A 1 350 ? -21.891 2.915 62.694 1.00 95.00 350 LYS A O 1
ATOM 2585 N N . PHE A 1 351 ? -22.574 2.841 60.563 1.00 94.19 351 PHE A N 1
ATOM 2586 C CA . PHE A 1 351 ? -21.945 4.116 60.196 1.00 94.19 351 PHE A CA 1
ATOM 2587 C C . PHE A 1 351 ? -22.596 5.303 60.912 1.00 94.19 351 PHE A C 1
ATOM 2589 O O . PHE A 1 351 ? -21.896 6.204 61.370 1.00 94.19 351 PHE A O 1
ATOM 2596 N N . GLU A 1 352 ? -23.925 5.307 61.038 1.00 94.31 352 GLU A N 1
ATOM 2597 C CA . GLU A 1 352 ? -24.630 6.347 61.787 1.00 94.31 352 GLU A CA 1
ATOM 2598 C C . GLU A 1 352 ? -24.312 6.302 63.286 1.00 94.31 352 GLU A C 1
ATOM 2600 O O . GLU A 1 352 ? -24.109 7.356 63.884 1.00 94.31 352 GLU A O 1
ATOM 2605 N N . GLU A 1 353 ? -24.252 5.114 63.891 1.00 92.94 353 GLU A N 1
ATOM 2606 C CA . GLU A 1 353 ? -23.864 4.960 65.299 1.00 92.94 353 GLU A CA 1
ATOM 2607 C C . GLU A 1 353 ? -22.428 5.429 65.535 1.00 92.94 353 GLU A C 1
ATOM 2609 O O . GLU A 1 353 ? -22.209 6.258 66.416 1.00 92.94 353 GLU A O 1
ATOM 2614 N N . GLY A 1 354 ? -21.484 5.017 64.683 1.00 90.38 354 GLY A N 1
ATOM 2615 C CA . GLY A 1 354 ? -20.099 5.485 64.755 1.00 90.38 354 GLY A CA 1
ATOM 2616 C C . GLY A 1 354 ? -19.982 7.009 64.637 1.00 90.38 354 GLY A C 1
ATOM 2617 O O . GLY A 1 354 ? -19.261 7.633 65.411 1.00 90.38 354 GLY A O 1
ATOM 2618 N N . ARG A 1 355 ? -20.755 7.643 63.739 1.00 88.31 355 ARG A N 1
ATOM 2619 C CA . ARG A 1 355 ? -20.783 9.113 63.630 1.00 88.31 355 ARG A CA 1
ATOM 2620 C C . ARG A 1 355 ? -21.364 9.785 64.879 1.00 88.31 355 ARG A C 1
ATOM 2622 O O . ARG A 1 355 ? -20.938 10.879 65.235 1.00 88.31 355 ARG A O 1
ATOM 2629 N N . ALA A 1 356 ? -22.347 9.168 65.530 1.00 88.25 356 ALA A N 1
ATOM 2630 C CA . ALA A 1 356 ? -22.938 9.710 66.753 1.00 88.25 356 ALA A CA 1
ATOM 2631 C C . ALA A 1 356 ? -22.019 9.579 67.969 1.00 88.25 356 ALA A C 1
ATOM 2633 O O . ALA A 1 356 ? -22.096 10.411 68.863 1.00 88.25 356 ALA A O 1
ATOM 2634 N N . GLU A 1 357 ? -21.142 8.578 68.005 1.00 86.31 357 GLU A N 1
ATOM 2635 C CA . GLU A 1 357 ? -20.099 8.480 69.033 1.00 86.31 357 GLU A CA 1
ATOM 2636 C C . GLU A 1 357 ? -19.010 9.546 68.844 1.00 86.31 357 GLU A C 1
ATOM 2638 O O . GLU A 1 357 ? -18.517 10.103 69.822 1.00 86.31 357 GLU A O 1
ATOM 2643 N N . GLU A 1 358 ? -18.663 9.869 67.594 1.00 82.69 358 GLU A N 1
ATOM 2644 C CA . GLU A 1 358 ? -17.608 10.837 67.270 1.00 82.69 358 GLU A CA 1
ATOM 2645 C C . GLU A 1 358 ? -18.041 12.303 67.476 1.00 82.69 358 GLU A C 1
ATOM 2647 O O . GLU A 1 358 ? -17.247 13.128 67.923 1.00 82.69 358 GLU A O 1
ATOM 2652 N N . VAL A 1 359 ? -19.304 12.636 67.182 1.00 79.62 359 VAL A N 1
ATOM 2653 C CA . VAL A 1 359 ? -19.826 14.022 67.157 1.00 79.62 359 VAL A CA 1
ATOM 2654 C C . VAL A 1 359 ? -20.902 14.242 68.240 1.00 79.62 359 VAL A C 1
ATOM 2656 O O . VAL A 1 359 ? -21.890 14.941 68.018 1.00 79.62 359 VAL A O 1
ATOM 2659 N N . ALA A 1 360 ? -20.718 13.605 69.403 1.00 60.53 360 ALA A N 1
ATOM 2660 C CA . ALA A 1 360 ? -21.715 13.259 70.432 1.00 60.53 360 ALA A CA 1
ATOM 2661 C C . ALA A 1 360 ? -22.756 14.312 70.882 1.00 60.53 360 ALA A C 1
ATOM 2663 O O . ALA A 1 360 ? -23.756 13.923 71.485 1.00 60.53 360 ALA A O 1
ATOM 2664 N N . GLU A 1 361 ? -22.588 15.605 70.594 1.00 67.06 361 GLU A N 1
ATOM 2665 C CA . GLU A 1 361 ? -23.536 16.654 71.007 1.00 67.06 361 GLU A CA 1
ATOM 2666 C C . GLU A 1 361 ? -24.420 17.225 69.879 1.00 67.06 361 GLU A C 1
ATOM 2668 O O . GLU A 1 361 ? -25.438 17.843 70.181 1.00 67.06 361 GLU A O 1
ATOM 2673 N N . GLU A 1 362 ? -24.122 16.983 68.594 1.00 80.00 362 GLU A N 1
ATOM 2674 C CA . GLU A 1 362 ? -24.864 17.608 67.474 1.00 80.00 362 GLU A CA 1
ATOM 2675 C C . GLU A 1 362 ? -25.550 16.600 66.532 1.00 80.00 362 GLU A C 1
ATOM 2677 O O . GLU A 1 362 ? -26.511 16.941 65.839 1.00 80.00 362 GLU A O 1
ATOM 2682 N N . TYR A 1 363 ? -25.116 15.334 66.521 1.00 87.25 363 TYR A N 1
ATOM 2683 C CA . TYR A 1 363 ? -25.610 14.343 65.564 1.00 87.25 363 TYR A CA 1
ATOM 2684 C C . TYR A 1 363 ? -26.467 13.234 66.194 1.00 87.25 363 TYR A C 1
ATOM 2686 O O . TYR A 1 363 ? -25.985 12.397 66.956 1.00 87.25 363 TYR A O 1
ATOM 2694 N N . VAL A 1 364 ? -27.740 13.166 65.790 1.00 89.81 364 VAL A N 1
ATOM 2695 C CA . VAL A 1 364 ? -28.656 12.068 66.138 1.00 89.81 364 VAL A CA 1
ATOM 2696 C C . VAL A 1 364 ? -28.797 11.117 64.942 1.00 89.81 364 VAL A C 1
ATOM 2698 O O . VAL A 1 364 ? -29.198 11.575 63.870 1.00 89.81 364 VAL A O 1
ATOM 2701 N N . PRO A 1 365 ? -28.521 9.803 65.097 1.00 92.12 365 PRO A N 1
ATOM 2702 C CA . PRO A 1 365 ? -28.728 8.810 64.045 1.00 92.12 365 PRO A CA 1
ATOM 2703 C C . PRO A 1 365 ? -30.173 8.822 63.521 1.00 92.12 365 PRO A C 1
ATOM 2705 O O . PRO A 1 365 ? -31.089 8.509 64.289 1.00 92.12 365 PRO A O 1
ATOM 2708 N N . PRO A 1 366 ? -30.410 9.160 62.242 1.00 92.19 366 PRO A N 1
ATOM 2709 C CA . PRO A 1 366 ? -31.759 9.274 61.698 1.00 92.19 366 PRO A CA 1
ATOM 2710 C C . PRO A 1 366 ? -32.457 7.921 61.539 1.00 92.19 366 PRO A C 1
ATOM 2712 O O . PRO A 1 366 ? -33.687 7.875 61.528 1.00 92.19 366 PRO A O 1
ATOM 2715 N N . THR A 1 367 ? -31.706 6.823 61.399 1.00 95.50 367 THR A N 1
ATOM 2716 C CA . THR A 1 367 ? -32.283 5.506 61.095 1.00 95.50 367 THR A CA 1
ATOM 2717 C C . THR A 1 367 ? -31.792 4.396 62.013 1.00 95.50 367 THR A C 1
ATOM 2719 O O . THR A 1 367 ? -32.543 3.456 62.273 1.00 95.50 367 THR A O 1
ATOM 2722 N N . ALA A 1 368 ? -30.572 4.495 62.553 1.00 93.38 368 ALA A N 1
ATOM 2723 C CA . ALA A 1 368 ? -29.963 3.406 63.311 1.00 93.38 368 ALA A CA 1
ATOM 2724 C C . ALA A 1 368 ? -30.764 2.987 64.543 1.00 93.38 368 ALA A C 1
ATOM 2726 O O . ALA A 1 368 ? -30.809 1.805 64.862 1.00 93.38 368 ALA A O 1
ATOM 2727 N N . ARG A 1 369 ? -31.456 3.923 65.197 1.00 93.94 369 ARG A N 1
ATOM 2728 C CA . ARG A 1 369 ? -32.215 3.665 66.432 1.00 93.94 369 ARG A CA 1
ATOM 2729 C C . ARG A 1 369 ? -33.715 3.438 66.206 1.00 93.94 369 ARG A C 1
ATOM 2731 O O . ARG A 1 369 ? -34.476 3.423 67.169 1.00 93.94 369 ARG A O 1
ATOM 2738 N N . LEU A 1 370 ? -34.156 3.295 64.954 1.00 95.38 370 LEU A N 1
ATOM 2739 C CA . LEU A 1 370 ? -35.549 2.970 64.644 1.00 95.38 370 LEU A CA 1
ATOM 2740 C C . LEU A 1 370 ? -35.861 1.509 64.989 1.00 95.38 370 LEU A C 1
ATOM 2742 O O . LEU A 1 370 ? -35.019 0.627 64.825 1.00 95.38 370 LEU A O 1
ATOM 2746 N N . ASP A 1 371 ? -37.102 1.251 65.403 1.00 95.69 371 ASP A N 1
ATOM 2747 C CA . ASP A 1 371 ? -37.616 -0.115 65.523 1.00 95.69 371 ASP A CA 1
ATOM 2748 C C . ASP A 1 371 ? -37.546 -0.847 64.170 1.00 95.69 371 ASP A C 1
ATOM 2750 O O . ASP A 1 371 ? -37.760 -0.247 63.114 1.00 95.69 371 ASP A O 1
ATOM 2754 N N . ALA A 1 372 ? -37.290 -2.157 64.188 1.00 91.19 372 ALA A N 1
ATOM 2755 C CA . ALA A 1 372 ? -37.088 -2.948 62.976 1.00 91.19 372 ALA A CA 1
ATOM 2756 C C . ALA A 1 372 ? -38.309 -2.963 62.034 1.00 91.19 372 ALA A C 1
ATOM 2758 O O . ALA A 1 372 ? -38.146 -3.071 60.814 1.00 91.19 372 ALA A O 1
ATOM 2759 N N . ALA A 1 373 ? -39.538 -2.878 62.556 1.00 92.25 373 ALA A N 1
ATOM 2760 C CA . ALA A 1 373 ? -40.738 -2.777 61.726 1.00 92.25 373 ALA A CA 1
ATOM 2761 C C . ALA A 1 373 ? -40.848 -1.396 61.067 1.00 92.25 373 ALA A C 1
ATOM 2763 O O . ALA A 1 373 ? -41.194 -1.306 59.889 1.00 92.25 373 ALA A O 1
ATOM 2764 N N . VAL A 1 374 ? -40.495 -0.335 61.799 1.00 94.94 374 VAL A N 1
ATOM 2765 C CA . VAL A 1 374 ? -40.483 1.041 61.283 1.00 94.94 374 VAL A CA 1
ATOM 2766 C C . VAL A 1 374 ? -39.377 1.219 60.244 1.00 94.94 374 VAL A C 1
ATOM 2768 O O . VAL A 1 374 ? -39.635 1.758 59.171 1.00 94.94 374 VAL A O 1
ATOM 2771 N N . TYR A 1 375 ? -38.171 0.715 60.515 1.00 95.31 375 TYR A N 1
ATOM 2772 C CA . TYR A 1 375 ? -37.025 0.807 59.611 1.00 95.31 375 TYR A CA 1
ATOM 2773 C C . TYR A 1 375 ? -37.360 0.233 58.234 1.00 95.31 375 TYR A C 1
ATOM 2775 O O . TYR A 1 375 ? -37.268 0.942 57.237 1.00 95.31 375 TYR A O 1
ATOM 2783 N N . ARG A 1 376 ? -37.854 -1.012 58.187 1.00 91.94 376 ARG A N 1
ATOM 2784 C CA . ARG A 1 376 ? -38.180 -1.713 56.932 1.00 91.94 376 ARG A CA 1
ATOM 2785 C C . ARG A 1 376 ? -39.287 -1.050 56.112 1.00 91.94 376 ARG A C 1
ATOM 2787 O O . ARG A 1 376 ? -39.433 -1.362 54.935 1.00 91.94 376 ARG A O 1
ATOM 2794 N N . HIS A 1 377 ? -40.083 -0.163 56.710 1.00 93.88 377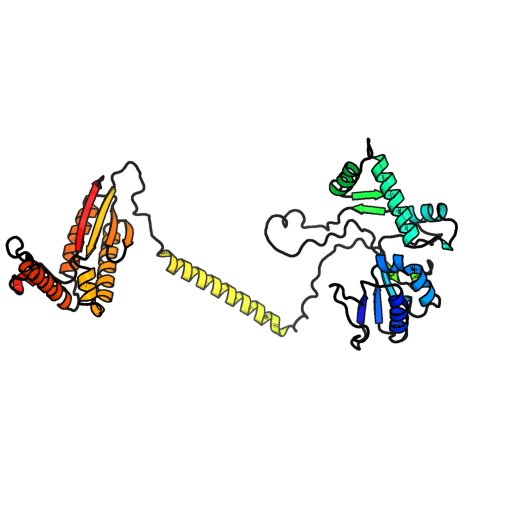 HIS A N 1
ATOM 2795 C CA . HIS A 1 377 ? -41.097 0.588 55.974 1.00 93.88 377 HIS A CA 1
ATOM 2796 C C . HIS A 1 377 ? -40.504 1.757 55.171 1.00 93.88 377 HIS A C 1
ATOM 2798 O O . HIS A 1 377 ? -41.071 2.139 54.150 1.00 93.88 377 HIS A O 1
ATOM 2804 N N . TYR A 1 378 ? -39.374 2.315 55.618 1.00 94.88 378 TYR A N 1
ATOM 2805 C CA . TYR A 1 378 ? -38.788 3.537 55.056 1.00 94.88 378 TYR A CA 1
ATOM 2806 C C . TYR A 1 378 ? -37.385 3.347 54.464 1.00 94.88 378 TYR A C 1
ATOM 2808 O O . TYR A 1 378 ? -36.969 4.167 53.647 1.00 94.88 378 TYR A O 1
ATOM 2816 N N . TRP A 1 379 ? -36.674 2.280 54.836 1.00 96.94 379 TRP A N 1
ATOM 2817 C CA . TRP A 1 379 ? -35.281 2.027 54.468 1.00 96.94 379 TRP A CA 1
ATOM 2818 C C . TRP A 1 379 ? -35.069 0.566 54.069 1.00 96.94 379 TRP A C 1
ATOM 2820 O O . TRP A 1 379 ? -35.593 -0.342 54.718 1.00 96.94 379 TRP A O 1
ATOM 2830 N N . ASN A 1 380 ? -34.320 0.363 52.982 1.00 96.44 380 ASN A N 1
ATOM 2831 C CA . ASN A 1 380 ? -33.928 -0.948 52.468 1.00 96.44 380 ASN A CA 1
ATOM 2832 C C . ASN A 1 380 ? -32.783 -0.797 51.444 1.00 96.44 380 ASN A C 1
ATOM 2834 O O . ASN A 1 380 ? -32.947 -0.105 50.433 1.00 96.44 380 ASN A O 1
ATOM 2838 N N . GLY A 1 381 ? -31.655 -1.465 51.681 1.00 96.00 381 GLY A N 1
ATOM 2839 C CA . GLY A 1 381 ? -30.514 -1.562 50.772 1.00 96.00 381 GLY A CA 1
ATOM 2840 C C . GLY A 1 381 ? -29.770 -0.253 50.500 1.00 96.00 381 GLY A C 1
ATOM 2841 O O . GLY A 1 381 ? -29.488 0.528 51.408 1.00 96.00 381 GLY A O 1
ATOM 2842 N N . LEU A 1 382 ? -29.367 -0.037 49.239 1.00 97.06 382 LEU A N 1
ATOM 2843 C CA . LEU A 1 382 ? -28.530 1.108 48.856 1.00 97.06 382 LEU A CA 1
ATOM 2844 C C . LEU A 1 382 ? -29.276 2.441 48.994 1.00 97.06 382 LEU A C 1
ATOM 2846 O O . LEU A 1 382 ? -30.342 2.634 48.406 1.00 97.06 382 LEU A O 1
ATOM 2850 N N . ARG A 1 383 ? -28.657 3.403 49.688 1.00 97.25 383 ARG A N 1
ATOM 2851 C CA . ARG A 1 383 ? -29.186 4.763 49.850 1.00 97.25 383 ARG A CA 1
ATOM 2852 C C . ARG A 1 383 ? -28.597 5.677 48.792 1.00 97.25 383 ARG A C 1
ATOM 2854 O O . ARG A 1 383 ? -27.382 5.839 48.708 1.00 97.25 383 ARG A O 1
ATOM 2861 N N . VAL A 1 384 ? -29.454 6.286 47.978 1.00 97.25 384 VAL A N 1
ATOM 2862 C CA . VAL A 1 384 ? -29.026 7.144 46.867 1.00 97.25 384 VAL A CA 1
ATOM 2863 C C . VAL A 1 384 ? -29.378 8.589 47.179 1.00 97.25 384 VAL A C 1
ATOM 2865 O O . VAL A 1 384 ? -30.556 8.943 47.262 1.00 97.25 384 VAL A O 1
ATOM 2868 N N . ARG A 1 385 ? -28.362 9.447 47.298 1.00 96.88 385 ARG A N 1
ATOM 2869 C CA . ARG A 1 385 ? -28.571 10.898 47.381 1.00 96.88 385 ARG A CA 1
ATOM 2870 C C . ARG A 1 385 ? -28.785 11.460 45.986 1.00 96.88 385 ARG A C 1
ATOM 2872 O O . ARG A 1 385 ? -28.117 11.041 45.041 1.00 96.88 385 ARG A O 1
ATOM 2879 N N . VAL A 1 386 ? -29.718 12.401 45.859 1.00 97.69 386 VAL A N 1
ATOM 2880 C CA . VAL A 1 386 ? -30.100 12.965 44.563 1.00 97.69 386 VAL A CA 1
ATOM 2881 C C . VAL A 1 386 ? -30.193 14.485 44.636 1.00 97.69 386 VAL A C 1
ATOM 2883 O O . VAL A 1 386 ? -30.901 15.024 45.481 1.00 97.69 386 VAL A O 1
ATOM 2886 N N . GLY A 1 387 ? -29.497 15.169 43.730 1.00 96.94 387 GLY A N 1
ATOM 2887 C CA . GLY A 1 387 ? -29.612 16.609 43.506 1.00 96.94 387 GLY A CA 1
ATOM 2888 C C . GLY A 1 387 ? -30.294 16.893 42.172 1.00 96.94 387 GLY A C 1
ATOM 2889 O O . GLY A 1 387 ? -29.969 16.256 41.172 1.00 96.94 387 GLY A O 1
ATOM 2890 N N . VAL A 1 388 ? -31.228 17.847 42.145 1.00 97.12 388 VAL A N 1
ATOM 2891 C CA . VAL A 1 388 ? -31.938 18.267 40.927 1.00 97.12 388 VAL A CA 1
ATOM 2892 C C . VAL A 1 388 ? -31.797 19.771 40.757 1.00 97.12 388 VAL A C 1
ATOM 2894 O O . VAL A 1 388 ? -32.059 20.528 41.689 1.00 97.12 388 VAL A O 1
ATOM 2897 N N . HIS A 1 389 ? -31.412 20.205 39.562 1.00 97.25 389 HIS A N 1
ATOM 2898 C CA . HIS A 1 389 ? -31.297 21.618 39.218 1.00 97.25 389 HIS A CA 1
ATOM 2899 C C . HIS A 1 389 ? -31.798 21.859 37.794 1.00 97.25 389 HIS A C 1
ATOM 2901 O O . HIS A 1 389 ? -31.611 21.010 36.930 1.00 97.25 389 HIS A O 1
ATOM 2907 N N . THR A 1 390 ? -32.445 22.998 37.551 1.00 96.56 390 THR A N 1
ATOM 2908 C CA . THR A 1 390 ? -32.860 23.437 36.209 1.00 96.56 390 THR A CA 1
ATOM 2909 C C . THR A 1 390 ? -32.341 24.843 35.978 1.00 96.56 390 THR A C 1
ATOM 2911 O O . THR A 1 390 ? -32.512 25.689 36.857 1.00 96.56 390 THR A O 1
ATOM 2914 N N . GLY A 1 391 ? -31.744 25.075 34.812 1.00 91.19 391 GLY A N 1
ATOM 2915 C CA . GLY A 1 391 ? -31.189 26.363 34.409 1.00 91.19 391 GLY A CA 1
ATOM 2916 C C . GLY A 1 391 ? -30.933 26.437 32.919 1.00 91.19 391 GLY A C 1
ATOM 2917 O O . GLY A 1 391 ? -31.007 25.371 32.257 1.00 91.19 391 GLY A O 1
#

Secondary structure (DSSP, 8-state):
-B-TT--B--TT---SS--EEEEBS--GGGHHHHHHHHHH-TT-EEEE-HHHHHHTHHHHHHHHTT-TTGGGEEEEE-SPPTT-TT---HHHHHHHHH---GGG--HHHHHHHHHHHHHHHHHTT-SS--HHHHHHHHHH-S-EEETTEEES----TT-SSSTTSS---------TT--SEEEEEHHHHH-TTSPPSEEEE---------------GGGHHHHHHHHHHHHHHHHHHHHHHHHHHTTS---TTS---TTS--EEEEEEETTHHHHHHH-HHHHHHHHHHHHHHHHHHHHHTT-EEEEEETTEEEEEES-HHHHHHHHHHHHHHHHHS--S-SHHHHHHHHHHHHHHHHTTTT---SSTTS-HHHHHHH--S--EEEEEEE-

Radius of gyration: 44.22 Å; chains: 1; bounding box: 80×61×115 Å